Protein AF-A0A831KL15-F1 (afdb_monomer)

Nearest PDB structures (foldseek):
  8fk2-assembly1_B  TM=9.160E-01  e=2.245E-05  Streptococcus mutans UA159
  4h60-assembly1_A  TM=8.788E-01  e=3.282E-05  Vibrio cholerae O395
  3q15-assembly2_D-3  TM=8.842E-01  e=8.656E-05  Bacillus subtilis
  7cci-assembly1_A  TM=8.114E-01  e=1.163E-04  Acinetobacter baumannii
  6lgq-assembly1_D  TM=8.918E-01  e=2.591E-04  Escherichia coli

Structure (mmCIF, N/CA/C/O backbone):
data_AF-A0A831KL15-F1
#
_entry.id   AF-A0A831KL15-F1
#
loop_
_atom_site.group_PDB
_atom_site.id
_atom_site.type_symbol
_atom_site.label_atom_id
_atom_site.label_alt_id
_atom_site.label_comp_id
_atom_site.label_asym_id
_atom_site.label_entity_id
_atom_site.label_seq_id
_atom_site.pdbx_PDB_ins_code
_atom_site.Cartn_x
_atom_site.Cartn_y
_atom_site.Cartn_z
_atom_site.occupancy
_atom_site.B_iso_or_equiv
_atom_site.auth_seq_id
_atom_site.auth_comp_id
_atom_site.auth_asym_id
_atom_site.auth_atom_id
_atom_site.pdbx_PDB_model_num
ATOM 1 N N . MET A 1 1 ? 15.964 5.393 -41.935 1.00 59.03 1 MET A N 1
ATOM 2 C CA . MET A 1 1 ? 15.230 4.338 -41.193 1.00 59.03 1 MET A CA 1
ATOM 3 C C . MET A 1 1 ? 16.147 3.177 -40.817 1.00 59.03 1 MET A C 1
ATOM 5 O O . MET A 1 1 ? 16.018 2.645 -39.720 1.00 59.03 1 MET A O 1
ATOM 9 N N . ASP A 1 2 ? 17.145 2.905 -41.651 1.00 78.19 2 ASP A N 1
ATOM 10 C CA . ASP A 1 2 ? 18.015 1.722 -41.615 1.00 78.19 2 ASP A CA 1
ATOM 11 C C . ASP A 1 2 ? 18.811 1.539 -40.320 1.00 78.19 2 ASP A C 1
ATOM 13 O O . ASP A 1 2 ? 18.861 0.441 -39.783 1.00 78.19 2 ASP A O 1
ATOM 17 N N . ARG A 1 3 ? 19.342 2.618 -39.731 1.00 85.12 3 ARG A N 1
ATOM 18 C CA . ARG A 1 3 ? 20.161 2.519 -38.507 1.00 85.12 3 ARG A CA 1
ATOM 19 C C . ARG A 1 3 ? 19.389 2.074 -37.255 1.00 85.12 3 ARG A C 1
ATOM 21 O O . ARG A 1 3 ? 19.966 1.429 -36.388 1.00 85.12 3 ARG A O 1
ATOM 28 N N . ILE A 1 4 ? 18.100 2.418 -37.145 1.00 88.06 4 ILE A N 1
ATOM 29 C CA . ILE A 1 4 ? 17.259 1.948 -36.025 1.00 88.06 4 ILE A CA 1
ATOM 30 C C . ILE A 1 4 ? 16.911 0.474 -36.229 1.00 88.06 4 ILE A C 1
ATOM 32 O O . ILE A 1 4 ? 17.021 -0.303 -35.290 1.00 88.06 4 ILE A O 1
ATOM 36 N N . GLN A 1 5 ? 16.537 0.082 -37.450 1.00 90.38 5 GLN A N 1
ATOM 37 C CA . GLN A 1 5 ? 16.214 -1.313 -37.763 1.00 90.38 5 GLN A CA 1
ATOM 38 C C . GLN A 1 5 ? 17.422 -2.238 -37.577 1.00 90.38 5 GLN A C 1
ATOM 40 O O . GLN A 1 5 ? 17.282 -3.321 -37.010 1.00 90.38 5 GLN A O 1
ATOM 45 N N . ASP A 1 6 ? 18.616 -1.782 -37.960 1.00 92.12 6 ASP A N 1
ATOM 46 C CA . ASP A 1 6 ? 19.860 -2.505 -37.709 1.00 92.12 6 ASP A CA 1
ATOM 47 C C . ASP A 1 6 ? 20.121 -2.693 -36.204 1.00 92.12 6 ASP A C 1
ATOM 49 O O . ASP A 1 6 ? 20.290 -3.818 -35.734 1.00 92.12 6 ASP A O 1
ATOM 53 N N . LEU A 1 7 ? 20.044 -1.623 -35.406 1.00 90.69 7 LEU A N 1
ATOM 54 C CA . LEU A 1 7 ? 20.223 -1.730 -33.954 1.00 90.69 7 LEU A CA 1
ATOM 55 C C . LEU A 1 7 ? 19.137 -2.574 -33.273 1.00 90.69 7 LEU A C 1
ATOM 57 O O . LEU A 1 7 ? 19.447 -3.318 -32.346 1.00 90.69 7 LEU A O 1
ATOM 61 N N . LEU A 1 8 ? 17.885 -2.517 -33.733 1.00 90.81 8 LEU A N 1
ATOM 62 C CA . LEU A 1 8 ? 16.820 -3.398 -33.246 1.00 90.81 8 LEU A CA 1
ATOM 63 C C . LEU A 1 8 ? 17.128 -4.869 -33.553 1.00 90.81 8 LEU A C 1
ATOM 65 O O . LEU A 1 8 ? 16.923 -5.726 -32.695 1.00 90.81 8 LEU A O 1
ATOM 69 N N . SER A 1 9 ? 17.662 -5.168 -34.740 1.00 92.81 9 SER A N 1
ATOM 70 C CA . SER A 1 9 ? 18.131 -6.512 -35.101 1.00 92.81 9 SER A CA 1
ATOM 71 C C . SER A 1 9 ? 19.257 -6.979 -34.173 1.00 92.81 9 SER A C 1
ATOM 73 O O . SER A 1 9 ? 19.227 -8.106 -33.673 1.00 92.81 9 SER A O 1
ATOM 75 N N . GLN A 1 10 ? 20.211 -6.099 -33.859 1.00 92.38 10 GLN A N 1
ATOM 76 C CA . GLN A 1 10 ? 21.287 -6.401 -32.912 1.00 92.38 10 GLN A CA 1
ATOM 77 C C . GLN A 1 10 ? 20.766 -6.642 -31.488 1.00 92.38 10 GLN A C 1
ATOM 79 O O . GLN A 1 10 ? 21.201 -7.598 -30.847 1.00 92.38 10 GLN A O 1
ATOM 84 N N . VAL A 1 11 ? 19.807 -5.840 -31.006 1.00 90.75 11 VAL A N 1
ATOM 85 C CA . VAL A 1 11 ? 19.163 -6.045 -29.695 1.00 90.75 11 VAL A CA 1
ATOM 86 C C . VAL A 1 11 ? 18.410 -7.370 -29.645 1.00 90.75 11 VAL A C 1
ATOM 88 O O . VAL A 1 11 ? 18.510 -8.075 -28.649 1.00 90.75 11 VAL A O 1
ATOM 91 N N . ARG A 1 12 ? 17.706 -7.760 -30.715 1.00 90.75 12 ARG A N 1
ATOM 92 C CA . ARG A 1 12 ? 17.033 -9.071 -30.772 1.00 90.75 12 ARG A CA 1
ATOM 93 C C . ARG A 1 12 ? 18.020 -10.232 -30.659 1.00 90.75 12 ARG A C 1
ATOM 95 O O . ARG A 1 12 ? 17.708 -11.224 -30.012 1.00 90.75 12 ARG A O 1
ATOM 102 N N . LYS A 1 13 ? 19.202 -10.108 -31.270 1.00 91.56 13 LYS A N 1
ATOM 103 C CA . LYS A 1 13 ? 20.261 -11.128 -31.193 1.00 91.56 13 LYS A CA 1
ATOM 104 C C . LYS A 1 13 ? 20.964 -11.140 -29.834 1.00 91.56 13 LYS A C 1
ATOM 106 O O . LYS A 1 13 ? 21.334 -12.204 -29.361 1.00 91.56 13 LYS A O 1
ATOM 111 N N . ASN A 1 14 ? 21.152 -9.971 -29.222 1.00 88.62 14 ASN A N 1
ATOM 112 C CA . ASN A 1 14 ? 21.894 -9.795 -27.975 1.00 88.62 14 ASN A CA 1
ATOM 113 C C . ASN A 1 14 ? 21.136 -8.859 -27.013 1.00 88.62 14 ASN A C 1
ATOM 115 O O . ASN A 1 14 ? 21.544 -7.708 -26.826 1.00 88.62 14 ASN A O 1
ATOM 119 N N . PRO A 1 15 ? 20.044 -9.325 -26.378 1.00 87.19 15 PRO A N 1
ATOM 120 C CA . PRO A 1 15 ? 19.169 -8.462 -25.580 1.00 87.19 15 PRO A CA 1
ATOM 121 C C . PRO A 1 15 ? 19.832 -7.931 -24.304 1.00 87.19 15 PRO A C 1
ATOM 123 O O . PRO A 1 15 ? 19.456 -6.862 -23.827 1.00 87.19 15 PRO A O 1
ATOM 126 N N . ASN A 1 16 ? 20.858 -8.621 -23.797 1.00 88.38 16 ASN A N 1
ATOM 127 C CA . ASN A 1 16 ? 21.534 -8.321 -22.530 1.00 88.38 16 ASN A CA 1
ATOM 128 C C . ASN A 1 16 ? 22.649 -7.269 -22.646 1.00 88.38 16 ASN A C 1
ATOM 130 O O . ASN A 1 16 ? 23.529 -7.204 -21.789 1.00 88.38 16 ASN A O 1
ATOM 134 N N . ARG A 1 17 ? 22.648 -6.463 -23.715 1.00 92.00 17 ARG A N 1
ATOM 135 C CA . ARG A 1 17 ? 23.653 -5.426 -23.968 1.00 92.00 17 ARG A CA 1
ATOM 136 C C . ARG A 1 17 ? 23.107 -4.020 -23.688 1.00 92.00 17 ARG A C 1
ATOM 138 O O . ARG A 1 17 ? 22.386 -3.475 -24.529 1.00 92.00 17 ARG A O 1
ATOM 145 N N . PRO A 1 18 ? 23.464 -3.394 -22.548 1.00 91.69 18 PRO A N 1
ATOM 146 C CA . PRO A 1 18 ? 22.950 -2.072 -22.176 1.00 91.69 18 PRO A CA 1
ATOM 147 C C . PRO A 1 18 ? 23.281 -0.982 -23.200 1.00 91.69 18 PRO A C 1
ATOM 149 O O . PRO A 1 18 ? 22.492 -0.076 -23.457 1.00 91.69 18 PRO A O 1
ATOM 152 N N . ASP A 1 19 ? 24.451 -1.065 -23.825 1.00 94.00 19 ASP A N 1
ATOM 153 C CA . ASP A 1 19 ? 24.948 -0.053 -24.749 1.00 94.00 19 ASP A CA 1
ATOM 154 C C . ASP A 1 19 ? 24.165 -0.000 -26.075 1.00 94.00 19 ASP A C 1
ATOM 156 O O . ASP A 1 19 ? 24.002 1.084 -26.650 1.00 94.00 19 ASP A O 1
ATOM 160 N N . LEU A 1 20 ? 23.605 -1.135 -26.519 1.00 94.44 20 LEU A N 1
ATOM 161 C CA . LEU A 1 20 ? 22.679 -1.190 -27.654 1.00 94.44 20 LEU A CA 1
ATOM 162 C C . LEU A 1 20 ? 21.375 -0.453 -27.331 1.00 94.44 20 LEU A C 1
ATOM 164 O O . LEU A 1 20 ? 20.942 0.402 -28.106 1.00 94.44 20 LEU A O 1
ATOM 168 N N . HIS A 1 21 ? 20.798 -0.713 -26.154 1.00 94.69 21 HIS A N 1
ATOM 169 C CA . HIS A 1 21 ? 19.604 -0.011 -25.674 1.00 94.69 21 HIS A CA 1
ATOM 170 C C . HIS A 1 21 ? 19.863 1.488 -25.502 1.00 94.69 21 HIS A C 1
ATOM 172 O O . HIS A 1 21 ? 19.110 2.308 -26.016 1.00 94.69 21 HIS A O 1
ATOM 178 N N . SER A 1 22 ? 20.987 1.874 -24.897 1.00 94.06 22 SER A N 1
ATOM 179 C CA . SER A 1 22 ? 21.404 3.280 -24.798 1.00 94.06 22 SER A CA 1
ATOM 180 C C . SER A 1 22 ? 21.542 3.962 -26.167 1.00 94.06 22 SER A C 1
ATOM 182 O O . SER A 1 22 ? 21.219 5.142 -26.318 1.00 94.06 22 SER A O 1
ATOM 184 N N . SER A 1 23 ? 22.030 3.238 -27.179 1.00 95.75 23 SER A N 1
ATOM 185 C CA . SER A 1 23 ? 22.177 3.759 -28.543 1.00 95.75 23 SER A CA 1
ATOM 186 C C . SER A 1 23 ? 20.831 3.930 -29.243 1.00 95.75 23 SER A C 1
ATOM 188 O O . SER A 1 23 ? 20.611 4.970 -29.865 1.00 95.75 23 SER A O 1
ATOM 190 N N . LEU A 1 24 ? 19.912 2.972 -29.086 1.00 94.94 24 LEU A N 1
ATOM 191 C CA . LEU A 1 24 ? 18.530 3.109 -29.551 1.00 94.94 24 LEU A CA 1
ATOM 192 C C . LEU A 1 24 ? 17.830 4.292 -28.882 1.00 94.94 24 LEU A C 1
ATOM 194 O O . LEU A 1 24 ? 17.232 5.104 -29.583 1.00 94.94 24 LEU A O 1
ATOM 198 N N . GLY A 1 25 ? 17.977 4.443 -27.562 1.00 95.25 25 GLY A N 1
ATOM 199 C CA . GLY A 1 25 ? 17.401 5.561 -26.815 1.00 95.25 25 GLY A CA 1
ATOM 200 C C . GLY A 1 25 ? 17.812 6.919 -27.389 1.00 95.25 25 GLY A C 1
ATOM 201 O O . GLY A 1 25 ? 16.965 7.768 -27.661 1.00 95.25 25 GLY A O 1
ATOM 202 N N . ARG A 1 26 ? 19.109 7.103 -27.682 1.00 96.62 26 ARG A N 1
ATOM 203 C CA . ARG A 1 26 ? 19.618 8.328 -28.325 1.00 96.62 26 ARG A CA 1
ATOM 204 C C . ARG A 1 26 ? 19.039 8.555 -29.723 1.00 96.62 26 ARG A C 1
ATOM 206 O O . ARG A 1 26 ? 18.707 9.690 -30.050 1.00 96.62 26 ARG A O 1
ATOM 213 N N . LEU A 1 27 ? 18.923 7.510 -30.545 1.00 95.88 27 LEU A N 1
ATOM 214 C CA . LEU A 1 27 ? 18.390 7.639 -31.907 1.00 95.88 27 LEU A CA 1
ATOM 215 C C . LEU A 1 27 ? 16.896 7.975 -31.925 1.00 95.88 27 LEU A C 1
ATOM 217 O O . LEU A 1 27 ? 16.479 8.801 -32.735 1.00 95.88 27 LEU A O 1
ATOM 221 N N . TYR A 1 28 ? 16.099 7.364 -31.046 1.00 95.69 28 TYR A N 1
ATOM 222 C CA . TYR A 1 28 ? 14.684 7.714 -30.906 1.00 95.69 28 TYR A CA 1
ATOM 223 C C . TYR A 1 28 ? 14.517 9.152 -30.414 1.00 95.69 28 TYR A C 1
ATOM 225 O O . TYR A 1 28 ? 13.733 9.904 -30.992 1.00 95.69 28 TYR A O 1
ATOM 233 N N . LEU A 1 29 ? 15.341 9.580 -29.450 1.00 95.38 29 LEU A N 1
ATOM 234 C CA . LEU A 1 29 ? 15.325 10.955 -28.957 1.00 95.38 29 LEU A CA 1
ATOM 235 C C . LEU A 1 29 ? 15.664 11.969 -30.059 1.00 95.38 29 LEU A C 1
ATOM 237 O O . LEU A 1 29 ? 14.983 12.981 -30.187 1.00 95.38 29 LEU A O 1
ATOM 241 N N . GLN A 1 30 ? 16.664 11.679 -30.901 1.00 95.25 30 GLN A N 1
ATOM 242 C CA . GLN A 1 30 ? 17.015 12.517 -32.058 1.00 95.25 30 GLN A CA 1
ATOM 243 C C . GLN A 1 30 ? 15.878 12.657 -33.076 1.00 95.25 30 GLN A C 1
ATOM 245 O O . GLN A 1 30 ? 15.829 13.644 -33.803 1.00 95.25 30 GLN A O 1
ATOM 250 N N . ARG A 1 31 ? 14.967 11.682 -33.143 1.00 93.56 31 ARG A N 1
ATOM 251 C CA . ARG A 1 31 ? 13.784 11.727 -34.012 1.00 93.56 31 ARG A CA 1
ATOM 252 C C . ARG A 1 31 ? 12.553 12.339 -33.346 1.00 93.56 31 ARG A C 1
ATOM 254 O O . ARG A 1 31 ? 11.500 12.374 -33.970 1.00 93.56 31 ARG A O 1
ATOM 261 N N . GLY A 1 32 ? 12.671 12.794 -32.100 1.00 93.69 32 GLY A N 1
ATOM 262 C CA . GLY A 1 32 ? 11.556 13.339 -31.329 1.00 93.69 32 GLY A CA 1
ATOM 263 C C . GLY A 1 32 ? 10.650 12.286 -30.683 1.00 93.69 32 GLY A C 1
ATOM 264 O O . GLY A 1 32 ? 9.710 12.659 -29.986 1.00 93.69 32 GLY A O 1
ATOM 265 N N . ASP A 1 33 ? 10.934 10.987 -30.837 1.00 95.19 33 ASP A N 1
ATOM 266 C CA . ASP A 1 33 ? 10.172 9.922 -30.175 1.00 95.19 33 ASP A CA 1
ATOM 267 C C . ASP A 1 33 ? 10.662 9.739 -28.732 1.00 95.19 33 ASP A C 1
ATOM 269 O O . ASP A 1 33 ? 11.497 8.888 -28.407 1.00 95.19 33 ASP A O 1
ATOM 273 N N . ARG A 1 34 ? 10.156 10.606 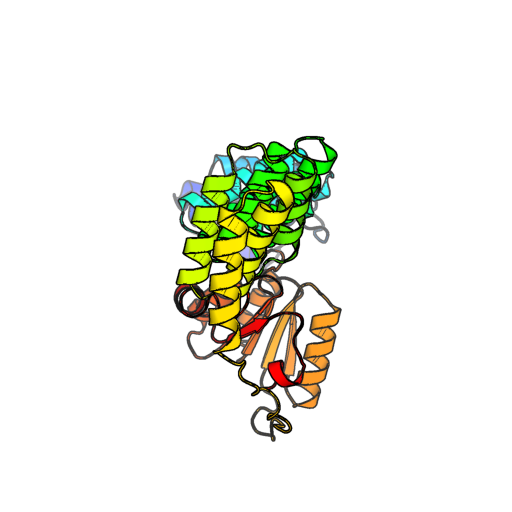-27.854 1.00 95.38 34 ARG A N 1
ATOM 274 C CA . ARG A 1 34 ? 10.522 10.633 -26.433 1.00 95.38 34 ARG A CA 1
ATOM 275 C C . ARG A 1 34 ? 10.078 9.375 -25.685 1.00 95.38 34 ARG A C 1
ATOM 277 O O . ARG A 1 34 ? 10.784 8.940 -24.777 1.00 95.38 34 ARG A O 1
ATOM 284 N N . VAL A 1 35 ? 8.958 8.768 -26.082 1.00 92.81 35 VAL A N 1
ATOM 285 C CA . VAL A 1 35 ? 8.405 7.575 -25.423 1.00 92.81 35 VAL A CA 1
ATOM 286 C C . VAL A 1 35 ? 9.273 6.353 -25.711 1.00 92.81 35 VAL A C 1
ATOM 288 O O . VAL A 1 35 ? 9.654 5.636 -24.786 1.00 92.81 35 VAL A O 1
ATOM 291 N N . ALA A 1 36 ? 9.637 6.112 -26.973 1.00 93.50 36 ALA A N 1
ATOM 292 C CA . ALA A 1 36 ? 10.545 5.016 -27.308 1.00 93.50 36 ALA A CA 1
ATOM 293 C C . ALA A 1 36 ? 11.946 5.248 -26.724 1.00 93.50 36 ALA A C 1
ATOM 295 O O . ALA A 1 36 ? 12.583 4.308 -26.237 1.00 93.50 36 ALA A O 1
ATOM 296 N N . ALA A 1 37 ? 12.413 6.502 -26.714 1.00 96.31 37 ALA A N 1
ATOM 297 C CA . ALA A 1 37 ? 13.692 6.857 -26.114 1.00 96.31 37 ALA A CA 1
ATOM 298 C C . ALA A 1 37 ? 13.752 6.497 -24.623 1.00 96.31 37 ALA A C 1
ATOM 300 O O . ALA A 1 37 ? 14.676 5.796 -24.202 1.00 96.31 37 ALA A O 1
ATOM 301 N N . SER A 1 38 ? 12.758 6.928 -23.838 1.00 95.62 38 SER A N 1
ATOM 302 C CA . SER A 1 38 ? 12.717 6.682 -22.394 1.00 95.62 38 SER A CA 1
ATOM 303 C C . SER A 1 38 ? 12.635 5.186 -22.070 1.00 95.62 38 SER A C 1
ATOM 305 O O . SER A 1 38 ? 13.364 4.714 -21.196 1.00 95.62 38 SER A O 1
ATOM 307 N N . LYS A 1 39 ? 11.854 4.409 -22.838 1.00 94.00 39 LYS A N 1
ATOM 308 C CA . LYS A 1 39 ? 11.789 2.940 -22.721 1.00 94.00 39 LYS A CA 1
ATOM 309 C C . LYS A 1 39 ? 13.158 2.287 -22.907 1.00 94.00 39 LYS A C 1
ATOM 311 O O . LYS A 1 39 ? 13.567 1.481 -22.076 1.00 94.00 39 LYS A O 1
ATOM 316 N N . HIS A 1 40 ? 13.899 2.657 -23.950 1.00 96.00 40 HIS A N 1
ATOM 317 C CA . HIS A 1 40 ? 15.221 2.080 -24.200 1.00 96.00 40 HIS A CA 1
ATOM 318 C C . HIS A 1 40 ? 16.275 2.515 -23.172 1.00 96.00 40 HIS A C 1
ATOM 320 O O . HIS A 1 40 ? 17.108 1.700 -22.767 1.00 96.00 40 HIS A O 1
ATOM 326 N N . PHE A 1 41 ? 16.236 3.760 -22.689 1.00 97.56 41 PHE A N 1
ATOM 327 C CA . PHE A 1 41 ? 17.101 4.172 -21.579 1.00 97.56 41 PHE A CA 1
ATOM 328 C C . PHE A 1 41 ? 16.800 3.381 -20.300 1.00 97.56 41 PHE A C 1
ATOM 330 O O . PHE A 1 41 ? 17.734 2.919 -19.642 1.00 97.56 41 PHE A O 1
ATOM 337 N N . LEU A 1 42 ? 15.521 3.139 -19.994 1.00 95.12 42 LEU A N 1
ATOM 338 C CA . LEU A 1 42 ? 15.117 2.299 -18.869 1.00 95.12 42 LEU A CA 1
ATOM 339 C C . LEU A 1 42 ? 15.587 0.848 -19.040 1.00 95.12 42 LEU A C 1
ATOM 341 O O . LEU A 1 42 ? 16.137 0.280 -18.100 1.00 95.12 42 LEU A O 1
ATOM 345 N N . SER A 1 43 ? 15.437 0.247 -20.226 1.00 94.50 43 SER A N 1
ATOM 346 C CA . SER A 1 43 ? 15.951 -1.104 -20.508 1.00 94.50 43 SER A CA 1
ATOM 347 C C . SER A 1 43 ? 17.462 -1.193 -20.288 1.00 94.50 43 SER A C 1
ATOM 349 O O . SER A 1 43 ? 17.941 -2.140 -19.666 1.00 94.50 43 SER A O 1
ATOM 351 N N . SER A 1 44 ? 18.217 -0.182 -20.729 1.00 96.19 44 SER A N 1
ATOM 352 C CA . SER A 1 44 ? 19.655 -0.102 -20.459 1.00 96.19 44 SER A CA 1
ATOM 353 C C . SER A 1 44 ? 19.952 -0.055 -18.959 1.00 96.19 44 SER A C 1
ATOM 355 O O . SER A 1 44 ? 20.846 -0.760 -18.498 1.00 96.19 44 SER A O 1
ATOM 357 N N . ALA A 1 45 ? 19.226 0.764 -18.194 1.00 95.88 45 ALA A N 1
ATOM 358 C CA . ALA A 1 45 ? 19.408 0.860 -16.749 1.00 95.88 45 ALA A CA 1
ATOM 359 C C . ALA A 1 45 ? 19.053 -0.452 -16.029 1.00 95.88 45 ALA A C 1
ATOM 361 O O . ALA A 1 45 ? 19.816 -0.897 -15.174 1.00 95.88 45 ALA A O 1
ATOM 362 N N . ARG A 1 46 ? 17.961 -1.121 -16.427 1.00 94.00 46 ARG A N 1
ATOM 363 C CA . ARG A 1 46 ? 17.547 -2.433 -15.898 1.00 94.00 46 ARG A CA 1
ATOM 364 C C . ARG A 1 46 ? 18.630 -3.495 -16.089 1.00 94.00 46 ARG A C 1
ATOM 366 O O . ARG A 1 46 ? 18.898 -4.250 -15.165 1.00 94.00 46 ARG A O 1
ATOM 373 N N . LEU A 1 47 ? 19.309 -3.516 -17.236 1.00 93.44 47 LEU A N 1
ATOM 374 C CA . LEU A 1 47 ? 20.411 -4.456 -17.476 1.00 93.44 47 LEU A CA 1
ATOM 375 C C . LEU A 1 47 ? 21.651 -4.183 -16.613 1.00 93.44 47 LEU A C 1
ATOM 377 O O . LEU A 1 47 ? 22.403 -5.115 -16.330 1.00 93.44 47 LEU A O 1
ATOM 381 N N . PHE A 1 48 ? 21.883 -2.932 -16.206 1.00 95.94 48 PHE A N 1
ATOM 382 C CA . PHE A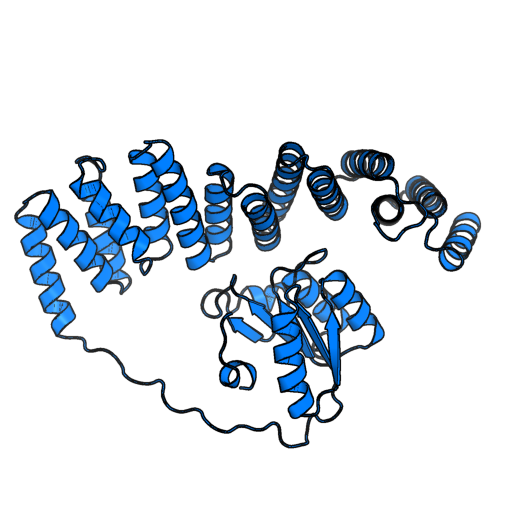 1 48 ? 22.911 -2.607 -15.215 1.00 95.94 48 PHE A CA 1
ATOM 383 C C . PHE A 1 48 ? 22.460 -2.954 -13.785 1.00 95.94 48 PHE A C 1
ATOM 385 O O . PHE A 1 48 ? 23.298 -3.308 -12.960 1.00 95.94 48 PHE A O 1
ATOM 392 N N . ALA A 1 49 ? 21.163 -2.868 -13.487 1.00 91.50 49 ALA A N 1
ATOM 393 C CA . ALA A 1 49 ? 20.594 -3.183 -12.177 1.00 91.50 49 ALA A CA 1
ATOM 394 C C . ALA A 1 49 ? 20.495 -4.697 -11.905 1.00 91.50 49 ALA A C 1
ATOM 396 O O . ALA A 1 49 ? 20.718 -5.144 -10.783 1.00 91.50 49 ALA A O 1
ATOM 397 N N . ASP A 1 50 ? 20.169 -5.490 -12.928 1.00 90.12 50 ASP A N 1
ATOM 398 C CA . ASP A 1 50 ? 19.820 -6.905 -12.787 1.00 90.12 50 ASP A CA 1
ATOM 399 C C . ASP A 1 50 ? 20.956 -7.747 -12.178 1.00 90.12 50 ASP A C 1
ATOM 401 O O . ASP A 1 50 ? 22.060 -7.839 -12.720 1.00 90.12 50 ASP A O 1
ATOM 405 N N . ARG A 1 51 ? 20.645 -8.427 -11.063 1.00 88.12 51 ARG A N 1
ATOM 406 C CA . ARG A 1 51 ? 21.552 -9.330 -10.337 1.00 88.12 51 ARG A CA 1
ATOM 407 C C . ARG A 1 51 ? 22.108 -10.459 -11.203 1.00 88.12 51 ARG A C 1
ATOM 409 O O . ARG A 1 51 ? 23.201 -10.943 -10.928 1.00 88.12 51 ARG A O 1
ATOM 416 N N . ARG A 1 52 ? 21.348 -10.890 -12.210 1.00 87.81 52 ARG A N 1
ATOM 417 C CA . ARG A 1 52 ? 21.691 -12.002 -13.109 1.00 87.81 52 ARG A CA 1
ATOM 418 C C . ARG A 1 52 ? 22.387 -11.535 -14.383 1.00 87.81 52 ARG A C 1
ATOM 420 O O . ARG A 1 52 ? 22.864 -12.364 -15.155 1.00 87.81 52 ARG A O 1
ATOM 427 N N . SER A 1 53 ? 22.434 -10.226 -14.623 1.00 84.31 53 SER A N 1
ATOM 428 C CA . SER A 1 53 ? 23.032 -9.672 -15.829 1.00 84.31 53 SER A CA 1
ATOM 429 C C . SER A 1 53 ? 24.560 -9.720 -15.745 1.00 84.31 53 SER A C 1
ATOM 431 O O . SER A 1 53 ? 25.136 -9.234 -14.770 1.00 84.31 53 SER A O 1
ATOM 433 N N . PRO A 1 54 ? 25.257 -10.201 -16.793 1.00 83.62 54 PRO A N 1
ATOM 434 C CA . PRO A 1 54 ? 26.718 -10.135 -16.850 1.00 83.62 54 PRO A CA 1
ATOM 435 C C . PRO A 1 54 ? 27.229 -8.687 -16.911 1.00 83.62 54 PRO A C 1
ATOM 437 O O . PRO A 1 54 ? 28.399 -8.428 -16.652 1.00 83.62 54 PRO A O 1
ATOM 440 N N . SER A 1 55 ? 26.352 -7.734 -17.248 1.00 88.25 55 SER A N 1
ATOM 441 C CA . SER A 1 55 ? 26.671 -6.307 -17.309 1.00 88.25 55 SER A CA 1
ATOM 442 C C . SER A 1 55 ? 26.384 -5.571 -15.998 1.00 88.25 55 SER A C 1
ATOM 444 O O . SER A 1 55 ? 26.433 -4.341 -15.994 1.00 88.25 55 SER A O 1
ATOM 446 N N . ARG A 1 56 ? 26.046 -6.275 -14.908 1.00 93.88 56 ARG A N 1
ATOM 447 C CA . ARG A 1 56 ? 25.611 -5.655 -13.653 1.00 93.88 56 ARG A CA 1
ATOM 448 C C . ARG A 1 56 ? 26.596 -4.593 -13.161 1.00 93.88 56 ARG A C 1
ATOM 450 O O . ARG A 1 56 ? 27.790 -4.838 -13.005 1.00 93.88 56 ARG A O 1
ATOM 457 N N . ASN A 1 57 ? 26.075 -3.403 -12.891 1.00 95.94 57 ASN A N 1
ATOM 458 C CA . ASN A 1 57 ? 26.806 -2.283 -12.323 1.00 95.94 57 ASN A CA 1
ATOM 459 C C . ASN A 1 57 ? 25.821 -1.290 -11.683 1.00 95.94 57 ASN A C 1
ATOM 461 O O . ASN A 1 57 ? 25.254 -0.442 -12.374 1.00 95.94 57 ASN A O 1
ATOM 465 N N . ILE A 1 58 ? 25.638 -1.383 -10.362 1.00 94.69 58 ILE A N 1
ATOM 466 C CA . ILE A 1 58 ? 24.656 -0.575 -9.617 1.00 94.69 58 ILE A CA 1
ATOM 467 C C . ILE A 1 58 ? 24.932 0.927 -9.777 1.00 94.69 58 ILE A C 1
ATOM 469 O O . ILE A 1 58 ? 24.024 1.683 -10.109 1.00 94.69 58 ILE A O 1
ATOM 473 N N . ASN A 1 59 ? 26.191 1.361 -9.669 1.00 95.69 59 ASN A N 1
ATOM 474 C CA . ASN A 1 59 ? 26.560 2.775 -9.814 1.00 95.69 59 ASN A CA 1
ATOM 475 C C . ASN A 1 59 ? 26.183 3.343 -11.193 1.00 95.69 59 ASN A C 1
ATOM 477 O O . ASN A 1 59 ? 25.650 4.450 -11.297 1.00 95.69 59 ASN A O 1
ATOM 481 N N . LYS A 1 60 ? 26.411 2.577 -12.270 1.00 96.06 60 LYS A N 1
ATOM 482 C CA . LYS A 1 60 ? 25.976 2.965 -13.623 1.00 96.06 60 LYS A CA 1
ATOM 483 C C . LYS A 1 60 ? 24.457 2.952 -13.762 1.00 96.06 60 LYS A C 1
ATOM 485 O O . LYS A 1 60 ? 23.927 3.829 -14.445 1.00 96.06 60 LYS A O 1
ATOM 490 N N . ALA A 1 61 ? 23.764 1.996 -13.139 1.00 97.12 61 ALA A N 1
ATOM 491 C CA . ALA A 1 61 ? 22.303 1.949 -13.131 1.00 97.12 61 ALA A CA 1
ATOM 492 C C . ALA A 1 61 ? 21.723 3.204 -12.462 1.00 97.12 61 ALA A C 1
ATOM 494 O O . ALA A 1 61 ? 20.967 3.932 -13.101 1.00 97.12 61 ALA A O 1
ATOM 495 N N . VAL A 1 62 ? 22.170 3.524 -11.244 1.00 97.75 62 VAL A N 1
ATOM 496 C CA . VAL A 1 62 ? 21.774 4.716 -10.476 1.00 97.75 62 VAL A CA 1
ATOM 497 C C . VAL A 1 62 ? 22.030 6.000 -11.269 1.00 97.75 62 VAL A C 1
ATOM 499 O O . VAL A 1 62 ? 21.124 6.816 -11.437 1.00 97.75 62 VAL A O 1
ATOM 502 N N . ALA A 1 63 ? 23.232 6.170 -11.833 1.00 97.62 63 ALA A N 1
ATOM 503 C CA . ALA A 1 63 ? 23.558 7.346 -12.645 1.00 97.62 63 ALA A CA 1
ATOM 504 C C . ALA A 1 63 ? 22.667 7.464 -13.897 1.00 97.62 63 ALA A C 1
ATOM 506 O O . ALA A 1 63 ? 22.227 8.561 -14.252 1.00 97.62 63 ALA A O 1
ATOM 507 N N . SER A 1 64 ? 22.373 6.335 -14.552 1.00 97.25 64 SER A N 1
ATOM 508 C CA . SER A 1 64 ? 21.496 6.289 -15.728 1.00 97.25 64 SER A CA 1
ATOM 509 C C . SER A 1 64 ? 20.050 6.630 -15.370 1.00 97.25 64 SER A C 1
ATOM 511 O O . SER A 1 64 ? 19.412 7.379 -16.104 1.00 97.25 64 SER A O 1
ATOM 513 N N . LEU A 1 65 ? 19.550 6.136 -14.235 1.00 98.25 65 LEU A N 1
ATOM 514 C CA . LEU A 1 65 ? 18.189 6.388 -13.758 1.00 98.25 65 LEU A CA 1
ATOM 515 C C . LEU A 1 65 ? 17.998 7.834 -13.312 1.00 98.25 65 LEU A C 1
ATOM 517 O O . LEU A 1 65 ? 17.029 8.458 -13.719 1.00 98.25 65 LEU A O 1
ATOM 521 N N . ARG A 1 66 ? 18.954 8.421 -12.581 1.00 98.00 66 ARG A N 1
ATOM 522 C CA . ARG A 1 66 ? 18.911 9.854 -12.232 1.00 98.00 66 ARG A CA 1
ATOM 523 C C . ARG A 1 66 ? 18.857 10.739 -13.477 1.00 98.00 66 ARG A C 1
ATOM 525 O O . ARG A 1 66 ? 18.103 11.708 -13.522 1.00 98.00 66 ARG A O 1
ATOM 532 N N . LYS A 1 67 ? 19.640 10.396 -14.507 1.00 97.56 67 LYS A N 1
ATOM 533 C CA . LYS A 1 67 ? 19.582 11.083 -15.802 1.00 97.56 67 LYS A CA 1
ATOM 534 C C . LYS A 1 67 ? 18.226 10.887 -16.486 1.00 97.56 67 LYS A C 1
ATOM 536 O O . LYS A 1 67 ? 17.666 11.862 -16.971 1.00 97.56 67 LYS A O 1
ATOM 541 N N . LEU A 1 68 ? 17.709 9.660 -16.506 1.00 97.62 68 LEU A N 1
ATOM 542 C CA . LEU A 1 68 ? 16.414 9.334 -17.100 1.00 97.62 68 LEU A CA 1
ATOM 543 C C . LEU A 1 68 ? 15.275 10.110 -16.430 1.00 97.62 68 LEU A C 1
ATOM 545 O O . LEU A 1 68 ? 14.503 10.735 -17.139 1.00 97.62 68 LEU A O 1
ATOM 549 N N . ILE A 1 69 ? 15.228 10.144 -15.099 1.00 97.31 69 ILE A N 1
ATOM 550 C CA . ILE A 1 69 ? 14.234 10.891 -14.318 1.00 97.31 69 ILE A CA 1
ATOM 551 C C . ILE A 1 69 ? 14.279 12.386 -14.641 1.00 97.31 69 ILE A C 1
ATOM 553 O O . ILE A 1 69 ? 13.248 13.004 -14.881 1.00 97.31 69 ILE A O 1
ATOM 557 N N . ARG A 1 70 ? 15.478 12.979 -14.680 1.00 96.88 70 ARG A N 1
ATOM 558 C CA . ARG A 1 70 ? 15.631 14.403 -15.005 1.00 96.88 70 ARG A CA 1
ATOM 559 C C . ARG A 1 70 ? 15.151 14.719 -16.420 1.00 96.88 70 ARG A C 1
ATOM 561 O O . ARG A 1 70 ? 14.521 15.749 -16.639 1.00 96.88 70 ARG A O 1
ATOM 568 N N . ASP A 1 71 ? 15.498 13.866 -17.378 1.00 95.94 71 ASP A N 1
ATOM 569 C CA . ASP A 1 71 ? 15.228 14.117 -18.791 1.00 95.94 71 ASP A CA 1
ATOM 570 C C . ASP A 1 71 ? 13.779 13.708 -19.175 1.00 95.94 71 ASP A C 1
ATOM 572 O O . ASP A 1 71 ? 13.243 14.248 -20.146 1.00 95.94 71 ASP A O 1
ATOM 576 N N . PHE A 1 72 ? 13.155 12.788 -18.422 1.00 95.81 72 PHE A N 1
ATOM 577 C CA . PHE A 1 72 ? 11.831 12.174 -18.638 1.00 95.81 72 PHE A CA 1
ATOM 578 C C . PHE A 1 72 ? 11.103 11.911 -17.294 1.00 95.81 72 PHE A C 1
ATOM 580 O O . PHE A 1 72 ? 10.963 10.753 -16.879 1.00 95.81 72 PHE A O 1
ATOM 587 N N . PRO A 1 73 ? 10.641 12.959 -16.589 1.00 93.38 73 PRO A N 1
ATOM 588 C CA . PRO A 1 73 ? 10.013 12.831 -15.267 1.00 93.38 73 PRO A CA 1
ATOM 589 C C . PRO A 1 73 ? 8.706 12.017 -15.269 1.00 93.38 73 PRO A C 1
ATOM 591 O O . PRO A 1 73 ? 8.275 11.535 -14.229 1.00 93.38 73 PRO A O 1
ATOM 594 N N . GLU A 1 74 ? 8.083 11.813 -16.430 1.00 89.12 74 GLU A N 1
ATOM 595 C CA . GLU A 1 74 ? 6.912 10.952 -16.617 1.00 89.12 74 GLU A CA 1
ATOM 596 C C . GLU A 1 74 ? 7.222 9.443 -16.537 1.00 89.12 74 GLU A C 1
ATOM 598 O O . GLU A 1 74 ? 6.316 8.610 -16.521 1.00 89.12 74 GLU A O 1
ATOM 603 N N . ASN A 1 75 ? 8.500 9.049 -16.513 1.00 90.81 75 ASN A N 1
ATOM 604 C CA . ASN A 1 75 ? 8.893 7.644 -16.463 1.00 90.81 75 ASN A CA 1
ATOM 605 C C . ASN A 1 75 ? 8.879 7.117 -15.017 1.00 90.81 75 ASN A C 1
ATOM 607 O O . ASN A 1 75 ? 9.912 7.041 -14.355 1.00 90.81 75 ASN A O 1
ATOM 611 N N . HIS A 1 76 ? 7.704 6.735 -14.524 1.00 90.44 76 HIS A N 1
ATOM 612 C CA . HIS A 1 76 ? 7.505 6.322 -13.127 1.00 90.44 76 HIS A CA 1
ATOM 613 C C . HIS A 1 76 ? 8.327 5.078 -12.738 1.00 90.44 76 HIS A C 1
ATOM 615 O O . HIS A 1 76 ? 8.893 5.027 -11.645 1.00 90.44 76 HIS A O 1
ATOM 621 N N . ASP A 1 77 ? 8.488 4.121 -13.658 1.00 87.81 77 ASP A N 1
ATOM 622 C CA . ASP A 1 77 ? 9.329 2.929 -13.470 1.00 87.81 77 ASP A CA 1
ATOM 623 C C . ASP A 1 77 ? 10.777 3.278 -13.100 1.00 87.81 77 ASP A C 1
ATOM 625 O O . ASP A 1 77 ? 11.441 2.526 -12.385 1.00 87.81 77 ASP A O 1
ATOM 629 N N . SER A 1 78 ? 11.290 4.403 -13.608 1.00 92.50 78 SER A N 1
ATOM 630 C CA . SER A 1 78 ? 12.660 4.826 -13.331 1.00 92.50 78 SER A CA 1
ATOM 631 C C . SER A 1 78 ? 12.854 5.297 -11.890 1.00 92.50 78 SER A C 1
ATOM 633 O O . SER A 1 78 ? 13.895 4.999 -11.307 1.00 92.50 78 SER A O 1
ATOM 635 N N . TYR A 1 79 ? 11.847 5.943 -11.290 1.00 96.19 79 TYR A N 1
ATOM 636 C CA . TYR A 1 79 ? 11.844 6.281 -9.864 1.00 96.19 79 TYR A CA 1
ATOM 637 C C . TYR A 1 79 ? 11.789 5.020 -9.012 1.00 96.19 79 TYR A C 1
ATOM 639 O O . TYR A 1 79 ? 12.595 4.867 -8.100 1.00 96.19 79 TYR A O 1
ATOM 647 N N . TYR A 1 80 ? 10.876 4.106 -9.350 1.00 90.56 80 TYR A N 1
ATOM 648 C CA . TYR A 1 80 ? 10.693 2.863 -8.609 1.00 90.56 80 TYR A CA 1
ATOM 649 C C . TYR A 1 80 ? 11.989 2.041 -8.588 1.00 90.56 80 TYR A C 1
ATOM 651 O O . TYR A 1 80 ? 12.500 1.703 -7.525 1.00 90.56 80 TYR A O 1
ATOM 659 N N . LEU A 1 81 ? 12.588 1.803 -9.761 1.00 93.31 81 LEU A N 1
ATOM 660 C CA . LEU A 1 81 ? 13.846 1.064 -9.857 1.00 93.31 81 LEU A CA 1
ATOM 661 C C . LEU A 1 81 ? 15.004 1.785 -9.155 1.00 93.31 81 LEU A C 1
ATOM 663 O O . LEU A 1 81 ? 15.881 1.132 -8.596 1.00 93.31 81 LEU A O 1
ATOM 667 N N . LEU A 1 82 ? 15.040 3.120 -9.195 1.00 97.81 82 LEU A N 1
ATOM 668 C CA . LEU A 1 82 ? 16.076 3.879 -8.502 1.00 97.81 82 LEU A CA 1
ATOM 669 C C . LEU A 1 82 ? 15.954 3.720 -6.981 1.00 97.81 82 LEU A C 1
ATOM 671 O O . LEU A 1 82 ? 16.972 3.521 -6.324 1.00 97.81 82 LEU A O 1
ATOM 675 N N . ALA A 1 83 ? 14.737 3.772 -6.438 1.00 95.12 83 ALA A N 1
ATOM 676 C CA . ALA A 1 83 ? 14.492 3.566 -5.015 1.00 95.12 83 ALA A CA 1
ATOM 677 C C . ALA A 1 83 ? 14.843 2.135 -4.570 1.00 95.12 83 ALA A C 1
ATOM 679 O O . ALA A 1 83 ? 15.571 1.973 -3.594 1.00 95.12 83 ALA A O 1
ATOM 680 N N . ASP A 1 84 ? 14.437 1.112 -5.332 1.00 92.38 84 ASP A N 1
ATOM 681 C CA . ASP A 1 84 ? 14.813 -0.292 -5.083 1.00 92.38 84 ASP A CA 1
ATOM 682 C C . ASP A 1 84 ? 16.335 -0.495 -5.052 1.00 92.38 84 ASP A C 1
ATOM 684 O O . ASP A 1 84 ? 16.858 -1.229 -4.214 1.00 92.38 84 ASP A O 1
ATOM 688 N N . LEU A 1 85 ? 17.069 0.170 -5.950 1.00 95.69 85 LEU A N 1
ATOM 689 C CA . LEU A 1 85 ? 18.530 0.111 -5.949 1.00 95.69 85 LEU A CA 1
ATOM 690 C C . LEU A 1 85 ? 19.140 0.792 -4.723 1.00 95.69 85 LEU A C 1
ATOM 692 O O . LEU A 1 85 ? 20.153 0.315 -4.225 1.00 95.69 85 LEU A O 1
ATOM 696 N N . HIS A 1 86 ? 18.552 1.886 -4.234 1.00 97.31 86 HIS A N 1
ATOM 697 C CA . HIS A 1 86 ? 18.994 2.522 -2.992 1.00 97.31 86 HIS A CA 1
ATOM 698 C C . HIS A 1 86 ? 18.741 1.623 -1.773 1.00 97.31 86 HIS A C 1
ATOM 700 O O . HIS A 1 86 ? 19.649 1.469 -0.961 1.00 97.31 86 HIS A O 1
ATOM 706 N N . LEU A 1 87 ? 17.600 0.926 -1.706 1.00 92.12 87 LEU A N 1
ATOM 707 C CA . LEU A 1 87 ? 17.372 -0.105 -0.684 1.00 92.12 87 LEU A CA 1
ATOM 708 C C . LEU A 1 87 ? 18.390 -1.249 -0.780 1.00 92.12 87 LEU A C 1
ATOM 710 O O . LEU A 1 87 ? 18.909 -1.700 0.236 1.00 92.12 87 LEU A O 1
ATOM 714 N N . GLU A 1 88 ? 18.724 -1.701 -1.993 1.00 93.44 88 GLU A N 1
ATOM 715 C CA . GLU A 1 88 ? 19.764 -2.719 -2.194 1.00 93.44 88 GLU A CA 1
ATOM 716 C C . GLU A 1 88 ? 21.157 -2.254 -1.730 1.00 93.44 88 GLU A C 1
ATOM 718 O O . GLU A 1 88 ? 21.981 -3.082 -1.344 1.00 93.44 88 GLU A O 1
ATOM 723 N N . MET A 1 89 ? 21.424 -0.949 -1.766 1.00 95.31 89 MET A N 1
ATOM 724 C CA . MET A 1 89 ? 22.659 -0.340 -1.263 1.00 95.31 89 MET A CA 1
ATOM 725 C C . MET A 1 89 ? 22.599 0.008 0.233 1.00 95.31 89 MET A C 1
ATOM 727 O O . MET A 1 89 ? 23.513 0.674 0.711 1.00 95.31 89 MET A O 1
ATOM 731 N N . GLU A 1 90 ? 21.547 -0.405 0.950 1.00 95.25 90 GLU A N 1
ATOM 732 C CA . GLU A 1 90 ? 21.309 -0.071 2.366 1.00 95.25 90 GLU A CA 1
ATOM 733 C C . GLU A 1 90 ? 21.177 1.447 2.626 1.00 95.25 90 GLU A C 1
ATOM 735 O O . GLU A 1 90 ? 21.378 1.933 3.735 1.00 95.25 90 GLU A O 1
ATOM 740 N N . ASP A 1 91 ? 20.798 2.213 1.599 1.00 96.50 91 ASP A N 1
ATOM 741 C CA . ASP A 1 91 ? 20.570 3.661 1.643 1.00 96.50 91 ASP A CA 1
ATOM 742 C C . ASP A 1 91 ? 19.062 3.953 1.703 1.00 96.50 91 ASP A C 1
ATOM 744 O O . ASP A 1 91 ? 18.433 4.428 0.747 1.00 96.50 91 ASP A O 1
ATOM 748 N N . THR A 1 92 ? 18.463 3.597 2.843 1.00 95.06 92 THR A N 1
ATOM 749 C CA . THR A 1 92 ? 17.017 3.705 3.087 1.00 95.06 92 THR A CA 1
ATOM 750 C C . THR A 1 92 ? 16.522 5.148 3.005 1.00 95.06 92 THR A C 1
ATOM 752 O O . THR A 1 92 ? 15.462 5.397 2.432 1.00 95.06 92 THR A O 1
ATOM 755 N N . GLU A 1 93 ? 17.296 6.117 3.499 1.00 95.25 93 GLU A N 1
ATOM 756 C CA . GLU A 1 93 ? 16.920 7.534 3.462 1.00 95.25 93 GLU A CA 1
ATOM 757 C C . GLU A 1 93 ? 16.711 8.024 2.024 1.00 95.25 93 GLU A C 1
ATOM 759 O O . GLU A 1 93 ? 15.658 8.582 1.694 1.00 95.25 93 GLU A O 1
ATOM 764 N N . SER A 1 94 ? 17.673 7.758 1.132 1.00 96.44 94 SER A N 1
ATOM 765 C CA . SER A 1 94 ? 17.543 8.142 -0.275 1.00 96.44 94 SER A CA 1
ATOM 766 C C . SER A 1 94 ? 16.385 7.416 -0.952 1.00 96.44 94 SER A C 1
ATOM 768 O O . SER A 1 94 ? 15.636 8.037 -1.714 1.00 96.44 94 SER A O 1
ATOM 770 N N . ALA A 1 95 ? 16.201 6.121 -0.667 1.00 96.81 95 ALA A N 1
ATOM 771 C CA . ALA A 1 95 ? 15.091 5.347 -1.212 1.00 96.81 95 ALA A CA 1
ATOM 772 C C . ALA A 1 95 ? 13.733 5.954 -0.827 1.00 96.81 95 ALA A C 1
ATOM 774 O O . ALA A 1 95 ? 12.884 6.149 -1.698 1.00 96.81 95 ALA A O 1
ATOM 775 N N . ILE A 1 96 ? 13.547 6.329 0.442 1.00 95.94 96 ILE A N 1
ATOM 776 C CA . ILE A 1 96 ? 12.314 6.957 0.932 1.00 95.94 96 ILE A CA 1
ATOM 777 C C . ILE A 1 96 ? 12.063 8.295 0.238 1.00 95.94 96 ILE A C 1
ATOM 779 O O . ILE A 1 96 ? 10.937 8.554 -0.184 1.00 95.94 96 ILE A O 1
ATOM 783 N N . VAL A 1 97 ? 13.082 9.142 0.062 1.00 96.81 97 VAL A N 1
ATOM 784 C CA . VAL A 1 97 ? 12.931 10.427 -0.649 1.00 96.81 97 VAL A CA 1
ATOM 785 C C . VAL A 1 97 ? 12.447 10.216 -2.089 1.00 96.81 97 VAL A C 1
ATOM 787 O O . VAL A 1 97 ? 11.551 10.925 -2.567 1.00 96.81 97 VAL A O 1
ATOM 790 N N . ILE A 1 98 ? 13.000 9.218 -2.782 1.00 97.75 98 ILE A N 1
ATOM 791 C CA . ILE A 1 98 ? 12.604 8.884 -4.154 1.00 97.75 98 ILE A CA 1
ATOM 792 C C . ILE A 1 98 ? 11.181 8.316 -4.182 1.00 97.75 98 ILE A C 1
ATOM 794 O O . ILE A 1 98 ? 10.375 8.741 -5.013 1.00 97.75 98 ILE A O 1
ATOM 798 N N . TYR A 1 99 ? 10.847 7.409 -3.262 1.00 97.12 99 TYR A N 1
ATOM 799 C CA . TYR A 1 99 ? 9.502 6.854 -3.147 1.00 97.12 99 TYR A CA 1
ATOM 800 C C . TYR A 1 99 ? 8.459 7.930 -2.849 1.00 97.12 99 TYR A C 1
ATOM 802 O O . TYR A 1 99 ? 7.437 7.978 -3.524 1.00 97.12 99 TYR A O 1
ATOM 810 N N . ARG A 1 100 ? 8.725 8.861 -1.931 1.00 96.88 100 ARG A N 1
ATOM 811 C CA . ARG A 1 100 ? 7.819 9.989 -1.663 1.00 96.88 100 ARG A CA 1
ATOM 812 C C . ARG A 1 100 ? 7.567 10.821 -2.917 1.00 96.88 100 ARG A C 1
ATOM 814 O O . ARG A 1 100 ? 6.416 11.075 -3.250 1.00 96.88 100 ARG A O 1
ATOM 821 N N . SER A 1 101 ? 8.625 11.142 -3.663 1.00 96.69 101 SER A N 1
ATOM 822 C CA . SER A 1 101 ? 8.505 11.874 -4.932 1.00 96.69 101 SER A CA 1
ATOM 823 C C . SER A 1 101 ? 7.627 11.127 -5.946 1.00 96.69 101 SER A C 1
ATOM 825 O O . SER A 1 101 ? 6.804 11.734 -6.628 1.00 96.69 101 SER A O 1
ATOM 827 N N . LEU A 1 102 ? 7.774 9.801 -6.036 1.00 96.12 102 LEU A N 1
ATOM 828 C CA . LEU A 1 102 ? 6.949 8.959 -6.902 1.00 96.12 102 LEU A CA 1
ATOM 829 C C . LEU A 1 102 ? 5.487 8.897 -6.432 1.00 96.12 102 LEU A C 1
ATOM 831 O O . LEU A 1 102 ? 4.574 8.986 -7.253 1.00 96.12 102 LEU A O 1
ATOM 835 N N . ALA A 1 103 ? 5.254 8.766 -5.127 1.00 94.25 103 ALA A N 1
ATOM 836 C CA . ALA A 1 103 ? 3.917 8.772 -4.548 1.00 94.25 103 ALA A CA 1
ATOM 837 C C . ALA A 1 103 ? 3.200 10.106 -4.801 1.00 94.25 103 ALA A C 1
ATOM 839 O O . ALA A 1 103 ? 2.036 10.092 -5.196 1.00 94.25 103 ALA A O 1
ATOM 840 N N . ASP A 1 104 ? 3.895 11.238 -4.666 1.00 95.12 104 ASP A N 1
ATOM 841 C CA . ASP A 1 104 ? 3.346 12.568 -4.952 1.00 95.12 104 ASP A CA 1
ATOM 842 C C . ASP A 1 104 ? 2.928 12.706 -6.426 1.00 95.12 104 ASP A C 1
ATOM 844 O O . ASP A 1 104 ? 1.856 13.240 -6.727 1.00 95.12 104 ASP A O 1
ATOM 848 N N . ILE A 1 105 ? 3.730 12.169 -7.355 1.00 93.25 105 ILE A N 1
ATOM 849 C CA . ILE A 1 105 ? 3.369 12.103 -8.780 1.00 93.25 105 ILE A CA 1
ATOM 850 C C . ILE A 1 105 ? 2.100 11.261 -8.969 1.00 93.25 105 ILE A C 1
ATOM 852 O O . ILE A 1 105 ? 1.168 11.702 -9.641 1.00 93.25 105 ILE A O 1
ATOM 856 N N . TYR A 1 106 ? 2.024 10.080 -8.347 1.00 90.12 106 TYR A N 1
ATOM 857 C CA . TYR A 1 106 ? 0.834 9.232 -8.429 1.00 90.12 106 TYR A CA 1
ATOM 858 C C . TYR A 1 106 ? -0.415 9.904 -7.854 1.00 90.12 106 TYR A C 1
ATOM 860 O O . TYR A 1 106 ? -1.472 9.815 -8.476 1.00 90.12 106 TYR A O 1
ATOM 868 N N . GLN A 1 107 ? -0.307 10.603 -6.722 1.00 90.69 107 GLN A N 1
ATOM 869 C CA . GLN A 1 107 ? -1.426 11.354 -6.151 1.00 90.69 107 GLN A CA 1
ATOM 870 C C . GLN A 1 107 ? -1.907 12.454 -7.100 1.00 90.69 107 GLN A C 1
ATOM 872 O O . GLN A 1 107 ? -3.101 12.540 -7.378 1.00 90.69 107 GLN A O 1
ATOM 877 N N . ARG A 1 108 ? -0.985 13.263 -7.639 1.00 93.25 108 ARG A N 1
ATOM 878 C CA . ARG A 1 108 ? -1.318 14.339 -8.586 1.00 93.25 108 ARG A CA 1
ATOM 879 C C . ARG A 1 108 ? -2.017 13.806 -9.838 1.00 93.25 108 ARG A C 1
ATOM 881 O O . ARG A 1 108 ? -2.926 14.448 -10.353 1.00 93.25 108 ARG A O 1
ATOM 888 N N . ASP A 1 109 ? -1.604 12.633 -10.304 1.00 87.75 109 ASP A N 1
ATOM 889 C CA . ASP A 1 109 ? -2.179 11.970 -11.473 1.00 87.75 109 ASP A CA 1
ATOM 890 C C . ASP A 1 109 ? -3.479 11.193 -11.149 1.00 87.75 109 ASP A C 1
ATOM 892 O O . ASP A 1 109 ? -4.022 10.512 -12.020 1.00 87.75 109 ASP A O 1
ATOM 896 N N . GLY A 1 110 ? -3.977 11.251 -9.905 1.00 83.88 110 GLY A N 1
ATOM 897 C CA . GLY A 1 110 ? -5.196 10.565 -9.456 1.00 83.88 110 GLY A CA 1
ATOM 898 C C . GLY A 1 110 ? -5.047 9.052 -9.246 1.00 83.88 110 GLY A C 1
ATOM 899 O O . GLY A 1 110 ? -6.033 8.357 -9.009 1.00 83.88 110 GLY A O 1
ATOM 900 N N . LYS A 1 111 ? -3.823 8.518 -9.303 1.00 82.25 111 LYS A N 1
ATOM 901 C CA . LYS A 1 111 ? -3.500 7.087 -9.178 1.00 82.25 111 LYS A CA 1
ATOM 902 C C . LYS A 1 111 ? -3.308 6.692 -7.712 1.00 82.25 111 LYS A C 1
ATOM 904 O O . LYS A 1 111 ? -2.229 6.261 -7.304 1.00 82.25 111 LYS A O 1
ATOM 909 N N . LEU A 1 112 ? -4.361 6.843 -6.910 1.00 83.75 112 LEU A N 1
ATOM 910 C CA . LEU A 1 112 ? -4.300 6.678 -5.452 1.00 83.75 112 LEU A CA 1
ATOM 911 C C . LEU A 1 112 ? -3.775 5.308 -5.004 1.00 83.75 112 LEU A C 1
ATOM 913 O O . LEU A 1 112 ? -2.937 5.256 -4.111 1.00 83.75 112 LEU A O 1
ATOM 917 N N . LEU A 1 113 ? -4.187 4.212 -5.649 1.00 76.00 113 LEU A N 1
ATOM 918 C CA . LEU A 1 113 ? -3.706 2.866 -5.297 1.00 76.00 113 LEU A CA 1
ATOM 919 C C . LEU A 1 113 ? -2.199 2.703 -5.528 1.00 76.00 113 LEU A C 1
ATOM 921 O O . LEU A 1 113 ? -1.516 2.044 -4.750 1.00 76.00 113 LEU A O 1
ATOM 925 N N . MET A 1 114 ? -1.655 3.362 -6.551 1.00 81.12 114 MET A N 1
ATOM 926 C CA . MET A 1 114 ? -0.215 3.352 -6.794 1.00 81.12 114 MET A CA 1
ATOM 927 C C . MET A 1 114 ? 0.526 4.150 -5.719 1.00 81.12 114 MET A C 1
ATOM 929 O O . MET A 1 114 ? 1.554 3.691 -5.227 1.00 81.12 114 MET A O 1
ATOM 933 N N . ALA A 1 115 ? -0.009 5.296 -5.288 1.00 88.69 115 ALA A N 1
ATOM 934 C CA . ALA A 1 115 ? 0.559 6.050 -4.170 1.00 88.69 115 ALA A CA 1
ATOM 935 C C . ALA A 1 115 ? 0.510 5.254 -2.850 1.00 88.69 115 ALA A C 1
ATOM 937 O O . ALA A 1 115 ? 1.509 5.220 -2.133 1.00 88.69 115 ALA A O 1
ATOM 938 N N . VAL A 1 116 ? -0.602 4.559 -2.571 1.00 80.38 116 VAL A N 1
ATOM 939 C CA . VAL A 1 116 ? -0.728 3.606 -1.449 1.00 80.38 116 VAL A CA 1
ATOM 940 C C . VAL A 1 116 ? 0.369 2.545 -1.539 1.00 80.38 116 VAL A C 1
ATOM 942 O O . VAL A 1 116 ? 1.098 2.354 -0.572 1.00 80.38 116 VAL A O 1
ATOM 945 N N . SER A 1 117 ? 0.567 1.924 -2.706 1.00 79.44 117 SER A N 1
ATOM 946 C CA . SER A 1 117 ? 1.582 0.874 -2.871 1.00 79.44 117 SER A CA 1
ATOM 947 C C . SER A 1 117 ? 3.015 1.350 -2.614 1.00 79.44 117 SER A C 1
ATOM 949 O O . SER A 1 117 ? 3.845 0.607 -2.097 1.00 79.44 117 SER A O 1
ATOM 951 N N . VAL A 1 118 ? 3.311 2.608 -2.944 1.00 89.12 118 VAL A N 1
ATOM 952 C CA . VAL A 1 118 ? 4.623 3.201 -2.684 1.00 89.12 118 VAL A CA 1
ATOM 953 C C . VAL A 1 118 ? 4.805 3.477 -1.193 1.00 89.12 118 VAL A C 1
ATOM 955 O O . VAL A 1 118 ? 5.880 3.225 -0.652 1.00 89.12 118 VAL A O 1
ATOM 958 N N . TYR A 1 119 ? 3.761 3.952 -0.511 1.00 92.38 119 TYR A N 1
ATOM 959 C CA . TYR A 1 119 ? 3.818 4.160 0.932 1.00 92.38 119 TYR A CA 1
ATOM 960 C C . TYR A 1 119 ? 3.886 2.856 1.727 1.00 92.38 119 TYR A C 1
ATOM 962 O O . TYR A 1 119 ? 4.594 2.836 2.725 1.00 92.38 119 TYR A O 1
ATOM 970 N N . ASP A 1 120 ? 3.286 1.767 1.243 1.00 84.19 120 ASP A N 1
ATOM 971 C CA . ASP A 1 120 ? 3.504 0.428 1.804 1.00 84.19 120 ASP A CA 1
ATOM 972 C C . ASP A 1 120 ? 4.995 0.037 1.768 1.00 84.19 120 ASP A C 1
ATOM 974 O O . ASP A 1 120 ? 5.555 -0.433 2.760 1.00 84.19 120 ASP A O 1
ATOM 978 N N . LYS A 1 121 ? 5.695 0.315 0.656 1.00 84.56 121 LYS A N 1
ATOM 979 C CA . LYS A 1 121 ? 7.151 0.101 0.575 1.00 84.56 121 LYS A CA 1
ATOM 980 C C . LYS A 1 121 ? 7.924 0.984 1.546 1.00 84.56 121 LYS A C 1
ATOM 982 O O . LYS A 1 121 ? 8.855 0.487 2.177 1.00 84.56 121 LYS A O 1
ATOM 987 N N . ILE A 1 122 ? 7.549 2.257 1.688 1.00 92.56 122 ILE A N 1
ATOM 988 C CA . ILE A 1 122 ? 8.180 3.172 2.652 1.00 92.56 122 ILE A CA 1
ATOM 989 C C . ILE A 1 122 ? 8.032 2.624 4.074 1.00 92.56 122 ILE A C 1
ATOM 991 O O . ILE A 1 122 ? 9.034 2.480 4.766 1.00 92.56 122 ILE A O 1
ATOM 995 N N . THR A 1 123 ? 6.817 2.269 4.495 1.00 89.00 123 THR A N 1
ATOM 996 C CA . THR A 1 123 ? 6.545 1.812 5.865 1.00 89.00 123 THR A CA 1
ATOM 997 C C . THR A 1 123 ? 7.150 0.445 6.174 1.00 89.00 123 THR A C 1
ATOM 999 O O . THR A 1 123 ? 7.527 0.191 7.313 1.00 89.00 123 THR A O 1
ATOM 1002 N N . ASN A 1 124 ? 7.286 -0.431 5.174 1.00 85.06 124 ASN A N 1
ATOM 1003 C CA . ASN A 1 124 ? 7.995 -1.705 5.329 1.00 85.06 124 ASN A CA 1
ATOM 1004 C C . ASN A 1 124 ? 9.522 -1.526 5.378 1.00 85.06 124 ASN A C 1
ATOM 1006 O O . ASN A 1 124 ? 10.205 -2.307 6.036 1.00 85.06 124 ASN A O 1
ATOM 1010 N N . SER A 1 125 ? 10.059 -0.514 4.689 1.00 86.50 125 SER A N 1
ATOM 1011 C CA . SER A 1 125 ? 11.503 -0.227 4.672 1.00 86.50 125 SER A CA 1
ATOM 1012 C C . SER A 1 125 ? 11.964 0.532 5.916 1.00 86.50 125 SER A C 1
ATOM 1014 O O . SER A 1 125 ? 13.093 0.344 6.359 1.00 86.50 125 SER A O 1
ATOM 1016 N N . ASP A 1 126 ? 11.097 1.373 6.478 1.00 92.44 126 ASP A N 1
ATOM 1017 C CA . ASP A 1 126 ? 11.338 2.113 7.716 1.00 92.44 126 ASP A CA 1
ATOM 1018 C C . ASP A 1 126 ? 10.087 2.074 8.616 1.00 92.44 126 ASP A C 1
ATOM 1020 O O . ASP A 1 126 ? 9.248 2.983 8.591 1.00 92.44 126 ASP A O 1
ATOM 1024 N N . PRO A 1 127 ? 9.931 0.998 9.412 1.00 90.75 127 PRO A N 1
ATOM 1025 C CA . PRO A 1 127 ? 8.770 0.811 10.279 1.00 90.75 127 PRO A CA 1
ATOM 1026 C C . PRO A 1 127 ? 8.676 1.795 11.448 1.00 90.75 127 PRO A C 1
ATOM 1028 O O . PRO A 1 127 ? 7.626 1.831 12.098 1.00 90.75 127 PRO A O 1
ATOM 1031 N N . GLU A 1 128 ? 9.742 2.547 11.739 1.00 93.00 128 GLU A N 1
ATOM 1032 C CA . GLU A 1 128 ? 9.803 3.552 12.809 1.00 93.00 128 GLU A CA 1
ATOM 1033 C C . GLU A 1 128 ? 9.437 4.959 12.307 1.00 93.00 128 GLU A C 1
ATOM 1035 O O . GLU A 1 128 ? 9.196 5.869 13.106 1.00 93.00 128 GLU A O 1
ATOM 1040 N N . ASN A 1 129 ? 9.297 5.135 10.990 1.00 92.44 129 ASN A N 1
ATOM 1041 C CA . ASN A 1 129 ? 8.873 6.384 10.373 1.00 92.44 129 ASN A CA 1
ATOM 1042 C C . ASN A 1 129 ? 7.385 6.674 10.600 1.00 92.44 129 ASN A C 1
ATOM 1044 O O . ASN A 1 129 ? 6.518 6.331 9.789 1.00 92.44 129 ASN A O 1
ATOM 1048 N N . MET A 1 130 ? 7.092 7.360 11.704 1.00 94.19 130 MET A N 1
ATOM 1049 C CA . MET A 1 130 ? 5.739 7.778 12.072 1.00 94.19 130 MET A CA 1
ATOM 1050 C C . MET A 1 130 ? 5.050 8.595 10.967 1.00 94.19 130 MET A C 1
ATOM 1052 O O . MET A 1 130 ? 3.909 8.296 10.617 1.00 94.19 130 MET A O 1
ATOM 1056 N N . ASP A 1 131 ? 5.737 9.571 10.364 1.00 94.75 131 ASP A N 1
ATOM 1057 C CA . ASP A 1 131 ? 5.170 10.406 9.292 1.00 94.75 131 ASP A CA 1
ATOM 1058 C C . ASP A 1 131 ? 4.811 9.575 8.051 1.00 94.75 131 ASP A C 1
ATOM 1060 O O . ASP A 1 131 ? 3.795 9.819 7.390 1.00 94.75 131 ASP A O 1
ATOM 1064 N N . GLY A 1 132 ? 5.623 8.555 7.754 1.00 95.88 132 GLY A N 1
ATOM 1065 C CA . GLY A 1 132 ? 5.351 7.554 6.726 1.00 95.88 132 GLY A CA 1
ATOM 1066 C C . GLY A 1 132 ? 4.033 6.824 6.978 1.00 95.88 132 GLY A C 1
ATOM 1067 O O . GLY A 1 132 ? 3.189 6.760 6.082 1.00 95.88 132 GLY A O 1
ATOM 1068 N N . TRP A 1 133 ? 3.812 6.355 8.209 1.00 96.00 133 TRP A N 1
ATOM 1069 C CA . TRP A 1 133 ? 2.569 5.690 8.613 1.00 96.00 133 TRP A CA 1
ATOM 1070 C C . TRP A 1 133 ? 1.348 6.610 8.569 1.00 96.00 133 TRP A C 1
ATOM 1072 O O . TRP A 1 133 ? 0.294 6.187 8.094 1.00 96.00 133 TRP A O 1
ATOM 1082 N N . ILE A 1 134 ? 1.473 7.868 9.002 1.00 97.62 134 ILE A N 1
ATOM 1083 C CA . ILE A 1 134 ? 0.374 8.848 8.942 1.00 97.62 134 ILE A CA 1
ATOM 1084 C C . ILE A 1 134 ? -0.042 9.084 7.492 1.00 97.62 134 ILE A C 1
ATOM 1086 O O . ILE A 1 134 ? -1.224 9.013 7.151 1.00 97.62 134 ILE A O 1
ATOM 1090 N N . LYS A 1 135 ? 0.931 9.325 6.611 1.00 97.75 135 LYS A N 1
ATOM 1091 C CA . LYS A 1 135 ? 0.649 9.574 5.199 1.00 97.75 135 LYS A CA 1
ATOM 1092 C C . LYS A 1 135 ? 0.124 8.324 4.490 1.00 97.75 135 LYS A C 1
ATOM 1094 O O . LYS A 1 135 ? -0.770 8.445 3.652 1.00 97.75 135 LYS A O 1
ATOM 1099 N N . PHE A 1 136 ? 0.608 7.135 4.855 1.00 93.81 136 PHE A N 1
ATOM 1100 C CA . PHE A 1 136 ? 0.040 5.870 4.391 1.00 93.81 136 PHE A CA 1
ATOM 1101 C C . PHE A 1 136 ? -1.419 5.720 4.841 1.00 93.81 136 PHE A C 1
ATOM 1103 O O . PHE A 1 136 ? -2.278 5.367 4.035 1.00 93.81 136 PHE A O 1
ATOM 1110 N N . ALA A 1 137 ? -1.737 6.066 6.090 1.00 92.38 137 ALA A N 1
ATOM 1111 C CA . ALA A 1 137 ? -3.101 6.041 6.604 1.00 92.38 137 ALA A CA 1
ATOM 1112 C C . ALA A 1 137 ? -4.033 7.001 5.847 1.00 92.38 137 ALA A C 1
ATOM 1114 O O . ALA A 1 137 ? -5.163 6.632 5.517 1.00 92.38 137 ALA A O 1
ATOM 1115 N N . ASP A 1 138 ? -3.560 8.209 5.532 1.00 96.75 138 ASP A N 1
ATOM 1116 C CA . ASP A 1 138 ? -4.304 9.212 4.761 1.00 96.75 138 ASP A CA 1
ATOM 1117 C C . ASP A 1 138 ? -4.580 8.767 3.328 1.00 96.75 138 ASP A C 1
ATOM 1119 O O . ASP A 1 138 ? -5.712 8.863 2.851 1.00 96.75 138 ASP A O 1
ATOM 1123 N N . LEU A 1 139 ? -3.564 8.220 2.664 1.00 88.50 139 LEU A N 1
ATOM 1124 C CA . LEU A 1 139 ? -3.694 7.640 1.333 1.00 88.50 139 LEU A CA 1
ATOM 1125 C C . LEU A 1 139 ? -4.698 6.492 1.314 1.00 88.50 139 LEU A C 1
ATOM 1127 O O . LEU A 1 139 ? -5.563 6.439 0.441 1.00 88.50 139 LEU A O 1
ATOM 1131 N N . ASN A 1 140 ? -4.622 5.603 2.305 1.00 82.44 140 ASN A N 1
ATOM 1132 C CA . ASN A 1 140 ? -5.576 4.515 2.438 1.00 82.44 140 ASN A CA 1
ATOM 1133 C C . ASN A 1 140 ? -6.996 5.053 2.658 1.00 82.44 140 ASN A C 1
ATOM 1135 O O . ASN A 1 140 ? -7.928 4.605 1.997 1.00 82.44 140 ASN A O 1
ATOM 1139 N N . LYS A 1 141 ? -7.180 6.066 3.512 1.00 88.12 141 LYS A N 1
ATOM 1140 C CA . LYS A 1 141 ? -8.484 6.708 3.729 1.00 88.12 141 LYS A CA 1
ATOM 1141 C C . LYS A 1 141 ? -9.062 7.271 2.432 1.00 88.12 141 LYS A C 1
ATOM 1143 O O . LYS A 1 141 ? -10.221 7.004 2.124 1.00 88.12 141 LYS A O 1
ATOM 1148 N N . GLU A 1 142 ? -8.262 8.029 1.684 1.00 88.50 142 GLU A N 1
ATOM 1149 C CA . GLU A 1 142 ? -8.650 8.644 0.409 1.00 88.50 142 GLU A CA 1
ATOM 1150 C C . GLU A 1 142 ? -8.979 7.590 -0.655 1.00 88.50 142 GLU A C 1
ATOM 1152 O O . GLU A 1 142 ? -9.942 7.724 -1.413 1.00 88.50 142 GLU A O 1
ATOM 1157 N N . ALA A 1 143 ? -8.220 6.495 -0.668 1.00 77.94 143 ALA A N 1
ATOM 1158 C CA . ALA A 1 143 ? -8.466 5.372 -1.553 1.00 77.94 143 ALA A CA 1
ATOM 1159 C C . ALA A 1 143 ? -9.735 4.587 -1.179 1.00 77.94 143 ALA A C 1
ATOM 1161 O O . ALA A 1 143 ? -10.296 3.922 -2.047 1.00 77.94 143 ALA A O 1
ATOM 1162 N N . GLY A 1 144 ? -10.229 4.720 0.057 1.00 77.00 144 GLY A N 1
ATOM 1163 C CA . GLY A 1 144 ? -11.432 4.058 0.558 1.00 77.00 144 GLY A CA 1
ATOM 1164 C C . GLY A 1 144 ? -11.168 2.936 1.564 1.00 77.00 144 GLY A C 1
ATOM 1165 O O . GLY A 1 144 ? -12.095 2.194 1.866 1.00 77.00 144 GLY A O 1
ATOM 1166 N N . MET A 1 145 ? -9.966 2.795 2.137 1.00 72.62 145 MET A N 1
ATOM 1167 C CA . MET A 1 145 ? -9.534 1.618 2.921 1.00 72.62 145 MET A CA 1
ATOM 1168 C C . MET A 1 145 ? -9.605 1.954 4.400 1.00 72.62 145 MET A C 1
ATOM 1170 O O . MET A 1 145 ? -8.675 2.561 4.921 1.00 72.62 145 MET A O 1
ATOM 1174 N N . PRO A 1 146 ? -10.697 1.624 5.109 1.00 74.75 146 PRO A N 1
ATOM 1175 C CA . PRO A 1 146 ? -10.842 2.067 6.479 1.00 74.75 146 PRO A CA 1
ATOM 1176 C C . PRO A 1 146 ? -9.965 1.242 7.399 1.00 74.75 146 PRO A C 1
ATOM 1178 O O . PRO A 1 146 ? -9.324 1.813 8.257 1.00 74.75 146 PRO A O 1
ATOM 1181 N N . PHE A 1 147 ? -9.906 -0.072 7.180 1.00 73.69 147 PHE A N 1
ATOM 1182 C CA . PHE A 1 147 ? -9.148 -1.002 7.991 1.00 73.69 147 PHE A CA 1
ATOM 1183 C C . PHE A 1 147 ? -7.652 -0.697 7.899 1.00 73.69 147 PHE A C 1
ATOM 1185 O O . PHE A 1 147 ? -6.991 -0.558 8.917 1.00 73.69 147 PHE A O 1
ATOM 1192 N N . HIS A 1 148 ? -7.111 -0.515 6.691 1.00 76.81 148 HIS A N 1
ATOM 1193 C CA . HIS A 1 148 ? -5.693 -0.180 6.505 1.00 76.81 148 HIS A CA 1
ATOM 1194 C C . HIS A 1 148 ? -5.387 1.214 7.006 1.00 76.81 148 HIS A C 1
ATOM 1196 O O . HIS A 1 148 ? -4.396 1.402 7.697 1.00 76.81 148 HIS A O 1
ATOM 1202 N N . SER A 1 149 ? -6.272 2.176 6.744 1.00 82.94 149 SER A N 1
ATOM 1203 C CA . SER A 1 149 ? -6.125 3.521 7.291 1.00 82.94 149 SER A CA 1
ATOM 1204 C C . SER A 1 149 ? -6.118 3.516 8.821 1.00 82.94 149 SER A C 1
ATOM 1206 O O . SER A 1 149 ? -5.194 4.048 9.429 1.00 82.94 149 SER A O 1
ATOM 1208 N N . SER A 1 150 ? -7.096 2.864 9.451 1.00 80.44 150 SER A N 1
ATOM 1209 C CA . SER A 1 150 ? -7.224 2.788 10.904 1.00 80.44 150 SER A CA 1
ATOM 1210 C C . SER A 1 150 ? -6.057 2.026 11.525 1.00 80.44 150 SER A C 1
ATOM 1212 O O . SER A 1 150 ? -5.483 2.488 12.507 1.00 80.44 150 SER A O 1
ATOM 1214 N N . HIS A 1 151 ? -5.620 0.927 10.910 1.00 81.19 151 HIS A N 1
ATOM 1215 C CA . HIS A 1 151 ? -4.439 0.181 11.328 1.00 81.19 151 HIS A CA 1
ATOM 1216 C C . HIS A 1 151 ? -3.156 1.022 11.235 1.00 81.19 151 HIS A C 1
ATOM 1218 O O . HIS A 1 151 ? -2.379 1.068 12.187 1.00 81.19 151 HIS A O 1
ATOM 1224 N N . SER A 1 152 ? -2.938 1.733 10.127 1.00 86.81 152 SER A N 1
ATOM 1225 C CA . SER A 1 152 ? -1.768 2.599 9.944 1.00 86.81 152 SER A CA 1
ATOM 1226 C C . SER A 1 152 ? -1.770 3.795 10.900 1.00 86.81 152 SER A C 1
ATOM 1228 O O . SER A 1 152 ? -0.721 4.129 11.448 1.00 86.81 152 SER A O 1
ATOM 1230 N N . TYR A 1 153 ? -2.932 4.396 11.177 1.00 96.38 153 TYR A N 1
ATOM 1231 C CA . TYR A 1 153 ? -3.056 5.407 12.231 1.00 96.38 153 TYR A CA 1
ATOM 1232 C C . TYR A 1 153 ? -2.712 4.840 13.607 1.00 96.38 153 TYR A C 1
ATOM 1234 O O . TYR A 1 153 ? -1.971 5.477 14.349 1.00 96.38 153 TYR A O 1
ATOM 1242 N N . MET A 1 154 ? -3.182 3.633 13.935 1.00 92.50 154 MET A N 1
ATOM 1243 C CA . MET A 1 154 ? -2.830 2.970 15.194 1.00 92.50 154 MET A CA 1
ATOM 1244 C C . MET A 1 154 ? -1.333 2.667 15.286 1.00 92.50 154 MET A C 1
ATOM 1246 O O . MET A 1 154 ? -0.742 2.798 16.359 1.00 92.50 154 MET A O 1
ATOM 1250 N N . ARG A 1 155 ? -0.690 2.319 14.167 1.00 91.56 155 ARG A N 1
ATOM 1251 C CA . ARG A 1 155 ? 0.762 2.135 14.125 1.00 91.56 155 ARG A CA 1
ATOM 1252 C C . ARG A 1 155 ? 1.508 3.444 14.388 1.00 91.56 155 ARG A C 1
ATOM 1254 O O . ARG A 1 155 ? 2.442 3.447 15.186 1.00 91.56 155 ARG A O 1
ATOM 1261 N N . ALA A 1 156 ? 1.072 4.547 13.782 1.00 95.88 156 ALA A N 1
ATOM 1262 C CA . ALA A 1 156 ? 1.620 5.871 14.062 1.00 95.88 156 ALA A CA 1
ATOM 1263 C C . ALA A 1 156 ? 1.388 6.295 15.526 1.00 95.88 156 ALA A C 1
ATOM 1265 O O . ALA A 1 156 ? 2.308 6.798 16.165 1.00 95.88 156 ALA A O 1
ATOM 1266 N N . ALA A 1 157 ? 0.200 6.029 16.082 1.00 93.44 157 ALA A N 1
ATOM 1267 C CA . ALA A 1 157 ? -0.124 6.325 17.478 1.00 93.44 157 ALA A CA 1
ATOM 1268 C C . ALA A 1 157 ? 0.822 5.586 18.438 1.00 93.44 157 ALA A C 1
ATOM 1270 O O . ALA A 1 157 ? 1.388 6.189 19.347 1.00 93.44 157 ALA A O 1
ATOM 1271 N N . PHE A 1 158 ? 1.075 4.299 18.182 1.00 91.50 158 PHE A N 1
ATOM 1272 C CA . PHE A 1 158 ? 2.022 3.502 18.961 1.00 91.50 158 PHE A CA 1
ATOM 1273 C C . PHE A 1 158 ? 3.444 4.090 18.948 1.00 91.50 158 PHE A C 1
ATOM 1275 O O . PHE A 1 158 ? 4.086 4.173 19.995 1.00 91.50 158 PHE A O 1
ATOM 1282 N N . LEU A 1 159 ? 3.930 4.538 17.785 1.00 92.25 159 LEU A N 1
ATOM 1283 C CA . LEU A 1 159 ? 5.242 5.190 17.669 1.00 92.25 159 LEU A CA 1
ATOM 1284 C C . LEU A 1 159 ? 5.286 6.525 18.428 1.00 92.25 159 LEU A C 1
ATOM 1286 O O . LEU A 1 159 ? 6.267 6.809 19.113 1.00 92.25 159 LEU A O 1
ATOM 1290 N N . SER A 1 160 ? 4.207 7.310 18.359 1.00 88.69 160 SER A N 1
ATOM 1291 C CA . SER A 1 160 ? 4.062 8.576 19.089 1.00 88.69 160 SER A CA 1
ATOM 1292 C C . SER A 1 160 ? 4.094 8.374 20.614 1.00 88.69 160 SER A C 1
ATOM 1294 O O . SER A 1 160 ? 4.749 9.135 21.335 1.00 88.69 160 SER A O 1
ATOM 1296 N N . SER A 1 161 ? 3.488 7.283 21.102 1.00 82.88 161 SER A N 1
ATOM 1297 C CA . SER A 1 161 ? 3.536 6.875 22.513 1.00 82.88 161 SER A CA 1
ATOM 1298 C C . SER A 1 161 ? 4.972 6.668 23.006 1.00 82.88 161 SER A C 1
ATOM 1300 O O . SER A 1 161 ? 5.365 7.199 24.046 1.00 82.88 161 SER A O 1
ATOM 1302 N N . GLY A 1 162 ? 5.804 5.985 22.208 1.00 78.00 162 GLY A N 1
ATOM 1303 C CA . GLY A 1 162 ? 7.228 5.781 22.503 1.00 78.00 162 GLY A CA 1
ATOM 1304 C C . GLY A 1 162 ? 8.039 7.080 22.615 1.00 78.00 162 GLY A C 1
ATOM 1305 O O . GLY A 1 162 ? 9.092 7.093 23.250 1.00 78.00 162 GLY A O 1
ATOM 1306 N N . MET A 1 163 ? 7.537 8.184 22.050 1.00 80.31 163 MET A N 1
ATOM 1307 C CA . MET A 1 163 ? 8.151 9.516 22.111 1.00 80.31 163 MET A CA 1
ATOM 1308 C C . MET A 1 163 ? 7.573 10.408 23.225 1.00 80.31 163 MET A C 1
ATOM 1310 O O . MET A 1 163 ? 7.982 11.564 23.345 1.00 80.31 163 MET A O 1
ATOM 1314 N N . GLY A 1 164 ? 6.617 9.914 24.023 1.00 77.06 164 GLY A N 1
ATOM 1315 C CA . GLY A 1 164 ? 5.957 10.682 25.086 1.00 77.06 164 GLY A CA 1
ATOM 1316 C C . GLY A 1 164 ? 5.014 11.778 24.573 1.00 77.06 164 GLY A C 1
ATOM 1317 O O . GLY A 1 164 ? 4.776 12.766 25.269 1.00 77.06 164 GLY A O 1
ATOM 1318 N N . ARG A 1 165 ? 4.499 11.643 23.345 1.00 81.75 165 ARG A N 1
ATOM 1319 C CA . ARG A 1 165 ? 3.647 12.643 22.682 1.00 81.75 165 ARG A CA 1
ATOM 1320 C C . ARG A 1 165 ? 2.162 12.294 22.810 1.00 81.75 165 ARG A C 1
ATOM 1322 O O . ARG A 1 165 ? 1.466 12.091 21.819 1.00 81.75 165 ARG A O 1
ATOM 1329 N N . SER A 1 166 ? 1.645 12.266 24.036 1.00 79.50 166 SER A N 1
ATOM 1330 C CA . SER A 1 166 ? 0.302 11.734 24.325 1.00 79.50 166 SER A CA 1
ATOM 1331 C C . SER A 1 166 ? -0.850 12.427 23.574 1.00 79.50 166 SER A C 1
ATOM 1333 O O . SER A 1 166 ? -1.853 11.790 23.265 1.00 79.50 166 SER A O 1
ATOM 1335 N N . SER A 1 167 ? -0.712 13.717 23.238 1.00 83.69 167 SER A N 1
ATOM 1336 C CA . SER A 1 167 ? -1.718 14.442 22.442 1.00 83.69 167 SER A CA 1
ATOM 1337 C C . SER A 1 167 ? -1.780 13.970 20.985 1.00 83.69 167 SER A C 1
ATOM 1339 O O . SER A 1 167 ? -2.856 13.964 20.395 1.00 83.69 167 SER A O 1
ATOM 1341 N N . GLU A 1 168 ? -0.645 13.591 20.401 1.00 88.56 168 GLU A N 1
ATOM 1342 C CA . GLU A 1 168 ? -0.565 13.101 19.022 1.00 88.56 168 GLU A CA 1
ATOM 1343 C C . GLU A 1 168 ? -1.012 11.634 18.951 1.00 88.56 168 GLU A C 1
ATOM 1345 O O . GLU A 1 168 ? -1.780 11.270 18.063 1.00 88.56 168 GLU A O 1
ATOM 1350 N N . GLU A 1 169 ? -0.642 10.818 19.946 1.00 90.50 169 GLU A N 1
ATOM 1351 C CA . GLU A 1 169 ? -1.176 9.460 20.133 1.00 90.50 169 GLU A CA 1
ATOM 1352 C C . GLU A 1 169 ? -2.716 9.462 20.175 1.00 90.50 169 GLU A C 1
ATOM 1354 O O . GLU A 1 169 ? -3.359 8.657 19.496 1.00 90.50 169 GLU A O 1
ATOM 1359 N N . TYR A 1 170 ? -3.309 10.408 20.913 1.00 89.44 170 TYR A N 1
ATOM 1360 C CA . TYR A 1 170 ? -4.758 10.579 21.000 1.00 89.44 170 TYR A CA 1
ATOM 1361 C C . TYR A 1 170 ? -5.398 10.977 19.660 1.00 89.44 170 TYR A C 1
ATOM 1363 O O . TYR A 1 170 ? -6.358 10.332 19.233 1.00 89.44 170 TYR A O 1
ATOM 1371 N N . ASP A 1 171 ? -4.872 12.000 18.970 1.00 91.38 171 ASP A N 1
ATOM 1372 C CA . ASP A 1 171 ? -5.406 12.438 17.668 1.00 91.38 171 ASP A CA 1
ATOM 1373 C C . ASP A 1 171 ? -5.383 11.300 16.639 1.00 91.38 171 ASP A C 1
ATOM 1375 O O . ASP A 1 171 ? -6.366 11.057 15.935 1.00 91.38 171 ASP A O 1
ATOM 1379 N N . LEU A 1 172 ? -4.289 10.539 16.594 1.00 95.00 172 LEU A N 1
ATOM 1380 C CA . LEU A 1 172 ? -4.139 9.414 15.677 1.00 95.00 172 LEU A CA 1
ATOM 1381 C C . LEU A 1 172 ? -5.128 8.284 15.992 1.00 95.00 172 LEU A C 1
ATOM 1383 O O . LEU A 1 172 ? -5.769 7.764 15.075 1.00 95.00 172 LEU A O 1
ATOM 1387 N N . ALA A 1 173 ? -5.329 7.951 17.269 1.00 93.44 173 ALA A N 1
ATOM 1388 C CA . ALA A 1 173 ? -6.352 6.991 17.684 1.00 93.44 173 ALA A CA 1
ATOM 1389 C C . ALA A 1 173 ? -7.763 7.461 17.288 1.00 93.44 173 ALA A C 1
ATOM 1391 O O . ALA A 1 173 ? -8.575 6.692 16.768 1.00 93.44 173 ALA A O 1
ATOM 1392 N N . LEU A 1 174 ? -8.047 8.753 17.460 1.00 92.69 174 LEU A N 1
ATOM 1393 C CA . LEU A 1 174 ? -9.324 9.343 17.084 1.00 92.69 174 LEU A CA 1
ATOM 1394 C C . LEU A 1 174 ? -9.538 9.333 15.564 1.00 92.69 174 LEU A C 1
ATOM 1396 O O . LEU A 1 174 ? -10.645 9.057 15.094 1.00 92.69 174 LEU A O 1
ATOM 1400 N N . ARG A 1 175 ? -8.492 9.593 14.773 1.00 95.75 175 ARG A N 1
ATOM 1401 C CA . ARG A 1 175 ? -8.521 9.460 13.308 1.00 95.75 175 ARG A CA 1
ATOM 1402 C C . ARG A 1 175 ? -8.780 8.019 12.880 1.00 95.75 175 ARG A C 1
ATOM 1404 O O . ARG A 1 175 ? -9.598 7.821 11.981 1.00 95.75 175 ARG A O 1
ATOM 1411 N N . ALA A 1 176 ? -8.164 7.039 13.544 1.00 92.88 176 ALA A N 1
ATOM 1412 C CA . ALA A 1 176 ? -8.425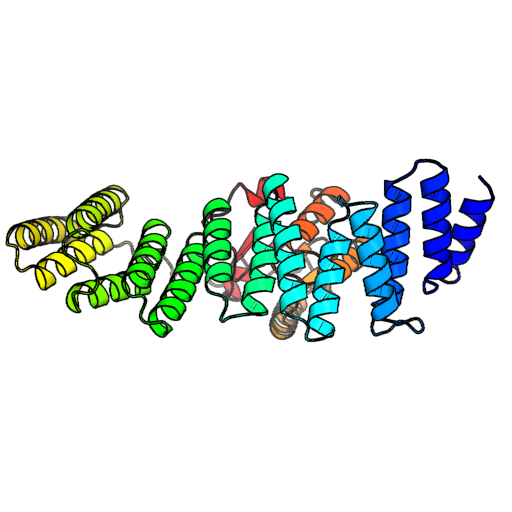 5.622 13.302 1.00 92.88 176 ALA A CA 1
ATOM 1413 C C . ALA A 1 176 ? -9.905 5.284 13.522 1.00 92.88 176 ALA A C 1
ATOM 1415 O O . ALA A 1 176 ? -10.549 4.749 12.621 1.00 92.88 176 ALA A O 1
ATOM 1416 N N . LEU A 1 177 ? -10.465 5.691 14.665 1.00 92.12 177 LEU A N 1
ATOM 1417 C CA . LEU A 1 177 ? -11.859 5.426 15.021 1.00 92.12 177 LEU A CA 1
ATOM 1418 C C . LEU A 1 177 ? -12.866 6.139 14.104 1.00 92.12 177 LEU A C 1
ATOM 1420 O O . LEU A 1 177 ? -13.901 5.584 13.747 1.00 92.12 177 LEU A O 1
ATOM 1424 N N . LYS A 1 178 ? -12.570 7.377 13.686 1.00 91.50 178 LYS A N 1
ATOM 1425 C CA . LYS A 1 178 ? -13.409 8.139 12.740 1.00 91.50 178 LYS A CA 1
ATOM 1426 C C . LYS A 1 178 ? -13.499 7.473 11.366 1.00 91.50 178 LYS A C 1
ATOM 1428 O O . LYS A 1 178 ? -14.469 7.707 10.645 1.00 91.50 178 LYS A O 1
ATOM 1433 N N . VAL A 1 179 ? -12.463 6.734 10.973 1.00 87.44 179 VAL A N 1
ATOM 1434 C CA . VAL A 1 179 ? -12.378 6.052 9.678 1.00 87.44 179 VAL A CA 1
ATOM 1435 C C . VAL A 1 179 ? -12.927 4.628 9.752 1.00 87.44 179 VAL A C 1
ATOM 1437 O O . VAL A 1 179 ? -13.552 4.170 8.794 1.00 87.44 179 VAL A O 1
ATOM 1440 N N . ASP A 1 180 ? -12.707 3.955 10.876 1.00 85.00 180 ASP A N 1
ATOM 1441 C CA . ASP A 1 180 ? -13.138 2.592 11.153 1.00 85.00 180 ASP A CA 1
ATOM 1442 C C . ASP A 1 180 ? -13.728 2.519 12.569 1.00 85.00 180 ASP A C 1
ATOM 1444 O O . ASP A 1 180 ? -12.994 2.300 13.540 1.00 85.00 180 ASP A O 1
ATOM 1448 N N . PRO A 1 181 ? -15.048 2.737 12.707 1.00 86.81 181 PRO A N 1
ATOM 1449 C CA . PRO A 1 181 ? -15.725 2.706 13.998 1.00 86.81 181 PRO A CA 1
ATOM 1450 C C . PRO A 1 181 ? -15.513 1.413 14.785 1.00 86.81 181 PRO A C 1
ATOM 1452 O O . PRO A 1 181 ? -15.506 1.438 16.010 1.00 86.81 181 PRO A O 1
ATOM 1455 N N . GLU A 1 182 ? -15.312 0.287 14.101 1.00 82.69 182 GLU A N 1
ATOM 1456 C CA . GLU A 1 182 ? -15.167 -1.033 14.719 1.00 82.69 182 GLU A CA 1
ATOM 1457 C C . GLU A 1 182 ? -13.743 -1.317 15.222 1.00 82.69 182 GLU A C 1
ATOM 1459 O O . GLU A 1 182 ? -13.482 -2.387 15.782 1.00 82.69 182 GLU A O 1
ATOM 1464 N N . ASN A 1 183 ? -12.815 -0.365 15.077 1.00 82.38 183 ASN A N 1
ATOM 1465 C CA . ASN A 1 183 ? -11.445 -0.498 15.554 1.00 82.38 183 ASN A CA 1
ATOM 1466 C C . ASN A 1 183 ? -11.388 -0.466 17.097 1.00 82.38 183 ASN A C 1
ATOM 1468 O O . ASN A 1 183 ? -11.204 0.577 17.728 1.00 82.38 183 ASN A O 1
ATOM 1472 N N . LYS A 1 184 ? -11.535 -1.646 17.714 1.00 82.56 184 LYS A N 1
ATOM 1473 C CA . LYS A 1 184 ? -11.461 -1.839 19.174 1.00 82.56 184 LYS A CA 1
ATOM 1474 C C . LYS A 1 184 ? -10.145 -1.329 19.785 1.00 82.56 184 LYS A C 1
ATOM 1476 O O . LYS A 1 184 ? -10.233 -0.618 20.784 1.00 82.56 184 LYS A O 1
ATOM 1481 N N . PRO A 1 185 ? -8.956 -1.588 19.196 1.00 84.50 185 PRO A N 1
ATOM 1482 C CA . PRO A 1 185 ? -7.706 -1.025 19.709 1.00 84.50 185 PRO A CA 1
ATOM 1483 C C . PRO A 1 185 ? -7.714 0.505 19.824 1.00 84.50 185 PRO A C 1
ATOM 1485 O O . PRO A 1 185 ? -7.207 1.043 20.805 1.00 84.50 185 PRO A O 1
ATOM 1488 N N . ALA A 1 186 ? -8.311 1.214 18.860 1.00 90.25 186 ALA A N 1
ATOM 1489 C CA . ALA A 1 186 ? -8.436 2.670 18.911 1.00 90.25 186 ALA A CA 1
ATOM 1490 C C . ALA A 1 186 ? -9.339 3.130 20.065 1.00 90.25 186 ALA A C 1
ATOM 1492 O O . ALA A 1 186 ? -8.979 4.051 20.796 1.00 90.25 186 ALA A O 1
ATOM 1493 N N . LEU A 1 187 ? -10.482 2.462 20.269 1.00 87.31 187 LEU A N 1
ATOM 1494 C CA . LEU A 1 187 ? -11.385 2.732 21.396 1.00 87.31 187 LEU A CA 1
ATOM 1495 C C . LEU A 1 187 ? -10.690 2.525 22.747 1.00 87.31 187 LEU A C 1
ATOM 1497 O O . LEU A 1 187 ? -10.765 3.389 23.619 1.00 87.31 187 LEU A O 1
ATOM 1501 N N . GLU A 1 188 ? -10.001 1.398 22.922 1.00 86.12 188 GLU A N 1
ATOM 1502 C CA . GLU A 1 188 ? -9.271 1.078 24.155 1.00 86.12 188 GLU A CA 1
ATOM 1503 C C . GLU A 1 188 ? -8.165 2.096 24.438 1.00 86.12 188 GLU A C 1
ATOM 1505 O O . GLU A 1 188 ? -8.014 2.558 25.573 1.00 86.12 188 GLU A O 1
ATOM 1510 N N . LEU A 1 189 ? -7.427 2.486 23.396 1.00 88.25 189 LEU A N 1
ATOM 1511 C CA . LEU A 1 189 ? -6.379 3.493 23.472 1.00 88.25 189 LEU A CA 1
ATOM 1512 C C . LEU A 1 189 ? -6.9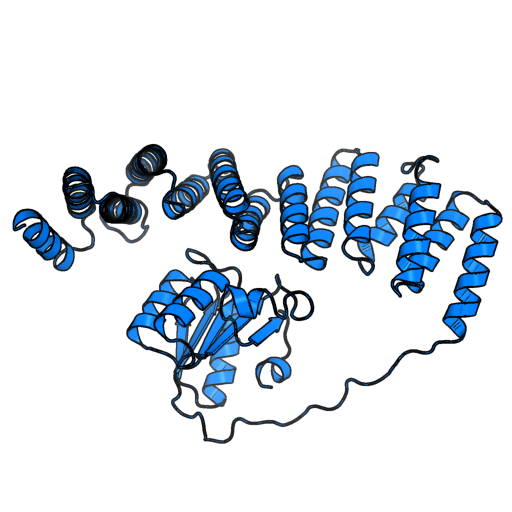28 4.854 23.922 1.00 88.25 189 LEU A C 1
ATOM 1514 O O . LEU A 1 189 ? -6.419 5.435 24.881 1.00 88.25 189 LEU A O 1
ATOM 1518 N N . ILE A 1 190 ? -8.001 5.325 23.283 1.00 89.06 190 ILE A N 1
ATOM 1519 C CA . ILE A 1 190 ? -8.700 6.561 23.657 1.00 89.06 190 ILE A CA 1
ATOM 1520 C C . ILE A 1 190 ? -9.138 6.496 25.126 1.00 89.06 190 ILE A C 1
ATOM 1522 O O . ILE A 1 190 ? -8.820 7.393 25.905 1.00 89.06 190 ILE A O 1
ATOM 1526 N N . GLY A 1 191 ? -9.804 5.412 25.537 1.00 84.50 191 GLY A N 1
ATOM 1527 C CA . GLY A 1 191 ? -10.269 5.237 26.915 1.00 84.50 191 GLY A CA 1
ATOM 1528 C C . GLY A 1 191 ? -9.136 5.280 27.945 1.00 84.50 191 GLY A C 1
ATOM 1529 O O . GLY A 1 191 ? -9.266 5.925 28.989 1.00 84.50 191 GLY A O 1
ATOM 1530 N N . ARG A 1 192 ? -8.000 4.639 27.643 1.00 85.94 192 ARG A N 1
ATOM 1531 C CA . ARG A 1 192 ? -6.802 4.669 28.492 1.00 85.94 192 ARG A CA 1
ATOM 1532 C C . ARG A 1 192 ? -6.234 6.085 28.623 1.00 85.94 192 ARG A C 1
ATOM 1534 O O . ARG A 1 192 ? -6.033 6.543 29.747 1.00 85.94 192 ARG A O 1
ATOM 1541 N N . LEU A 1 193 ? -6.024 6.787 27.509 1.00 85.94 193 LEU A N 1
ATOM 1542 C CA . LEU A 1 193 ? -5.439 8.136 27.499 1.00 85.94 193 LEU A CA 1
ATOM 1543 C C . LEU A 1 193 ? -6.313 9.162 28.229 1.00 85.94 193 LEU A C 1
ATOM 1545 O O . LEU A 1 193 ? -5.796 10.030 28.936 1.00 85.94 193 LEU A O 1
ATOM 1549 N N . ILE A 1 194 ? -7.638 9.036 28.114 1.00 80.69 194 ILE A N 1
ATOM 1550 C CA . ILE A 1 194 ? -8.586 9.855 28.877 1.00 80.69 194 ILE A CA 1
ATOM 1551 C C . ILE A 1 194 ? -8.406 9.607 30.383 1.00 80.69 194 ILE A C 1
ATOM 1553 O O . ILE A 1 194 ? -8.310 10.557 31.159 1.00 80.69 194 ILE A O 1
ATOM 1557 N N . LYS A 1 195 ? -8.329 8.339 30.812 1.00 79.12 195 LYS A N 1
ATOM 1558 C CA . LYS A 1 195 ? -8.176 7.974 32.231 1.00 79.12 195 LYS A CA 1
ATOM 1559 C C . LYS A 1 195 ? -6.852 8.456 32.829 1.00 79.12 195 LYS A C 1
ATOM 1561 O O . LYS A 1 195 ? -6.809 8.823 33.999 1.00 79.12 195 LYS A O 1
ATOM 1566 N N . GLU A 1 196 ? -5.784 8.459 32.038 1.00 79.94 196 GLU A N 1
ATOM 1567 C CA . GLU A 1 196 ? -4.465 8.965 32.437 1.00 79.94 196 GLU A CA 1
ATOM 1568 C C . GLU A 1 196 ? -4.413 10.503 32.536 1.00 79.94 196 GLU A C 1
ATOM 1570 O O . GLU A 1 196 ? -3.413 11.052 32.989 1.00 79.94 196 GLU A O 1
ATOM 1575 N N . GLY A 1 197 ? -5.476 11.213 32.136 1.00 74.25 197 GLY A N 1
ATOM 1576 C CA . GLY A 1 197 ? -5.510 12.678 32.107 1.00 74.25 197 GLY A CA 1
ATOM 1577 C C . GLY A 1 197 ? -4.726 13.288 30.941 1.00 74.25 197 GLY A C 1
ATOM 1578 O O . GLY A 1 197 ? -4.548 14.504 30.896 1.00 74.25 197 GLY A O 1
ATOM 1579 N N . ASN A 1 198 ? -4.284 12.452 29.997 1.00 66.88 198 ASN A N 1
ATOM 1580 C CA . ASN A 1 198 ? -3.529 12.837 28.808 1.00 66.88 198 ASN A CA 1
ATOM 1581 C C . ASN A 1 198 ? -4.434 13.335 27.661 1.00 66.88 198 ASN A C 1
ATOM 1583 O O . ASN A 1 198 ? -3.952 14.029 26.770 1.00 66.88 198 ASN A O 1
ATOM 1587 N N . GLY A 1 199 ? -5.737 13.023 27.703 1.00 56.41 199 GLY A N 1
ATOM 1588 C CA . GLY A 1 199 ? -6.790 13.609 26.858 1.00 56.41 199 GLY A CA 1
ATOM 1589 C C . GLY A 1 199 ? -7.572 14.663 27.641 1.00 56.41 199 GLY A C 1
ATOM 1590 O O . GLY A 1 199 ? -8.584 14.354 28.272 1.00 56.41 199 GLY A O 1
ATOM 1591 N N . ALA A 1 200 ? -7.038 15.883 27.715 1.00 49.59 200 ALA A N 1
ATOM 1592 C CA . ALA A 1 200 ? -7.563 16.957 28.554 1.00 49.59 200 ALA A CA 1
ATOM 1593 C C . ALA A 1 200 ? -9.053 17.273 28.281 1.00 49.59 200 ALA A C 1
ATOM 1595 O O . ALA A 1 200 ? -9.615 16.967 27.235 1.00 49.59 200 ALA A O 1
ATOM 1596 N N . LYS A 1 201 ? -9.689 17.990 29.219 1.00 50.47 201 LYS A N 1
ATOM 1597 C CA . LYS A 1 201 ? -11.090 18.479 29.200 1.00 50.47 201 LYS A CA 1
ATOM 1598 C C . LYS A 1 201 ? -11.594 19.122 27.886 1.00 50.47 201 LYS A C 1
ATOM 1600 O O . LYS A 1 201 ? -12.792 19.364 27.778 1.00 50.47 201 LYS A O 1
ATOM 1605 N N . HIS A 1 202 ? -10.725 19.429 26.922 1.00 51.41 202 HIS A N 1
ATOM 1606 C CA . HIS A 1 202 ? -11.097 19.940 25.599 1.00 51.41 202 HIS A CA 1
ATOM 1607 C C . HIS A 1 202 ? -11.719 18.889 24.666 1.00 51.41 202 HIS A C 1
ATOM 1609 O O . HIS A 1 202 ? -12.459 19.277 23.765 1.00 51.41 202 HIS A O 1
ATOM 1615 N N . ASP A 1 203 ? -11.562 17.593 24.947 1.00 67.06 203 ASP A N 1
ATOM 1616 C CA . ASP A 1 203 ? -11.930 16.547 23.980 1.00 67.06 203 ASP A CA 1
ATOM 1617 C C . ASP A 1 203 ? -13.277 15.861 24.273 1.00 67.06 203 ASP A C 1
ATOM 1619 O O . ASP A 1 203 ? -13.775 15.065 23.474 1.00 67.06 203 ASP A O 1
ATOM 1623 N N . MET A 1 204 ? -13.926 16.187 25.400 1.00 78.38 204 MET A N 1
ATOM 1624 C CA . MET A 1 204 ? -15.197 15.554 25.785 1.00 78.38 204 MET A CA 1
ATOM 1625 C C . MET A 1 204 ? -16.325 15.873 24.800 1.00 78.38 204 MET A C 1
ATOM 1627 O O . MET A 1 204 ? -17.072 14.979 24.412 1.00 78.38 204 MET A O 1
ATOM 1631 N N . GLU A 1 205 ? -16.447 17.130 24.366 1.00 83.94 205 GLU A N 1
ATOM 1632 C CA . GLU A 1 205 ? -17.487 17.526 23.405 1.00 83.94 205 GLU A CA 1
ATOM 1633 C C . GLU A 1 205 ? -17.247 16.904 22.021 1.00 83.94 205 GLU A C 1
ATOM 1635 O O . GLU A 1 205 ? -18.202 16.531 21.334 1.00 83.94 205 GLU A O 1
ATOM 1640 N N . GLU A 1 206 ? -15.985 16.711 21.625 1.00 86.38 206 GLU A N 1
ATOM 1641 C CA . GLU A 1 206 ? -15.655 16.005 20.387 1.00 86.38 206 GLU A CA 1
ATOM 1642 C C . GLU A 1 206 ? -16.057 14.527 20.462 1.00 86.38 206 GLU A C 1
ATOM 1644 O O . GLU A 1 206 ? -16.703 14.022 19.542 1.00 86.38 206 GLU A O 1
ATOM 1649 N N . LEU A 1 207 ? -15.760 13.846 21.572 1.00 87.81 207 LEU A N 1
ATOM 1650 C CA . LEU A 1 207 ? -16.151 12.450 21.785 1.00 87.81 207 LEU A CA 1
ATOM 1651 C C . LEU A 1 207 ? -17.668 12.272 21.894 1.00 87.81 207 LEU A C 1
ATOM 1653 O O . LEU A 1 207 ? -18.210 11.296 21.375 1.00 87.81 207 LEU A O 1
ATOM 1657 N N . VAL A 1 208 ? -18.379 13.229 22.498 1.00 88.88 208 VAL A N 1
ATOM 1658 C CA . VAL A 1 208 ? -19.850 13.257 22.501 1.00 88.88 208 VAL A CA 1
ATOM 1659 C C . VAL A 1 208 ? -20.390 13.419 21.082 1.00 88.88 208 VAL A C 1
ATOM 1661 O O . VAL A 1 208 ? -21.316 12.709 20.686 1.00 88.88 208 VAL A O 1
ATOM 1664 N N . SER A 1 209 ? -19.823 14.341 20.301 1.00 89.62 209 SER A N 1
ATOM 1665 C CA . SER A 1 209 ? -20.199 14.552 18.900 1.00 89.62 209 SER A CA 1
ATOM 1666 C C . SER A 1 209 ? -19.955 13.295 18.058 1.00 89.62 209 SER A C 1
ATOM 1668 O O . SER A 1 209 ? -20.836 12.874 17.302 1.00 89.62 209 SER A O 1
ATOM 1670 N N . LEU A 1 210 ? -18.800 12.648 18.245 1.00 90.56 210 LEU A N 1
ATOM 1671 C CA . LEU A 1 210 ? -18.455 11.394 17.585 1.00 90.56 210 LEU A CA 1
ATOM 1672 C C . LEU A 1 210 ? -19.411 10.271 17.990 1.00 90.56 210 LEU A C 1
ATOM 1674 O O . LEU A 1 210 ? -19.962 9.622 17.111 1.00 90.56 210 LEU A O 1
ATOM 1678 N N . SER A 1 211 ? -19.685 10.089 19.283 1.00 90.44 211 SER A N 1
ATOM 1679 C CA . SER A 1 211 ? -20.648 9.095 19.771 1.00 90.44 211 SER A CA 1
ATOM 1680 C C . SER A 1 211 ? -22.038 9.295 19.153 1.00 90.44 211 SER A C 1
ATOM 1682 O O . SER A 1 211 ? -22.604 8.359 18.594 1.00 90.44 211 SER A O 1
ATOM 1684 N N . ARG A 1 212 ? -22.563 10.529 19.122 1.00 88.62 212 ARG A N 1
ATOM 1685 C CA . ARG A 1 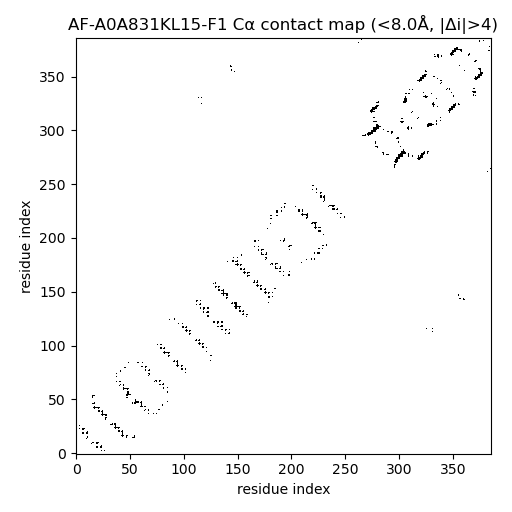212 ? -23.848 10.828 18.457 1.00 88.62 212 ARG A CA 1
ATOM 1686 C C . ARG A 1 212 ? -23.826 10.543 16.959 1.00 88.62 212 ARG A C 1
ATOM 1688 O O . ARG A 1 212 ? -24.866 10.254 16.372 1.00 88.62 212 ARG A O 1
ATOM 1695 N N . LYS A 1 213 ? -22.681 10.716 16.299 1.00 89.25 213 LYS A N 1
ATOM 1696 C CA . LYS A 1 213 ? -22.529 10.350 14.891 1.00 89.25 213 LYS A CA 1
ATOM 1697 C C . LYS A 1 213 ? -22.542 8.828 14.732 1.00 89.25 213 LYS A C 1
ATOM 1699 O O . LYS A 1 213 ? -23.348 8.337 13.958 1.00 89.25 213 LYS A O 1
ATOM 1704 N N . LEU A 1 214 ? -21.738 8.109 15.511 1.00 87.19 214 LEU A N 1
ATOM 1705 C CA . LEU A 1 214 ? -21.675 6.647 15.502 1.00 87.19 214 LEU A CA 1
ATOM 1706 C C . LEU A 1 214 ? -23.045 6.008 15.754 1.00 87.19 214 LEU A C 1
ATOM 1708 O O . LEU A 1 214 ? -23.444 5.130 15.002 1.00 87.19 214 LEU A O 1
ATOM 1712 N N . ASP A 1 215 ? -23.802 6.500 16.738 1.00 86.00 215 ASP A N 1
ATOM 1713 C CA . ASP A 1 215 ? -25.152 6.000 17.029 1.00 86.00 215 ASP A CA 1
ATOM 1714 C C . ASP A 1 215 ? -26.121 6.213 15.855 1.00 86.00 215 ASP A C 1
ATOM 1716 O O . ASP A 1 215 ? -26.932 5.345 15.550 1.00 86.00 215 ASP A O 1
ATOM 1720 N N . ARG A 1 216 ? -26.018 7.352 15.154 1.00 85.00 216 ARG A N 1
ATOM 1721 C CA . ARG A 1 216 ? -26.815 7.615 13.942 1.00 85.00 216 ARG A CA 1
ATOM 1722 C C . ARG A 1 216 ? -26.401 6.742 12.761 1.00 85.00 216 ARG A C 1
ATOM 1724 O O . ARG A 1 216 ? -27.259 6.389 11.959 1.00 85.00 216 ARG A O 1
ATOM 1731 N N . ASP A 1 217 ? -25.118 6.409 12.669 1.00 81.25 217 ASP A N 1
ATOM 1732 C CA . ASP A 1 217 ? -24.542 5.600 11.594 1.00 81.25 217 ASP A CA 1
ATOM 1733 C C . ASP A 1 217 ? -24.706 4.080 11.850 1.00 81.25 217 ASP A C 1
ATOM 1735 O O . ASP A 1 217 ? -24.250 3.273 11.047 1.00 81.25 217 ASP A O 1
ATOM 1739 N N . GLY A 1 218 ? -25.375 3.676 12.941 1.00 83.25 218 GLY A N 1
ATOM 1740 C CA . GLY A 1 218 ? -25.646 2.270 13.285 1.00 83.25 218 GLY A CA 1
ATOM 1741 C C . GLY A 1 218 ? -24.578 1.599 14.158 1.00 83.25 218 GLY A C 1
ATOM 1742 O O . GLY A 1 218 ? -24.705 0.429 14.502 1.00 83.25 218 GLY A O 1
ATOM 1743 N N . HIS A 1 219 ? -23.553 2.339 14.581 1.00 85.75 219 HIS A N 1
ATOM 1744 C CA . HIS A 1 219 ? -22.479 1.882 15.469 1.00 85.75 219 HIS A CA 1
ATOM 1745 C C . HIS A 1 219 ? -22.810 2.173 16.945 1.00 85.75 219 HIS A C 1
ATOM 1747 O O . HIS A 1 219 ? -22.038 2.800 17.681 1.00 85.75 219 HIS A O 1
ATOM 1753 N N . SER A 1 220 ? -24.008 1.768 17.378 1.00 86.00 220 SER A N 1
ATOM 1754 C CA . SER A 1 220 ? -24.562 2.101 18.698 1.00 86.00 220 SER A CA 1
ATOM 1755 C C . SER A 1 220 ? -23.763 1.505 19.866 1.00 86.00 220 SER A C 1
ATOM 1757 O O . SER A 1 220 ? -23.661 2.141 20.916 1.00 86.00 220 SER A O 1
ATOM 1759 N N . GLU A 1 221 ? -23.138 0.334 19.701 1.00 87.25 221 GLU A N 1
ATOM 1760 C CA . GLU A 1 221 ? -22.272 -0.263 20.732 1.00 87.25 221 GLU A CA 1
ATOM 1761 C C . GLU A 1 221 ? -20.996 0.560 20.962 1.00 87.25 221 GLU A C 1
ATOM 1763 O O . GLU A 1 221 ? -20.599 0.832 22.100 1.00 87.25 221 GLU A O 1
ATOM 1768 N N . GLN A 1 222 ? -20.363 1.012 19.879 1.00 88.44 222 GLN A N 1
ATOM 1769 C CA . GLN A 1 222 ? -19.160 1.840 19.915 1.00 88.44 222 GLN A CA 1
ATOM 1770 C C . GLN A 1 222 ? -19.481 3.225 20.482 1.00 88.44 222 GLN A C 1
ATOM 1772 O O . GLN A 1 222 ? -18.752 3.752 21.325 1.00 88.44 222 GLN A O 1
ATOM 1777 N N . ALA A 1 223 ? -20.624 3.786 20.088 1.00 87.56 223 ALA A N 1
ATOM 1778 C CA . ALA A 1 223 ? -21.134 5.032 20.633 1.00 87.56 223 ALA A CA 1
ATOM 1779 C C . ALA A 1 223 ? -21.390 4.945 22.148 1.00 87.56 223 ALA A C 1
ATOM 1781 O O . ALA A 1 223 ? -20.987 5.852 22.883 1.00 87.56 223 ALA A O 1
ATOM 1782 N N . LEU A 1 224 ? -21.992 3.848 22.626 1.00 89.38 224 LEU A N 1
ATOM 1783 C CA . LEU A 1 224 ? -22.196 3.582 24.053 1.00 89.38 224 LEU A CA 1
ATOM 1784 C C . LEU A 1 224 ? -20.863 3.420 24.796 1.00 89.38 224 LEU A C 1
ATOM 1786 O O . LEU A 1 224 ? -20.718 3.906 25.922 1.00 89.38 224 LEU A O 1
ATOM 1790 N N . THR A 1 225 ? -19.890 2.759 24.171 1.00 88.62 225 THR A N 1
ATOM 1791 C CA . THR A 1 225 ? -18.549 2.566 24.733 1.00 88.62 225 THR A CA 1
ATOM 1792 C C . THR A 1 225 ? -17.873 3.912 24.995 1.00 88.62 225 THR A C 1
ATOM 1794 O O . THR A 1 225 ? -17.420 4.153 26.114 1.00 88.62 225 THR A O 1
ATOM 1797 N N . LEU A 1 226 ? -17.905 4.836 24.026 1.00 88.38 226 LEU A N 1
ATOM 1798 C CA . LEU A 1 226 ? -17.360 6.189 24.190 1.00 88.38 226 LEU A CA 1
ATOM 1799 C C . LEU A 1 226 ? -18.029 6.968 25.334 1.00 88.38 226 LEU A C 1
ATOM 1801 O O . LEU A 1 226 ? -17.341 7.577 26.151 1.00 88.38 226 LEU A O 1
ATOM 1805 N N . ILE A 1 227 ? -19.362 6.933 25.432 1.00 88.69 227 ILE A N 1
ATOM 1806 C CA . ILE A 1 227 ? -20.079 7.621 26.521 1.00 88.69 227 ILE A CA 1
ATOM 1807 C C . ILE A 1 227 ? -19.746 6.999 27.880 1.00 88.69 227 ILE A C 1
ATOM 1809 O O . ILE A 1 227 ? -19.559 7.725 28.853 1.00 88.69 227 ILE A O 1
ATOM 1813 N N . SER A 1 228 ? -19.614 5.673 27.948 1.00 87.12 228 SER A N 1
ATOM 1814 C CA . SER A 1 228 ? -19.241 4.975 29.186 1.00 87.12 228 SER A CA 1
ATOM 1815 C C . SER A 1 228 ? -17.810 5.326 29.625 1.00 87.12 228 SER A C 1
ATOM 1817 O O . SER A 1 228 ? -17.545 5.476 30.818 1.00 87.12 228 SER A O 1
ATOM 1819 N N . MET A 1 229 ? -16.885 5.520 28.675 1.00 86.06 229 MET A N 1
ATOM 1820 C CA . MET A 1 229 ? -15.532 6.015 28.963 1.00 86.06 229 MET A CA 1
ATOM 1821 C C . MET A 1 229 ? -15.561 7.441 29.534 1.00 86.06 229 MET A C 1
ATOM 1823 O O . MET A 1 229 ? -14.899 7.711 30.537 1.00 86.06 229 MET A O 1
ATOM 1827 N N . LEU A 1 230 ? -16.363 8.337 28.946 1.00 84.31 230 LEU A N 1
ATOM 1828 C CA . LEU A 1 230 ? -16.540 9.711 29.434 1.00 84.31 230 LEU A CA 1
ATOM 1829 C C . LEU A 1 230 ? -17.163 9.761 30.834 1.00 84.31 230 LEU A C 1
ATOM 1831 O O . LEU A 1 230 ? -16.707 10.534 31.679 1.00 84.31 230 LEU A O 1
ATOM 1835 N N . GLU A 1 231 ? -18.170 8.926 31.096 1.00 83.88 231 GLU A N 1
ATOM 1836 C CA . GLU A 1 231 ? -18.780 8.758 32.419 1.00 83.88 231 GLU A CA 1
ATOM 1837 C C . GLU A 1 231 ? -17.717 8.374 33.456 1.00 83.88 231 GLU A C 1
ATOM 1839 O O . GLU A 1 231 ? -17.555 9.069 34.460 1.00 83.88 231 GLU A O 1
ATOM 1844 N N . SER A 1 232 ? -16.936 7.323 33.175 1.00 82.62 232 SER A N 1
ATOM 1845 C CA . SER A 1 232 ? -15.905 6.828 34.092 1.00 82.62 232 SER A CA 1
ATOM 1846 C C . SER A 1 232 ? -14.783 7.834 34.349 1.00 82.62 232 SER A C 1
ATOM 1848 O O . SER A 1 232 ? -14.183 7.792 35.423 1.00 82.62 232 SER A O 1
ATOM 1850 N N . ALA A 1 233 ? -14.447 8.678 33.374 1.00 79.56 233 ALA A N 1
ATOM 1851 C CA . ALA A 1 233 ? -13.330 9.609 33.486 1.00 79.56 233 ALA A CA 1
ATOM 1852 C C . ALA A 1 233 ? -13.706 10.949 34.130 1.00 79.56 233 ALA A C 1
ATOM 1854 O O . ALA A 1 233 ? -12.909 11.525 34.867 1.00 79.56 233 ALA A O 1
ATOM 1855 N N . SER A 1 234 ? -14.902 11.464 33.837 1.00 79.00 234 SER A N 1
ATOM 1856 C CA . SER A 1 234 ? -15.339 12.789 34.295 1.00 79.00 234 SER A CA 1
ATOM 1857 C C . SER A 1 234 ? -16.157 12.748 35.587 1.00 79.00 234 SER A C 1
ATOM 1859 O O . SER A 1 234 ? -16.174 13.731 36.326 1.00 79.00 234 SER A O 1
ATOM 1861 N N . GLY A 1 235 ? -16.861 11.640 35.851 1.00 71.12 235 GLY A N 1
ATOM 1862 C CA . GLY A 1 235 ? -17.862 11.556 36.916 1.00 71.12 235 GLY A CA 1
ATOM 1863 C C . GLY A 1 235 ? -19.098 12.436 36.680 1.00 71.12 235 GLY A C 1
ATOM 1864 O O . GLY A 1 235 ? -19.884 12.646 37.603 1.00 71.12 235 GLY A O 1
ATOM 1865 N N . GLU A 1 236 ? -19.287 12.987 35.475 1.00 78.94 236 GLU A N 1
ATOM 1866 C CA . GLU A 1 236 ? -20.425 13.856 35.179 1.00 78.94 236 GLU A CA 1
ATOM 1867 C C . GLU A 1 236 ? -21.711 13.051 34.944 1.00 78.94 236 GLU A C 1
ATOM 1869 O O . GLU A 1 236 ? -21.815 12.246 34.015 1.00 78.94 236 GLU A O 1
ATOM 1874 N N . GLN A 1 237 ? -22.749 13.361 35.726 1.00 80.75 237 GLN A N 1
ATOM 1875 C CA . GLN A 1 237 ? -24.044 12.670 35.685 1.00 80.75 237 GLN A CA 1
ATOM 1876 C C . GLN A 1 237 ? -24.697 12.660 34.290 1.00 80.75 237 GLN A C 1
ATOM 1878 O O . GLN A 1 237 ? -25.446 11.739 33.964 1.00 80.75 237 GLN A O 1
ATOM 1883 N N . ARG A 1 238 ? -24.414 13.661 33.440 1.00 84.38 238 ARG A N 1
ATOM 1884 C CA . ARG A 1 238 ? -24.973 13.727 32.079 1.00 84.38 238 ARG A CA 1
ATOM 1885 C C . ARG A 1 238 ? -24.577 12.522 31.221 1.00 84.38 238 ARG A C 1
ATOM 1887 O O . ARG A 1 238 ? -25.409 12.046 30.455 1.00 84.38 238 ARG A O 1
ATOM 1894 N N . PHE A 1 239 ? -23.360 11.995 31.372 1.00 84.88 239 PHE A N 1
ATOM 1895 C CA . PHE A 1 239 ? -22.905 10.842 30.591 1.00 84.88 239 PHE A CA 1
ATOM 1896 C C . PHE A 1 239 ? -23.540 9.540 31.078 1.00 84.88 239 PHE A C 1
ATOM 1898 O O . PHE A 1 239 ? -23.952 8.733 30.250 1.00 84.88 239 PHE A O 1
ATOM 1905 N N . ALA A 1 240 ? -23.741 9.392 32.391 1.00 79.44 240 ALA A N 1
ATOM 1906 C CA . ALA A 1 240 ? -24.477 8.264 32.964 1.00 79.44 240 ALA A CA 1
ATOM 1907 C C . ALA A 1 240 ? -25.912 8.179 32.415 1.00 79.44 240 ALA A C 1
ATOM 1909 O O . ALA A 1 240 ? -26.381 7.111 32.015 1.00 79.44 240 ALA A O 1
ATOM 1910 N N . VAL A 1 241 ? -26.600 9.326 32.325 1.00 80.12 241 VAL A N 1
ATOM 1911 C CA . VAL A 1 241 ? -27.948 9.410 31.737 1.00 80.12 241 VAL A CA 1
ATOM 1912 C C . VAL A 1 241 ? -27.930 9.020 30.256 1.00 80.12 241 VAL A C 1
ATOM 1914 O O . VAL A 1 241 ? -28.769 8.228 29.827 1.00 80.12 241 VAL A O 1
ATOM 1917 N N . MET A 1 242 ? -26.964 9.523 29.480 1.00 83.75 242 MET A N 1
ATOM 1918 C CA . MET A 1 242 ? -26.823 9.172 28.061 1.00 83.75 242 MET A CA 1
ATOM 1919 C C . MET A 1 242 ? -26.549 7.672 27.865 1.00 83.75 242 MET A C 1
ATOM 1921 O O . MET A 1 242 ? -27.217 7.032 27.055 1.00 83.75 242 MET A O 1
ATOM 1925 N N . ALA A 1 243 ? -25.626 7.084 28.634 1.00 83.81 243 ALA A N 1
ATOM 1926 C CA . ALA A 1 243 ? -25.308 5.659 28.552 1.00 83.81 243 ALA A CA 1
ATOM 1927 C C . ALA A 1 243 ? -26.518 4.777 28.897 1.00 83.81 243 ALA A C 1
ATOM 1929 O O . ALA A 1 243 ? -26.776 3.788 28.210 1.00 83.81 243 ALA A O 1
ATOM 1930 N N . ALA A 1 244 ? -27.291 5.142 29.926 1.00 79.50 244 ALA A N 1
ATOM 1931 C CA . ALA A 1 244 ? -28.503 4.419 30.309 1.00 79.50 244 ALA A CA 1
ATOM 1932 C C . ALA A 1 244 ? -29.551 4.401 29.180 1.00 79.50 244 ALA A C 1
ATOM 1934 O O . ALA A 1 244 ? -30.080 3.339 28.854 1.00 79.50 244 ALA A O 1
ATOM 1935 N N . GLN A 1 245 ? -29.789 5.547 28.532 1.00 80.38 245 GLN A N 1
ATOM 1936 C CA . GLN A 1 245 ? -30.720 5.654 27.400 1.00 80.38 245 GLN A CA 1
ATOM 1937 C C . GLN A 1 245 ? -30.288 4.798 26.199 1.00 80.38 245 GLN A C 1
ATOM 1939 O O . GLN A 1 245 ? -31.121 4.173 25.544 1.00 80.38 245 GLN A O 1
ATOM 1944 N N . MET A 1 246 ? -28.985 4.746 25.909 1.00 83.75 246 MET A N 1
ATOM 1945 C CA . MET A 1 246 ? -28.450 3.932 24.812 1.00 83.75 246 MET A CA 1
ATOM 1946 C C . MET A 1 246 ? -28.542 2.428 25.103 1.00 83.75 246 MET A C 1
ATOM 1948 O O . MET A 1 246 ? -28.941 1.666 24.224 1.00 83.75 246 MET A O 1
ATOM 1952 N N . ARG A 1 247 ? -28.241 1.998 26.338 1.00 83.12 247 ARG A N 1
ATOM 1953 C CA . ARG A 1 247 ? -28.388 0.593 26.770 1.00 83.12 247 ARG A CA 1
ATOM 1954 C C . ARG A 1 247 ? -29.834 0.111 26.650 1.00 83.12 247 ARG A C 1
ATOM 1956 O O . ARG A 1 247 ? -30.064 -0.997 26.178 1.00 83.12 247 ARG A O 1
ATOM 1963 N N . GLU A 1 248 ? -30.801 0.945 27.036 1.00 79.44 248 GLU A N 1
ATOM 1964 C CA . GLU A 1 248 ? -32.224 0.603 26.922 1.00 79.44 248 GLU A CA 1
ATOM 1965 C C . GLU A 1 248 ? -32.661 0.396 25.462 1.00 79.44 248 GLU A C 1
ATOM 1967 O O . GLU A 1 248 ? -33.454 -0.501 25.176 1.00 79.44 248 GLU A O 1
ATOM 1972 N N . ARG A 1 249 ? -32.135 1.205 24.532 1.00 80.75 249 ARG A N 1
ATOM 1973 C CA .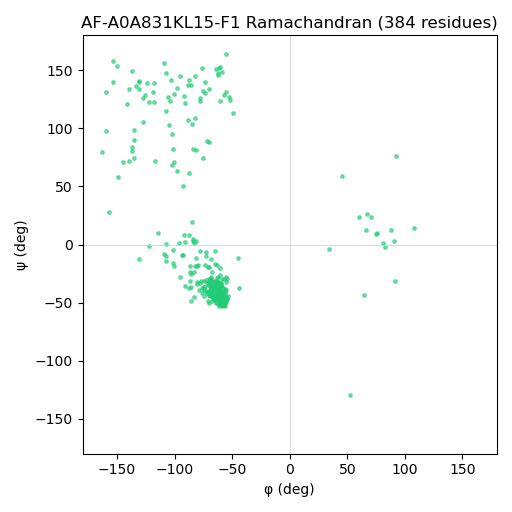 ARG A 1 249 ? -32.390 1.053 23.091 1.00 80.75 249 ARG A CA 1
ATOM 1974 C C . ARG A 1 249 ? -31.772 -0.232 22.536 1.00 80.75 249 ARG A C 1
ATOM 1976 O O . ARG A 1 249 ? -32.475 -1.000 21.893 1.00 80.75 249 ARG A O 1
ATOM 1983 N N . LEU A 1 250 ? -30.498 -0.490 22.834 1.00 76.12 250 LEU A N 1
ATOM 1984 C CA . LEU A 1 250 ? -29.764 -1.666 22.347 1.00 76.12 250 LEU A CA 1
ATOM 1985 C C . LEU A 1 250 ? -30.357 -2.995 22.835 1.00 76.12 250 LEU A C 1
ATOM 1987 O O . LEU A 1 250 ? -30.393 -3.965 22.087 1.00 76.12 250 LEU A O 1
ATOM 1991 N N . GLY A 1 251 ? -30.883 -3.041 24.062 1.00 64.81 251 GLY A N 1
ATOM 1992 C CA . GLY A 1 251 ? -31.530 -4.239 24.606 1.00 64.81 251 GLY A CA 1
ATOM 1993 C C . GLY A 1 251 ? -32.819 -4.672 23.887 1.00 64.81 251 GLY A C 1
ATOM 1994 O O . GLY A 1 251 ? -33.362 -5.718 24.235 1.00 64.81 251 GLY A O 1
ATOM 1995 N N . LYS A 1 252 ? -33.327 -3.892 22.919 1.00 56.47 252 LYS A N 1
ATOM 1996 C CA . LYS A 1 252 ? -34.557 -4.188 22.164 1.00 56.47 252 LYS A CA 1
ATOM 1997 C C . LYS A 1 252 ? -34.308 -4.763 20.753 1.00 56.47 252 LYS A C 1
ATOM 1999 O O . LYS A 1 252 ? -35.226 -5.383 20.225 1.00 56.47 252 LYS A O 1
ATOM 2004 N N . ASP A 1 253 ? -33.095 -4.660 20.193 1.00 47.75 253 ASP A N 1
ATOM 2005 C CA . ASP A 1 253 ? -32.792 -4.953 18.773 1.00 47.75 253 ASP A CA 1
ATOM 2006 C C . ASP A 1 253 ? -31.796 -6.132 18.587 1.00 47.75 253 ASP A C 1
ATOM 2008 O O . ASP A 1 253 ? -30.634 -5.942 18.238 1.00 47.75 253 ASP A O 1
ATOM 2012 N N . GLY A 1 254 ? -32.235 -7.372 18.843 1.00 39.81 254 GLY A N 1
ATOM 2013 C CA . GLY A 1 254 ? -31.401 -8.591 18.791 1.00 39.81 254 GLY A CA 1
ATOM 2014 C C . GLY A 1 254 ? -30.710 -8.913 17.443 1.00 39.81 254 GLY A C 1
ATOM 2015 O O . GLY A 1 254 ? -31.233 -8.650 16.364 1.00 39.81 254 GLY A O 1
ATOM 2016 N N . THR A 1 255 ? -29.529 -9.536 17.541 1.00 31.61 255 THR A N 1
ATOM 2017 C CA . THR A 1 255 ? -28.575 -9.951 16.485 1.00 31.61 255 THR A CA 1
ATOM 2018 C C . THR A 1 255 ? -29.101 -10.996 15.475 1.00 31.61 255 THR A C 1
ATOM 2020 O O . THR A 1 255 ? -29.808 -11.908 15.905 1.00 31.61 255 THR A O 1
ATOM 2023 N N . PRO A 1 256 ? -28.686 -10.996 14.183 1.00 34.34 256 PRO A N 1
ATOM 2024 C CA . PRO A 1 256 ? -28.999 -12.077 13.239 1.00 34.34 256 PRO A CA 1
ATOM 2025 C C . PRO A 1 256 ? -27.934 -13.191 13.205 1.00 34.34 256 PRO A C 1
ATOM 2027 O O . PRO A 1 256 ? -26.774 -12.965 12.865 1.00 34.34 256 PRO A O 1
ATOM 2030 N N . GLU A 1 257 ? -28.375 -14.415 13.492 1.00 31.86 257 GLU A N 1
ATOM 2031 C CA . GLU A 1 257 ? -27.694 -15.692 13.255 1.00 31.86 257 GLU A CA 1
ATOM 2032 C C . GLU A 1 257 ? -27.955 -16.179 11.814 1.00 31.86 257 GLU A C 1
ATOM 2034 O O . GLU A 1 257 ? -29.028 -16.712 11.560 1.00 31.86 257 GLU A O 1
ATOM 2039 N N . THR A 1 258 ? -27.015 -16.072 10.865 1.00 29.66 258 THR A N 1
ATOM 2040 C CA . THR A 1 258 ? -27.096 -16.834 9.591 1.00 29.66 258 THR A CA 1
ATOM 2041 C C . THR A 1 258 ? -25.756 -16.899 8.844 1.00 29.66 258 THR A C 1
ATOM 2043 O O . THR A 1 258 ? -25.599 -16.193 7.859 1.00 29.66 258 THR A O 1
ATOM 2046 N N . GLU A 1 259 ? -24.819 -17.775 9.227 1.00 28.75 259 GLU A N 1
ATOM 2047 C CA . GLU A 1 259 ? -23.699 -18.187 8.341 1.00 28.75 259 GLU A CA 1
ATOM 2048 C C . GLU A 1 259 ? -23.227 -19.633 8.619 1.00 28.75 259 GLU A C 1
ATOM 2050 O O . GLU A 1 259 ? -22.069 -19.892 8.934 1.00 28.75 259 GLU A O 1
ATOM 2055 N N . ILE A 1 260 ? -24.119 -20.626 8.506 1.00 29.77 260 ILE A N 1
ATOM 2056 C CA . ILE A 1 260 ? -23.721 -22.048 8.446 1.00 29.77 260 ILE A CA 1
ATOM 2057 C C . ILE A 1 260 ? -24.546 -22.740 7.360 1.00 29.77 260 ILE A C 1
ATOM 2059 O O . ILE A 1 260 ? -25.555 -23.375 7.658 1.00 29.77 260 ILE A O 1
ATOM 2063 N N . ALA A 1 261 ? -24.160 -22.599 6.086 1.00 32.19 261 ALA A N 1
ATOM 2064 C CA . ALA A 1 261 ? -24.872 -23.302 5.014 1.00 32.19 261 ALA A CA 1
ATOM 2065 C C . ALA A 1 261 ? -24.108 -23.553 3.701 1.00 32.19 261 ALA A C 1
ATOM 2067 O O . ALA A 1 261 ? -24.777 -23.700 2.690 1.00 32.19 261 ALA A O 1
ATOM 2068 N N . HIS A 1 262 ? -22.776 -23.680 3.641 1.00 30.45 262 HIS A N 1
ATOM 2069 C CA . HIS A 1 262 ? -22.125 -24.080 2.375 1.00 30.45 262 HIS A CA 1
ATOM 2070 C C . HIS A 1 262 ? -21.039 -25.152 2.571 1.00 30.45 262 HIS A C 1
ATOM 2072 O O . HIS A 1 262 ? -19.903 -24.875 2.935 1.00 30.45 262 HIS A O 1
ATOM 2078 N N . ARG A 1 263 ? -21.405 -26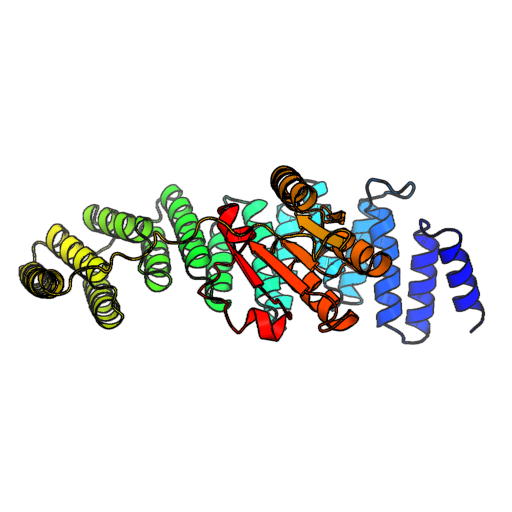.418 2.320 1.00 35.00 263 ARG A N 1
ATOM 2079 C CA . ARG A 1 263 ? -20.474 -27.528 2.063 1.00 35.00 263 ARG A CA 1
ATOM 2080 C C . ARG A 1 263 ? -20.914 -28.278 0.804 1.00 35.00 263 ARG A C 1
ATOM 2082 O O . ARG A 1 263 ? -22.078 -28.653 0.695 1.00 35.00 263 ARG A O 1
ATOM 2089 N N . ASN A 1 264 ? -19.929 -28.550 -0.055 1.00 38.16 264 ASN A N 1
ATOM 2090 C CA . ASN A 1 264 ? -19.914 -29.436 -1.229 1.00 38.16 264 ASN A CA 1
ATOM 2091 C C . ASN A 1 264 ? -20.262 -28.800 -2.589 1.00 38.16 264 ASN A C 1
ATOM 2093 O O . ASN A 1 264 ? -21.304 -29.090 -3.175 1.00 38.16 264 ASN A O 1
ATOM 2097 N N . LYS A 1 265 ? -19.309 -28.057 -3.166 1.00 48.06 265 LYS A N 1
ATOM 2098 C CA . LYS A 1 265 ? -19.130 -27.993 -4.625 1.00 48.06 265 LYS A CA 1
ATOM 2099 C C . LYS A 1 265 ? -17.742 -28.534 -4.976 1.00 48.06 265 LYS A C 1
ATOM 2101 O O . LYS A 1 265 ? -16.748 -28.054 -4.455 1.00 48.06 265 LYS A O 1
ATOM 2106 N N . SER A 1 266 ? -17.699 -29.554 -5.828 1.00 52.25 266 SER A N 1
ATOM 2107 C CA . SER A 1 266 ? -16.493 -30.005 -6.535 1.00 52.25 266 SER A CA 1
ATOM 2108 C C . SER A 1 266 ? -16.595 -29.499 -7.975 1.00 52.25 266 SER A C 1
ATOM 2110 O O . SER A 1 266 ? -17.699 -29.505 -8.539 1.00 52.25 266 SER A O 1
ATOM 2112 N N . PHE A 1 267 ? -15.488 -29.059 -8.585 1.00 57.19 267 PHE A N 1
ATOM 2113 C CA . PHE A 1 267 ? -15.458 -28.641 -9.986 1.00 57.19 267 PHE A CA 1
ATOM 2114 C C . PHE A 1 267 ? -15.506 -29.885 -10.883 1.00 57.19 267 PHE A C 1
ATOM 2116 O O . PHE A 1 267 ? -14.522 -30.301 -11.487 1.00 57.19 267 PHE A O 1
ATOM 2123 N N . SER A 1 268 ? -16.680 -30.509 -10.997 1.00 54.41 268 SER A N 1
ATOM 2124 C CA . SER A 1 268 ? -16.897 -31.681 -11.850 1.00 54.41 268 SER A CA 1
ATOM 2125 C C . SER A 1 268 ? -16.357 -31.437 -13.266 1.00 54.41 268 SER A C 1
ATOM 2127 O O . SER A 1 268 ? -16.923 -30.581 -13.939 1.00 54.41 268 SER A O 1
ATOM 2129 N N . GLY A 1 269 ? -15.306 -32.160 -13.694 1.00 56.59 269 GLY A N 1
ATOM 2130 C CA . GLY A 1 269 ? -14.753 -32.429 -15.049 1.00 56.59 269 GLY A CA 1
ATOM 2131 C C . GLY A 1 269 ? -14.791 -31.386 -16.190 1.00 56.59 269 GLY A C 1
ATOM 2132 O O . GLY A 1 269 ? -14.255 -31.641 -17.264 1.00 56.59 269 GLY A O 1
ATOM 2133 N N . LYS A 1 270 ? -15.402 -30.220 -16.001 1.00 62.00 270 LYS A N 1
ATOM 2134 C CA . LYS A 1 270 ? -15.784 -29.226 -17.011 1.00 62.00 270 LYS A CA 1
ATOM 2135 C C . LYS A 1 270 ? -14.645 -28.258 -17.315 1.00 62.00 270 LYS A C 1
ATOM 2137 O O . LYS A 1 270 ? -14.609 -27.681 -18.397 1.00 62.00 270 LYS A O 1
ATOM 2142 N N . TYR A 1 271 ? -13.722 -28.094 -16.371 1.00 68.44 271 TYR A N 1
ATOM 2143 C CA . TYR A 1 271 ? -12.599 -27.160 -16.463 1.00 68.44 271 TYR A CA 1
ATOM 2144 C C . TYR A 1 271 ? -11.235 -27.863 -16.515 1.00 68.44 271 TYR A C 1
ATOM 2146 O O . TYR A 1 271 ? -10.196 -27.204 -16.465 1.00 68.44 271 TYR A O 1
ATOM 2154 N N . SER A 1 272 ? -11.235 -29.192 -16.673 1.00 72.19 272 SER A N 1
ATOM 2155 C CA . SER A 1 272 ? -10.012 -29.985 -16.783 1.00 72.19 272 SER A CA 1
ATOM 2156 C C . SER A 1 272 ? -9.148 -29.499 -17.951 1.00 72.19 272 SER A C 1
ATOM 2158 O O . SER A 1 272 ? -9.629 -29.319 -19.071 1.00 72.19 272 SER A O 1
ATOM 2160 N N . GLY A 1 273 ? -7.869 -29.242 -17.680 1.00 79.06 273 GLY A N 1
ATOM 2161 C CA . GLY A 1 273 ? -6.912 -28.737 -18.663 1.00 79.06 273 GLY A CA 1
ATOM 2162 C C . GLY A 1 273 ? -6.942 -27.220 -18.887 1.00 79.06 273 GLY A C 1
ATOM 2163 O O . GLY A 1 273 ? -6.119 -26.712 -19.650 1.00 79.06 273 GLY A O 1
ATOM 2164 N N . MET A 1 274 ? -7.837 -26.470 -18.233 1.00 90.94 274 MET A N 1
ATOM 2165 C CA . MET A 1 274 ? -7.849 -25.009 -18.333 1.00 90.94 274 MET A CA 1
ATOM 2166 C C . MET A 1 274 ? -6.630 -24.407 -17.624 1.00 90.94 274 MET A C 1
ATOM 2168 O O . MET A 1 274 ? -6.315 -24.775 -16.493 1.00 90.94 274 MET A O 1
ATOM 2172 N N . LYS A 1 275 ? -5.950 -23.462 -18.286 1.00 96.06 275 LYS A N 1
ATOM 2173 C CA . LYS A 1 275 ? -4.794 -22.762 -17.716 1.00 96.06 275 LYS A CA 1
ATOM 2174 C C . LYS A 1 275 ? -5.223 -21.676 -16.730 1.00 96.06 275 LYS A C 1
ATOM 2176 O O . LYS A 1 275 ? -5.971 -20.768 -17.112 1.00 96.06 275 LYS A O 1
ATOM 2181 N N . VAL A 1 276 ? -4.682 -21.746 -15.517 1.00 96.56 276 VAL A N 1
ATOM 2182 C CA . VAL A 1 276 ? -4.813 -20.741 -14.454 1.00 96.56 276 VAL A CA 1
ATOM 2183 C C . VAL A 1 276 ? -3.424 -20.211 -14.115 1.00 96.56 276 VAL A C 1
ATOM 2185 O O . VAL A 1 276 ? -2.501 -20.999 -13.935 1.00 96.56 276 VAL A O 1
ATOM 2188 N N . LEU A 1 277 ? -3.259 -18.893 -14.046 1.00 98.12 277 LEU A N 1
ATOM 2189 C CA . LEU A 1 277 ? -2.018 -18.261 -13.599 1.00 98.12 277 LEU A CA 1
ATOM 2190 C C . LEU A 1 277 ? -2.185 -17.735 -12.177 1.00 98.12 277 LEU A C 1
ATOM 2192 O O . LEU A 1 277 ? -3.061 -16.914 -11.940 1.00 98.12 277 LEU A O 1
ATOM 2196 N N . ILE A 1 278 ? -1.317 -18.169 -11.270 1.00 97.44 278 ILE A N 1
ATOM 2197 C CA . ILE A 1 278 ? -1.207 -17.641 -9.910 1.00 97.44 278 ILE A CA 1
ATOM 2198 C C . ILE A 1 278 ? -0.017 -16.680 -9.864 1.00 97.44 278 ILE A C 1
ATOM 2200 O O . ILE A 1 278 ? 1.081 -17.037 -10.303 1.00 97.44 278 ILE A O 1
ATOM 2204 N N . VAL A 1 279 ? -0.225 -15.473 -9.344 1.00 97.50 279 VAL A N 1
ATOM 2205 C CA . VAL A 1 279 ? 0.816 -14.452 -9.188 1.00 97.50 279 VAL A CA 1
ATOM 2206 C C . VAL A 1 279 ? 0.830 -13.967 -7.748 1.00 97.50 279 VAL A C 1
ATOM 2208 O O . VAL A 1 279 ? -0.056 -13.226 -7.346 1.00 97.50 279 VAL A O 1
ATOM 2211 N N . ASP A 1 280 ? 1.824 -14.381 -6.974 1.00 91.56 280 ASP A N 1
ATOM 2212 C CA . ASP A 1 280 ? 1.937 -14.041 -5.552 1.00 91.56 280 ASP A CA 1
ATOM 2213 C C . ASP A 1 280 ? 3.420 -14.090 -5.147 1.00 91.56 280 ASP A C 1
ATOM 2215 O O . ASP A 1 280 ? 4.167 -14.945 -5.630 1.00 91.56 280 ASP A O 1
ATOM 2219 N N . ASP A 1 281 ? 3.909 -13.159 -4.330 1.00 86.00 281 ASP A N 1
ATOM 2220 C CA . ASP A 1 281 ? 5.305 -13.177 -3.885 1.00 86.00 281 ASP A CA 1
ATOM 2221 C C . ASP A 1 281 ? 5.544 -14.162 -2.723 1.00 86.00 281 ASP A C 1
ATOM 2223 O O . ASP A 1 281 ? 6.677 -14.646 -2.549 1.00 86.00 281 ASP A O 1
ATOM 2227 N N . GLU A 1 282 ? 4.483 -14.576 -2.025 1.00 79.81 282 GLU A N 1
ATOM 2228 C CA . GLU A 1 282 ? 4.482 -15.591 -0.975 1.00 79.81 282 GLU A CA 1
ATOM 2229 C C . GLU A 1 282 ? 4.428 -17.010 -1.566 1.00 79.81 282 GLU A C 1
ATOM 2231 O O . GLU A 1 282 ? 3.416 -17.498 -2.074 1.00 79.81 282 GLU A O 1
ATOM 2236 N N . ARG A 1 283 ? 5.544 -17.743 -1.462 1.00 74.56 283 ARG A N 1
ATOM 2237 C CA . ARG A 1 283 ? 5.654 -19.105 -2.018 1.00 74.56 283 ARG A CA 1
ATOM 2238 C C . ARG A 1 283 ? 4.632 -20.079 -1.418 1.00 74.56 283 ARG A C 1
ATOM 2240 O O . ARG A 1 283 ? 4.201 -20.994 -2.112 1.00 74.56 283 ARG A O 1
ATOM 2247 N N . GLU A 1 284 ? 4.286 -19.912 -0.148 1.00 69.12 284 GLU A N 1
ATOM 2248 C CA . GLU A 1 284 ? 3.363 -20.796 0.572 1.00 69.12 284 GLU A CA 1
ATOM 2249 C C . GLU A 1 284 ? 1.939 -20.695 0.014 1.00 69.12 284 GLU A C 1
ATOM 2251 O O . GLU A 1 284 ? 1.320 -21.726 -0.248 1.00 69.12 284 GLU A O 1
ATOM 2256 N N . ILE A 1 285 ? 1.473 -19.475 -0.284 1.00 78.94 285 ILE A N 1
ATOM 2257 C CA . ILE A 1 285 ? 0.178 -19.231 -0.933 1.00 78.94 285 ILE A CA 1
ATOM 2258 C C . ILE A 1 285 ? 0.151 -19.858 -2.329 1.00 78.94 285 ILE A C 1
ATOM 2260 O O . ILE A 1 285 ? -0.803 -20.559 -2.667 1.00 78.94 285 ILE A O 1
ATOM 2264 N N . ILE A 1 286 ? 1.211 -19.670 -3.127 1.00 84.81 286 ILE A N 1
ATOM 2265 C CA . ILE A 1 286 ? 1.292 -20.269 -4.467 1.00 84.81 286 ILE A CA 1
ATOM 2266 C C . ILE A 1 286 ? 1.154 -21.791 -4.396 1.00 84.81 286 ILE A C 1
ATOM 2268 O O . ILE A 1 286 ? 0.380 -22.362 -5.158 1.00 84.81 286 ILE A O 1
ATOM 2272 N N . LEU A 1 287 ? 1.902 -22.446 -3.502 1.00 71.75 287 LEU A N 1
ATOM 2273 C CA . LEU A 1 287 ? 1.896 -23.906 -3.385 1.00 71.75 287 LEU A CA 1
ATOM 2274 C C . LEU A 1 287 ? 0.543 -24.436 -2.895 1.00 71.75 287 LEU A C 1
ATOM 2276 O O . LEU A 1 287 ? 0.066 -25.443 -3.416 1.00 71.75 287 LEU A O 1
ATOM 2280 N N . LEU A 1 288 ? -0.088 -23.746 -1.941 1.00 78.94 288 LEU A N 1
ATOM 2281 C CA . LEU A 1 288 ? -1.430 -24.077 -1.460 1.00 78.94 288 LEU A CA 1
ATOM 2282 C C . LEU A 1 288 ? -2.454 -24.036 -2.603 1.00 78.94 288 LEU A C 1
ATOM 2284 O O . LEU A 1 288 ? -3.170 -25.007 -2.841 1.00 78.94 288 LEU A O 1
ATOM 2288 N N . LEU A 1 289 ? -2.501 -22.922 -3.333 1.00 84.12 289 LEU A N 1
ATOM 2289 C CA . LEU A 1 289 ? -3.440 -22.726 -4.437 1.00 84.12 289 LEU A CA 1
ATOM 2290 C C . LEU A 1 289 ? -3.145 -23.651 -5.621 1.00 84.12 289 LEU A C 1
ATOM 2292 O O . LEU A 1 289 ? -4.070 -24.158 -6.253 1.00 84.12 289 LEU A O 1
ATOM 2296 N N . GLU A 1 290 ? -1.868 -23.903 -5.915 1.00 89.00 290 GLU A N 1
ATOM 2297 C CA . GLU A 1 290 ? -1.454 -24.863 -6.936 1.00 89.00 290 GLU A CA 1
ATOM 2298 C C . GLU A 1 290 ? -1.976 -26.262 -6.614 1.00 89.00 290 GLU A C 1
ATOM 2300 O O . GLU A 1 290 ? -2.514 -26.918 -7.506 1.00 89.00 290 GLU A O 1
ATOM 2305 N N . GLN A 1 291 ? -1.833 -26.711 -5.364 1.00 77.25 291 GLN A N 1
ATOM 2306 C CA . GLN A 1 291 ? -2.328 -28.014 -4.937 1.00 77.25 291 GLN A CA 1
ATOM 2307 C C . GLN A 1 291 ? -3.848 -28.107 -5.124 1.00 77.25 291 GLN A C 1
ATOM 2309 O O . GLN A 1 291 ? -4.311 -29.011 -5.819 1.00 77.25 291 GLN A O 1
ATOM 2314 N N . ILE A 1 292 ? -4.599 -27.136 -4.592 1.00 80.56 292 ILE A N 1
ATOM 2315 C CA . ILE A 1 292 ? -6.069 -27.091 -4.680 1.00 80.56 292 ILE A CA 1
ATOM 2316 C C . ILE A 1 292 ? -6.529 -27.129 -6.145 1.00 80.56 292 ILE A C 1
ATOM 2318 O O . ILE A 1 292 ? -7.359 -27.946 -6.532 1.00 80.56 292 ILE A O 1
ATOM 2322 N N . LEU A 1 293 ? -5.961 -26.275 -6.999 1.00 87.19 293 LEU A N 1
ATOM 2323 C CA . LEU A 1 293 ? -6.380 -26.177 -8.398 1.00 87.19 293 LEU A CA 1
ATOM 2324 C C . LEU A 1 293 ? -5.939 -27.390 -9.234 1.00 87.19 293 LEU A C 1
ATOM 2326 O O . LEU A 1 293 ? -6.644 -27.798 -10.156 1.00 87.19 293 LEU A O 1
ATOM 2330 N N . LYS A 1 294 ? -4.790 -28.007 -8.941 1.00 86.06 294 LYS A N 1
ATOM 2331 C CA . LYS A 1 294 ? -4.380 -29.239 -9.635 1.00 86.06 294 LYS A CA 1
ATOM 2332 C C . LYS A 1 294 ? -5.267 -30.426 -9.274 1.00 86.06 294 LYS A C 1
ATOM 2334 O O . LYS A 1 294 ? -5.566 -31.217 -10.168 1.00 86.06 294 LYS A O 1
ATOM 2339 N N . GLU A 1 295 ? -5.692 -30.543 -8.015 1.00 79.12 295 GLU A N 1
ATOM 2340 C CA . GLU A 1 295 ? -6.648 -31.570 -7.571 1.00 79.12 295 GLU A CA 1
ATOM 2341 C C . GLU A 1 295 ? -7.985 -31.454 -8.328 1.00 79.12 295 GLU A C 1
ATOM 2343 O O . GLU A 1 295 ? -8.565 -32.464 -8.721 1.00 79.12 295 GLU A O 1
ATOM 2348 N N . GLU A 1 296 ? -8.395 -30.229 -8.667 1.00 76.50 296 GLU A N 1
ATOM 2349 C CA . GLU A 1 296 ? -9.581 -29.939 -9.488 1.00 76.50 296 GLU A CA 1
ATOM 2350 C C . GLU A 1 296 ? -9.318 -30.013 -11.016 1.00 76.50 296 GLU A C 1
ATOM 2352 O O . GLU A 1 296 ? -10.199 -29.751 -11.838 1.00 76.50 296 GLU A O 1
ATOM 2357 N N . GLY A 1 297 ? -8.108 -30.409 -11.435 1.00 83.50 297 GLY A N 1
ATOM 2358 C CA . GLY A 1 297 ? -7.761 -30.712 -12.828 1.00 83.50 297 GLY A CA 1
ATOM 2359 C C . GLY A 1 297 ? -7.294 -29.527 -13.684 1.00 83.50 297 GLY A C 1
ATOM 2360 O O . GLY A 1 297 ? -7.201 -29.667 -14.910 1.00 83.50 297 GLY A O 1
ATOM 2361 N N . PHE A 1 298 ? -6.987 -28.373 -13.085 1.00 90.12 298 PHE A N 1
ATOM 2362 C CA . PHE A 1 298 ? -6.463 -27.203 -13.797 1.00 90.12 298 PHE A CA 1
ATOM 2363 C C . PHE A 1 298 ? -4.974 -27.348 -14.166 1.00 90.12 298 PHE A C 1
ATOM 2365 O O . PHE A 1 298 ? -4.186 -27.998 -13.478 1.00 90.12 298 PHE A O 1
ATOM 2372 N N . GLN A 1 299 ? -4.557 -26.679 -15.247 1.00 94.25 299 GLN A N 1
ATOM 2373 C CA . GLN A 1 299 ? -3.139 -26.464 -15.554 1.00 94.25 299 GLN A CA 1
ATOM 2374 C C . GLN A 1 299 ? -2.663 -25.180 -14.876 1.00 94.25 299 GLN A C 1
ATOM 2376 O O . GLN A 1 299 ? -3.001 -24.079 -15.309 1.00 94.25 299 GLN A O 1
ATOM 2381 N N . VAL A 1 300 ? -1.866 -25.315 -13.822 1.00 95.69 300 VAL A N 1
ATOM 2382 C CA . VAL A 1 300 ? -1.415 -24.169 -13.026 1.00 95.69 300 VAL A CA 1
ATOM 2383 C C . VAL A 1 300 ? -0.083 -23.621 -13.545 1.00 95.69 300 VAL A C 1
ATOM 2385 O O . VAL A 1 300 ? 0.895 -24.352 -13.701 1.00 95.69 300 VAL A O 1
ATOM 2388 N N . LEU A 1 301 ? -0.055 -22.316 -13.803 1.00 97.88 301 LEU A N 1
ATOM 2389 C CA . LEU A 1 301 ? 1.122 -21.501 -14.089 1.00 97.88 301 LEU A CA 1
ATOM 2390 C C . LEU A 1 301 ? 1.409 -20.619 -12.870 1.00 97.88 301 LEU A C 1
ATOM 2392 O O . LEU A 1 301 ? 0.481 -20.185 -12.194 1.00 97.88 301 LEU A O 1
ATOM 2396 N N . MET A 1 302 ? 2.680 -20.317 -12.607 1.00 97.06 302 MET A N 1
ATOM 2397 C CA . MET A 1 302 ? 3.088 -19.585 -11.405 1.00 97.06 302 MET A CA 1
ATOM 2398 C C . MET A 1 302 ? 4.028 -18.428 -11.742 1.00 97.06 302 MET A C 1
ATOM 2400 O O . MET A 1 302 ? 4.952 -18.581 -12.547 1.00 97.06 302 MET A O 1
ATOM 2404 N N . ALA A 1 303 ? 3.834 -17.298 -11.072 1.00 96.62 303 ALA A N 1
ATOM 2405 C CA . ALA A 1 303 ? 4.737 -16.156 -11.070 1.00 96.62 303 ALA A CA 1
ATOM 2406 C C . ALA A 1 303 ? 4.901 -15.604 -9.651 1.00 96.62 303 ALA A C 1
ATOM 2408 O O . ALA A 1 303 ? 3.979 -15.672 -8.847 1.00 96.62 303 ALA A O 1
ATOM 2409 N N . ARG A 1 304 ? 6.081 -15.048 -9.362 1.00 92.69 304 ARG A N 1
ATOM 2410 C CA . ARG A 1 304 ? 6.433 -14.482 -8.048 1.00 92.69 304 ARG A CA 1
ATOM 2411 C C . ARG A 1 304 ? 6.507 -12.958 -8.011 1.00 92.69 304 ARG A C 1
ATOM 2413 O O . ARG A 1 304 ? 6.869 -12.377 -6.996 1.00 92.69 304 ARG A O 1
ATOM 2420 N N . ASP A 1 305 ? 6.248 -12.318 -9.142 1.00 92.75 305 ASP A N 1
ATOM 2421 C CA . ASP A 1 305 ? 6.167 -10.870 -9.270 1.00 92.75 305 ASP A CA 1
ATOM 2422 C C . ASP A 1 305 ? 5.246 -10.513 -10.440 1.00 92.75 305 ASP A C 1
ATOM 2424 O O . ASP A 1 305 ? 5.023 -11.333 -11.341 1.00 92.75 305 ASP A O 1
ATOM 2428 N N . GLY A 1 306 ? 4.698 -9.298 -10.441 1.00 91.44 306 GLY A N 1
ATOM 2429 C CA . GLY A 1 306 ? 3.673 -8.947 -11.419 1.00 91.44 306 GLY A CA 1
ATOM 2430 C C . GLY A 1 306 ? 4.201 -8.848 -12.848 1.00 91.44 306 GLY A C 1
ATOM 2431 O O . GLY A 1 306 ? 3.465 -9.148 -13.785 1.00 91.44 306 GLY A O 1
ATOM 2432 N N . GLN A 1 307 ? 5.475 -8.487 -13.050 1.00 92.62 307 GLN A N 1
ATOM 2433 C CA . GLN A 1 307 ? 6.044 -8.415 -14.399 1.00 92.62 307 GLN A CA 1
ATOM 2434 C C . GLN A 1 307 ? 6.200 -9.819 -14.987 1.00 92.62 307 GLN A C 1
ATOM 2436 O O . GLN A 1 307 ? 5.818 -10.049 -16.131 1.00 92.62 307 GLN A O 1
ATOM 2441 N N . GLN A 1 308 ? 6.692 -10.773 -14.193 1.00 96.00 308 GLN A N 1
ATOM 2442 C CA . GLN A 1 308 ? 6.721 -12.180 -14.571 1.00 96.00 308 GLN A CA 1
ATOM 2443 C C . GLN A 1 308 ? 5.306 -12.694 -14.865 1.00 96.00 308 GLN A C 1
ATOM 2445 O O . GLN A 1 308 ? 5.114 -13.396 -15.857 1.00 96.00 308 GLN A O 1
ATOM 2450 N N . GLY A 1 309 ? 4.320 -12.327 -14.039 1.00 97.56 309 GLY A N 1
ATOM 2451 C CA . GLY A 1 309 ? 2.912 -12.658 -14.266 1.00 97.56 309 GLY A CA 1
ATOM 2452 C C . GLY A 1 309 ? 2.415 -12.158 -15.623 1.00 97.56 309 GLY A C 1
ATOM 2453 O O . GLY A 1 309 ? 1.872 -12.934 -16.410 1.00 97.56 309 GLY A O 1
ATOM 2454 N N . TYR A 1 310 ? 2.689 -10.894 -15.948 1.00 97.56 310 TYR A N 1
ATOM 2455 C CA . TYR A 1 310 ? 2.333 -10.300 -17.236 1.00 97.56 310 TYR A CA 1
ATOM 2456 C C . TYR A 1 310 ? 3.017 -11.002 -18.418 1.00 97.56 310 TYR A C 1
ATOM 2458 O O . TYR A 1 310 ? 2.367 -11.348 -19.405 1.00 97.56 310 TYR A O 1
ATOM 2466 N N . ASP A 1 311 ? 4.318 -11.278 -18.308 1.00 96.62 311 ASP A N 1
ATOM 2467 C CA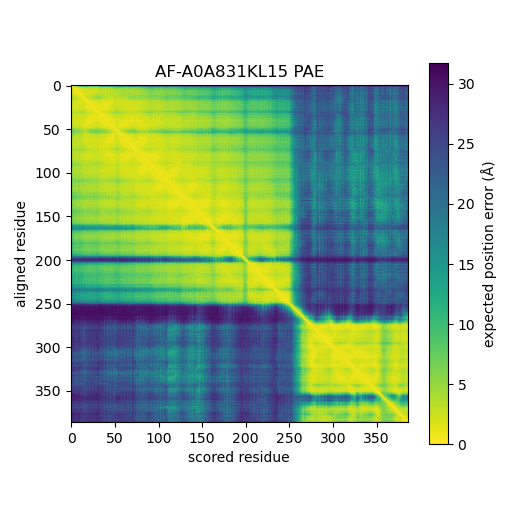 . ASP A 1 311 ? 5.090 -11.941 -19.362 1.00 96.62 311 ASP A CA 1
ATOM 2468 C C . ASP A 1 311 ? 4.584 -13.373 -19.625 1.00 96.62 311 ASP A C 1
ATOM 2470 O O . ASP A 1 311 ? 4.525 -13.825 -20.774 1.00 96.62 311 ASP A O 1
ATOM 2474 N N . ILE A 1 312 ? 4.193 -14.101 -18.570 1.00 98.00 312 ILE A N 1
ATOM 2475 C CA . ILE A 1 312 ? 3.570 -15.427 -18.689 1.00 98.00 312 ILE A CA 1
ATOM 2476 C C . ILE A 1 312 ? 2.188 -15.311 -19.325 1.00 98.00 312 ILE A C 1
ATOM 2478 O O . ILE A 1 312 ? 1.888 -16.078 -20.239 1.00 98.00 312 ILE A O 1
ATOM 2482 N N . PHE A 1 313 ? 1.365 -14.354 -18.893 1.00 98.00 313 PHE A N 1
ATOM 2483 C CA . PHE A 1 313 ? 0.047 -14.126 -19.476 1.00 98.00 313 PHE A CA 1
ATOM 2484 C C . PHE A 1 313 ? 0.129 -13.884 -20.990 1.00 98.00 313 PHE A C 1
ATOM 2486 O O . PHE A 1 313 ? -0.585 -14.535 -21.755 1.00 98.00 313 PHE A O 1
ATOM 2493 N N . MET A 1 314 ? 1.045 -13.019 -21.437 1.00 97.50 314 MET A N 1
ATOM 2494 C CA . MET A 1 314 ? 1.203 -12.698 -22.859 1.00 97.50 314 MET A CA 1
ATOM 2495 C C . MET A 1 314 ? 1.599 -13.913 -23.703 1.00 97.50 314 MET A C 1
ATOM 2497 O O . MET A 1 314 ? 1.195 -14.008 -24.864 1.00 97.50 314 MET A O 1
ATOM 2501 N N . ARG A 1 315 ? 2.363 -14.849 -23.124 1.00 96.81 315 ARG A N 1
ATOM 2502 C CA . ARG A 1 315 ? 2.814 -16.074 -23.795 1.00 96.81 315 ARG A CA 1
ATOM 2503 C C . ARG A 1 315 ? 1.772 -17.192 -23.769 1.00 96.81 315 ARG A C 1
ATOM 2505 O O . ARG A 1 315 ? 1.574 -17.859 -24.777 1.00 96.81 315 ARG A O 1
ATOM 2512 N N . GLU A 1 316 ? 1.145 -17.423 -22.620 1.00 97.06 316 GLU A N 1
ATOM 2513 C CA . GLU A 1 316 ? 0.334 -18.620 -22.365 1.00 97.06 316 GLU A CA 1
ATOM 2514 C C . GLU A 1 316 ? -1.173 -18.390 -22.496 1.00 97.06 316 GLU A C 1
ATOM 2516 O O . GLU A 1 316 ? -1.912 -19.367 -22.631 1.00 97.06 316 GLU A O 1
ATOM 2521 N N . ARG A 1 317 ? -1.613 -17.123 -22.437 1.00 95.56 317 ARG A N 1
ATOM 2522 C CA . ARG A 1 317 ? -3.016 -16.674 -22.489 1.00 95.56 317 ARG A CA 1
ATOM 2523 C C . ARG A 1 317 ? -3.949 -17.514 -21.588 1.00 95.56 317 ARG A C 1
ATOM 2525 O O . ARG A 1 317 ? -4.887 -18.140 -22.087 1.00 95.56 317 ARG A O 1
ATOM 2532 N N . PRO A 1 318 ? -3.694 -17.570 -20.263 1.00 96.81 318 PRO A N 1
ATOM 2533 C CA . PRO A 1 318 ? -4.560 -18.274 -19.317 1.00 96.81 318 PRO A CA 1
ATOM 2534 C C . PRO A 1 318 ? -5.972 -17.670 -19.289 1.00 96.81 318 PRO A C 1
ATOM 2536 O O . PRO A 1 318 ? -6.163 -16.478 -19.547 1.00 96.81 318 PRO A O 1
ATOM 2539 N N . ARG A 1 319 ? -6.974 -18.494 -18.954 1.00 94.31 319 ARG A N 1
ATOM 2540 C CA . ARG A 1 319 ? -8.381 -18.047 -18.871 1.00 94.31 319 ARG A CA 1
ATOM 2541 C C . ARG A 1 319 ? -8.740 -17.472 -17.505 1.00 94.31 319 ARG A C 1
ATOM 2543 O O . ARG A 1 319 ? -9.727 -16.751 -17.410 1.00 94.31 319 ARG A O 1
ATOM 2550 N N . LEU A 1 320 ? -7.943 -17.773 -16.483 1.00 95.06 320 LEU A N 1
ATOM 2551 C CA . LEU A 1 320 ? -8.057 -17.214 -15.141 1.00 95.06 320 LEU A CA 1
ATOM 2552 C C . LEU A 1 320 ? -6.676 -16.780 -14.649 1.00 95.06 320 LEU A C 1
ATOM 2554 O O . LEU A 1 320 ? -5.696 -17.513 -14.807 1.00 95.06 320 LEU A O 1
ATOM 2558 N N . VAL A 1 321 ? -6.618 -15.604 -14.043 1.00 97.44 321 VAL A N 1
ATOM 2559 C CA . VAL A 1 321 ? -5.451 -15.088 -13.333 1.00 97.44 321 VAL A CA 1
ATOM 2560 C C . VAL A 1 321 ? -5.873 -14.799 -11.905 1.00 97.44 321 VAL A C 1
ATOM 2562 O O . VAL A 1 321 ? -6.801 -14.032 -11.685 1.00 97.44 321 VAL A O 1
ATOM 2565 N N . VAL A 1 322 ? -5.200 -15.422 -10.949 1.00 96.25 322 VAL A N 1
ATOM 2566 C CA . VAL A 1 322 ? -5.349 -15.168 -9.520 1.00 96.25 322 VAL A CA 1
ATOM 2567 C C . VAL A 1 322 ? -4.095 -14.428 -9.086 1.00 96.25 322 VAL A C 1
ATOM 2569 O O . VAL A 1 322 ? -2.994 -14.961 -9.206 1.00 96.25 322 VAL A O 1
ATOM 2572 N N . SER A 1 323 ? -4.235 -13.182 -8.658 1.00 95.06 323 SER A N 1
ATOM 2573 C CA . SER A 1 323 ? -3.103 -12.311 -8.350 1.00 95.06 323 SER A CA 1
ATOM 2574 C C . SER A 1 323 ? -3.212 -11.789 -6.928 1.00 95.06 323 SER A C 1
ATOM 2576 O O . SER A 1 323 ? -4.285 -11.366 -6.515 1.00 95.06 323 SER A O 1
ATOM 2578 N N . ASP A 1 324 ? -2.101 -11.727 -6.203 1.00 91.00 324 ASP A N 1
ATOM 2579 C CA . ASP A 1 324 ? -2.014 -10.835 -5.055 1.00 91.00 324 ASP A CA 1
ATOM 2580 C C . ASP A 1 324 ? -2.137 -9.381 -5.535 1.00 91.00 324 ASP A C 1
ATOM 2582 O O . ASP A 1 324 ? -1.789 -9.056 -6.679 1.00 91.00 324 ASP A O 1
ATOM 2586 N N . ALA A 1 325 ? -2.661 -8.496 -4.691 1.00 85.31 325 ALA A N 1
ATOM 2587 C CA . ALA A 1 325 ? -2.722 -7.077 -5.007 1.00 85.31 325 ALA A CA 1
ATOM 2588 C C . ALA A 1 325 ? -1.337 -6.408 -4.952 1.00 85.31 325 ALA A C 1
ATOM 2590 O O . ALA A 1 325 ? -1.010 -5.596 -5.818 1.00 85.31 325 ALA A O 1
ATOM 2591 N N . MET A 1 326 ? -0.514 -6.760 -3.970 1.00 81.00 326 MET A N 1
ATOM 2592 C CA . MET A 1 326 ? 0.739 -6.109 -3.599 1.00 81.00 326 MET A CA 1
ATOM 2593 C C . MET A 1 326 ? 1.950 -6.864 -4.144 1.00 81.00 326 MET A C 1
ATOM 2595 O O . MET A 1 326 ? 2.748 -7.444 -3.419 1.00 81.00 326 MET A O 1
ATOM 2599 N N . LEU A 1 327 ? 2.135 -6.804 -5.459 1.00 84.31 327 LEU A N 1
ATOM 2600 C CA . LEU A 1 327 ? 3.217 -7.524 -6.126 1.00 84.31 327 LEU A CA 1
ATOM 2601 C C . LEU A 1 327 ? 4.479 -6.671 -6.347 1.00 84.31 327 LEU A C 1
ATOM 2603 O O . LEU A 1 327 ? 4.385 -5.489 -6.697 1.00 84.31 327 LEU A O 1
ATOM 2607 N N . PRO A 1 328 ? 5.686 -7.266 -6.256 1.00 72.50 328 PRO A N 1
ATOM 2608 C CA . PRO A 1 328 ? 6.913 -6.631 -6.723 1.00 72.50 328 PRO A CA 1
ATOM 2609 C C . PRO A 1 328 ? 6.870 -6.329 -8.229 1.00 72.50 328 PRO A C 1
ATOM 2611 O O . PRO A 1 328 ? 6.254 -7.059 -9.010 1.00 72.50 328 PRO A O 1
ATOM 2614 N N . LYS A 1 329 ? 7.618 -5.299 -8.652 1.00 80.06 329 LYS A N 1
ATOM 2615 C CA . LYS A 1 329 ? 7.833 -4.836 -10.044 1.00 80.06 329 LYS A CA 1
ATOM 2616 C C . LYS A 1 329 ? 6.602 -4.305 -10.788 1.00 80.06 329 LYS A C 1
ATOM 2618 O O . LYS A 1 329 ? 6.726 -3.306 -11.487 1.00 80.06 329 LYS A O 1
ATOM 2623 N N . LEU A 1 330 ? 5.456 -4.970 -10.688 1.00 80.50 330 LEU A N 1
ATOM 2624 C CA . LEU A 1 330 ? 4.187 -4.559 -11.279 1.00 80.50 330 LEU A CA 1
ATOM 2625 C C . LEU A 1 330 ? 3.077 -4.887 -10.284 1.00 80.50 330 LEU A C 1
ATOM 2627 O O . LEU A 1 330 ? 2.913 -6.043 -9.919 1.00 80.50 330 LEU A O 1
ATOM 2631 N N . HIS A 1 331 ? 2.325 -3.873 -9.867 1.00 83.44 331 HIS A N 1
ATOM 2632 C CA . HIS A 1 331 ? 1.236 -4.024 -8.904 1.00 83.44 331 HIS A CA 1
ATOM 2633 C C . HIS A 1 331 ? 0.126 -4.940 -9.444 1.00 83.44 331 HIS A C 1
ATOM 2635 O O . HIS A 1 331 ? -0.177 -4.892 -10.636 1.00 83.44 331 HIS A O 1
ATOM 2641 N N . GLY A 1 332 ? -0.534 -5.719 -8.584 1.00 88.12 332 GLY A N 1
ATOM 2642 C CA . GLY A 1 332 ? -1.565 -6.689 -8.973 1.00 88.12 332 GLY A CA 1
ATOM 2643 C C . GLY A 1 332 ? -2.768 -6.069 -9.680 1.00 88.12 332 GLY A C 1
ATOM 2644 O O . GLY A 1 332 ? -3.225 -6.582 -10.698 1.00 88.12 332 GLY A O 1
ATOM 2645 N N . PHE A 1 333 ? -3.235 -4.906 -9.217 1.00 85.06 333 PHE A N 1
ATOM 2646 C CA . PHE A 1 333 ? -4.287 -4.158 -9.925 1.00 85.06 333 PHE A CA 1
ATOM 2647 C C . PHE A 1 333 ? -3.863 -3.677 -11.313 1.00 85.06 333 PHE A C 1
ATOM 2649 O O . PHE A 1 333 ? -4.632 -3.788 -12.263 1.00 85.06 333 PHE A O 1
ATOM 2656 N N . GLU A 1 334 ? -2.637 -3.178 -11.456 1.00 84.12 334 GLU A N 1
ATOM 2657 C CA . GLU A 1 334 ? -2.116 -2.743 -12.753 1.00 84.12 334 GLU A CA 1
ATOM 2658 C C . GLU A 1 334 ? -1.900 -3.945 -13.687 1.00 84.12 334 GLU A C 1
ATOM 2660 O O . GLU A 1 334 ? -2.199 -3.869 -14.876 1.00 84.12 334 GLU A O 1
ATOM 2665 N N . LEU A 1 335 ? -1.444 -5.081 -13.151 1.00 92.56 335 LEU A N 1
ATOM 2666 C CA . LEU A 1 335 ? -1.382 -6.348 -13.872 1.00 92.56 335 LEU A CA 1
ATOM 2667 C C . LEU A 1 335 ? -2.767 -6.742 -14.403 1.00 92.56 335 LEU A C 1
ATOM 2669 O O . LEU A 1 335 ? -2.903 -6.984 -15.601 1.00 92.56 335 LEU A O 1
ATOM 2673 N N . CYS A 1 336 ? -3.788 -6.758 -13.543 1.00 92.56 336 CYS A N 1
ATOM 2674 C CA . CYS A 1 336 ? -5.166 -7.076 -13.925 1.00 92.56 336 CYS A CA 1
ATOM 2675 C C . CYS A 1 336 ? -5.681 -6.137 -15.017 1.00 92.56 336 CYS A C 1
ATOM 2677 O O . CYS A 1 336 ? -6.208 -6.600 -16.028 1.00 92.56 336 CYS A O 1
ATOM 2679 N N . LYS A 1 337 ? -5.440 -4.833 -14.859 1.00 89.00 337 LYS A N 1
ATOM 2680 C CA . LYS A 1 337 ? -5.823 -3.821 -15.840 1.00 89.00 337 LYS A CA 1
ATOM 2681 C C . LYS A 1 337 ? -5.192 -4.076 -17.203 1.00 89.00 337 LYS A C 1
ATOM 2683 O O . LYS A 1 337 ? -5.912 -4.152 -18.192 1.00 89.00 337 LYS A O 1
ATOM 2688 N N . ARG A 1 338 ? -3.872 -4.278 -17.265 1.00 94.06 338 ARG A N 1
ATOM 2689 C CA . ARG A 1 338 ? -3.176 -4.567 -18.531 1.00 94.06 338 ARG A CA 1
ATOM 2690 C C . ARG A 1 338 ? -3.677 -5.855 -19.174 1.00 94.06 338 ARG A C 1
ATOM 2692 O O . ARG A 1 338 ? -3.854 -5.916 -20.383 1.00 94.06 338 ARG A O 1
ATOM 2699 N N . ILE A 1 339 ? -3.938 -6.883 -18.369 1.00 95.94 339 ILE A N 1
ATOM 2700 C CA . ILE A 1 339 ? -4.512 -8.146 -18.845 1.00 95.94 339 ILE A CA 1
ATOM 2701 C C . ILE A 1 339 ? -5.893 -7.920 -19.461 1.00 95.94 339 ILE A C 1
ATOM 2703 O O . ILE A 1 339 ? -6.170 -8.431 -20.547 1.00 95.94 339 ILE A O 1
ATOM 2707 N N . LYS A 1 340 ? -6.744 -7.125 -18.810 1.00 93.00 340 LYS A N 1
ATOM 2708 C CA . LYS A 1 340 ? -8.072 -6.777 -19.322 1.00 93.00 340 LYS A CA 1
ATOM 2709 C C . LYS A 1 340 ? -8.016 -5.894 -20.563 1.00 93.00 340 LYS A C 1
ATOM 2711 O O . LYS A 1 340 ? -8.801 -6.114 -21.477 1.00 93.00 340 LYS A O 1
ATOM 2716 N N . GLU A 1 341 ? -7.072 -4.966 -20.654 1.00 92.94 341 GLU A N 1
ATOM 2717 C CA . GLU A 1 341 ? -6.834 -4.184 -21.874 1.00 92.94 341 GLU A CA 1
ATOM 2718 C C . GLU A 1 341 ? -6.401 -5.081 -23.053 1.00 92.94 341 GLU A C 1
ATOM 2720 O O . GLU A 1 341 ? -6.810 -4.850 -24.189 1.00 92.94 341 GLU A O 1
ATOM 2725 N N . GLU A 1 342 ? -5.632 -6.141 -22.785 1.00 94.81 342 GLU A N 1
ATOM 2726 C CA . GLU A 1 342 ? -5.097 -7.065 -23.798 1.00 94.81 342 GLU A CA 1
ATOM 2727 C C . GLU A 1 342 ? -6.038 -8.216 -24.196 1.00 94.81 342 GLU A C 1
ATOM 2729 O O . GLU A 1 342 ? -5.876 -8.797 -25.272 1.00 94.81 342 GLU A O 1
ATOM 2734 N N . ALA A 1 343 ? -6.962 -8.626 -23.324 1.00 92.94 343 ALA A N 1
ATOM 2735 C CA . ALA A 1 343 ? -7.805 -9.814 -23.525 1.00 92.94 343 ALA A CA 1
ATOM 2736 C C . ALA A 1 343 ? -9.307 -9.584 -23.293 1.00 92.94 343 ALA A C 1
ATOM 2738 O O . ALA A 1 343 ? -10.121 -10.437 -23.655 1.00 92.94 343 ALA A O 1
ATOM 2739 N N . GLY A 1 344 ? -9.703 -8.457 -22.704 1.00 91.25 344 GLY A N 1
ATOM 2740 C CA . GLY A 1 344 ? -11.088 -8.190 -22.329 1.00 91.25 344 GLY A CA 1
ATOM 2741 C C . GLY A 1 344 ? -11.683 -9.326 -21.492 1.00 91.25 344 GLY A C 1
ATOM 2742 O O . GLY A 1 344 ? -11.086 -9.800 -20.528 1.00 91.25 344 GLY A O 1
ATOM 2743 N N . GLU A 1 345 ? -12.854 -9.807 -21.903 1.00 90.94 345 GLU A N 1
ATOM 2744 C CA . GLU A 1 345 ? -13.597 -10.866 -21.207 1.00 90.94 345 GLU A CA 1
ATOM 2745 C C . GLU A 1 345 ? -13.063 -12.287 -21.450 1.00 90.94 345 GLU A C 1
ATOM 2747 O O . GLU A 1 345 ? -13.547 -13.238 -20.834 1.00 90.94 345 GLU A O 1
ATOM 2752 N N . SER A 1 346 ? -12.071 -12.483 -22.333 1.00 92.25 346 SER A N 1
ATOM 2753 C CA . SER A 1 346 ? -11.540 -13.834 -22.582 1.00 92.25 346 SER A CA 1
ATOM 2754 C C . SER A 1 346 ? -10.716 -14.381 -21.415 1.00 92.25 346 SER A C 1
ATOM 2756 O O . SER A 1 346 ? -10.516 -15.596 -21.326 1.00 92.25 346 SER A O 1
ATOM 2758 N N . THR A 1 347 ? -10.253 -13.490 -20.535 1.00 95.50 347 THR A N 1
ATOM 2759 C CA . THR A 1 347 ? -9.515 -13.817 -19.318 1.00 95.50 347 THR A CA 1
ATOM 2760 C C . THR A 1 347 ? -10.208 -13.186 -18.118 1.00 95.50 347 THR A C 1
ATOM 2762 O O . THR A 1 347 ? -10.488 -11.986 -18.095 1.00 95.50 347 THR A O 1
ATOM 2765 N N . ARG A 1 348 ? -10.470 -14.014 -17.108 1.00 94.56 348 ARG A N 1
ATOM 2766 C CA . ARG A 1 348 ? -10.928 -13.574 -15.795 1.00 94.56 348 ARG A CA 1
ATOM 2767 C C . ARG A 1 348 ? -9.739 -13.261 -14.899 1.00 94.56 348 ARG A C 1
ATOM 2769 O O . ARG A 1 348 ? -8.734 -13.969 -14.957 1.00 94.56 348 ARG A O 1
ATOM 2776 N N . VAL A 1 349 ? -9.849 -12.222 -14.086 1.00 94.25 349 VAL A N 1
ATOM 2777 C CA . VAL A 1 349 ? -8.824 -11.813 -13.128 1.00 94.25 349 VAL A CA 1
ATOM 2778 C C . VAL A 1 349 ? -9.443 -11.674 -11.738 1.00 94.25 349 VAL A C 1
ATOM 2780 O O . VAL A 1 349 ? -10.439 -10.980 -11.549 1.00 94.25 349 VAL A O 1
ATOM 2783 N N . MET A 1 350 ? -8.855 -12.368 -10.772 1.00 92.81 350 MET A N 1
ATOM 2784 C CA . MET A 1 350 ? -9.244 -12.375 -9.368 1.00 92.81 350 MET A CA 1
ATOM 2785 C C . MET A 1 350 ? -8.089 -11.830 -8.536 1.00 92.81 350 MET A C 1
ATOM 2787 O O . MET A 1 350 ? -6.929 -12.169 -8.790 1.00 92.81 350 MET A O 1
ATOM 2791 N N . ILE A 1 351 ? -8.407 -11.014 -7.534 1.00 90.62 351 ILE A N 1
ATOM 2792 C CA . ILE A 1 351 ? -7.426 -10.501 -6.580 1.00 90.62 351 ILE A CA 1
ATOM 2793 C C . ILE A 1 351 ? -7.576 -11.201 -5.230 1.00 90.62 351 ILE A C 1
ATOM 2795 O O . ILE A 1 351 ? -8.660 -11.207 -4.648 1.00 90.62 351 ILE A O 1
ATOM 2799 N N . LEU A 1 352 ? -6.466 -11.740 -4.726 1.00 86.44 352 LEU A N 1
ATOM 2800 C CA . LEU A 1 352 ? -6.305 -12.177 -3.341 1.00 86.44 352 LEU A CA 1
ATOM 2801 C C . LEU A 1 352 ? -5.600 -11.072 -2.562 1.00 86.44 352 LEU A C 1
ATOM 2803 O O . LEU A 1 352 ? -4.640 -10.487 -3.059 1.00 86.44 352 LEU A O 1
ATOM 2807 N N . THR A 1 353 ? -6.066 -10.735 -1.363 1.00 76.75 353 THR A N 1
ATOM 2808 C CA . THR A 1 353 ? -5.490 -9.575 -0.675 1.00 76.75 353 THR A CA 1
ATOM 2809 C C . THR A 1 353 ? -5.716 -9.558 0.830 1.00 76.75 353 THR A C 1
ATOM 2811 O O . THR A 1 353 ? -6.839 -9.662 1.305 1.00 76.75 353 THR A O 1
ATOM 2814 N N . ALA A 1 354 ? -4.654 -9.324 1.605 1.00 64.50 354 ALA A N 1
ATOM 2815 C CA . ALA A 1 354 ? -4.767 -8.922 3.015 1.00 64.50 354 ALA A CA 1
ATOM 2816 C C . ALA A 1 354 ? -5.047 -7.408 3.166 1.00 64.50 354 ALA A C 1
ATOM 2818 O O . ALA A 1 354 ? -5.356 -6.908 4.253 1.00 64.50 354 ALA A O 1
ATOM 2819 N N . VAL A 1 355 ? -4.906 -6.661 2.062 1.00 53.62 355 VAL A N 1
ATOM 2820 C CA . VAL A 1 355 ? -4.804 -5.197 2.028 1.00 53.62 355 VAL A CA 1
ATOM 2821 C C . VAL A 1 355 ? -6.067 -4.496 1.487 1.00 53.62 355 VAL A C 1
ATOM 2823 O O . VAL A 1 355 ? -6.262 -3.304 1.671 1.00 53.62 355 VAL A O 1
ATOM 2826 N N . TYR A 1 356 ? -6.989 -5.214 0.842 1.00 54.78 356 TYR A N 1
ATOM 2827 C CA . TYR A 1 356 ? -8.108 -4.591 0.117 1.00 54.78 356 TYR A CA 1
ATOM 2828 C C . TYR A 1 356 ? -9.417 -5.362 0.332 1.00 54.78 356 TYR A C 1
ATOM 2830 O O . TYR A 1 356 ? -9.893 -6.028 -0.581 1.00 54.78 356 TYR A O 1
ATOM 2838 N N . LYS A 1 357 ? -9.995 -5.269 1.542 1.00 55.31 357 LYS A N 1
ATOM 2839 C CA . LYS A 1 357 ? -11.164 -6.080 1.932 1.00 55.31 357 LYS A CA 1
ATOM 2840 C C . LYS A 1 357 ? -12.365 -5.936 0.981 1.00 55.31 357 LYS A C 1
ATOM 2842 O O . LYS A 1 357 ? -12.798 -4.809 0.695 1.00 55.31 357 LYS A O 1
ATOM 2847 N N . LYS A 1 358 ? -12.938 -7.072 0.565 1.00 48.75 358 LYS A N 1
ATOM 2848 C CA . LYS A 1 358 ? -13.993 -7.262 -0.460 1.00 48.75 358 LYS A CA 1
ATOM 2849 C C . LYS A 1 358 ? -15.159 -6.266 -0.390 1.00 48.75 358 LYS A C 1
ATOM 2851 O O . LYS A 1 358 ? -15.654 -5.799 -1.416 1.00 48.75 358 LYS A O 1
ATOM 2856 N N . TYR A 1 359 ? -15.586 -5.889 0.813 1.00 46.31 359 TYR A N 1
ATOM 2857 C CA . TYR A 1 359 ? -16.817 -5.118 1.018 1.00 46.31 359 TYR A CA 1
ATOM 2858 C C . TYR A 1 359 ? -16.707 -3.613 0.755 1.00 46.31 359 TYR A C 1
ATOM 2860 O O . TYR A 1 359 ? -17.737 -2.970 0.559 1.00 46.31 359 TYR A O 1
ATOM 2868 N N . LYS A 1 360 ? -15.498 -3.032 0.709 1.00 48.91 360 LYS A N 1
ATOM 2869 C CA . LYS A 1 360 ? -15.353 -1.567 0.602 1.00 48.91 360 LYS A CA 1
ATOM 2870 C C . LYS A 1 360 ? -14.871 -1.040 -0.750 1.00 48.91 360 LYS A C 1
ATOM 2872 O O . LYS A 1 360 ? -14.958 0.158 -1.010 1.00 48.91 360 LYS A O 1
ATOM 2877 N N . TYR A 1 361 ? -14.439 -1.940 -1.628 1.00 52.22 361 TYR A N 1
ATOM 2878 C CA . TYR A 1 361 ? -13.916 -1.630 -2.967 1.00 52.22 361 TYR A CA 1
ATOM 2879 C C . TYR A 1 361 ? -14.809 -2.031 -4.125 1.00 52.22 361 TYR A C 1
ATOM 2881 O O . TYR A 1 361 ? -14.531 -1.665 -5.276 1.00 52.22 361 TYR A O 1
ATOM 2889 N N . LYS A 1 362 ? -15.877 -2.762 -3.807 1.00 49.66 362 LYS A N 1
ATOM 2890 C CA . LYS A 1 362 ? -16.860 -3.256 -4.759 1.00 49.66 362 LYS A CA 1
ATOM 2891 C C . LYS A 1 362 ? -17.364 -2.100 -5.634 1.00 49.66 362 LYS A C 1
ATOM 2893 O O . LYS A 1 362 ? -17.778 -1.058 -5.128 1.00 49.66 362 LYS A O 1
ATOM 2898 N N . GLY A 1 363 ? -17.256 -2.246 -6.952 1.00 57.44 363 GLY A N 1
ATOM 2899 C CA . GLY A 1 363 ? -17.665 -1.251 -7.948 1.00 57.44 363 GLY A CA 1
ATOM 2900 C C . GLY A 1 363 ? -16.610 -0.238 -8.418 1.00 57.44 363 GLY A C 1
ATOM 2901 O O . GLY A 1 363 ? -16.676 0.174 -9.578 1.00 57.44 363 GLY A O 1
ATOM 2902 N N . LYS A 1 364 ? -15.635 0.183 -7.592 1.00 61.34 364 LYS A N 1
ATOM 2903 C CA . LYS A 1 364 ? -14.597 1.148 -8.032 1.00 61.34 364 LYS A CA 1
ATOM 2904 C C . LYS A 1 364 ? -13.433 0.434 -8.710 1.00 61.34 364 LYS A C 1
ATOM 2906 O O . LYS A 1 364 ? -13.041 0.806 -9.812 1.00 61.34 364 LYS A O 1
ATOM 2911 N N . VAL A 1 365 ? -12.926 -0.623 -8.082 1.00 63.66 365 VAL A N 1
ATOM 2912 C CA . VAL A 1 365 ? -11.742 -1.333 -8.585 1.00 63.66 365 VAL A CA 1
ATOM 2913 C C . VAL A 1 365 ? -12.100 -2.254 -9.760 1.00 63.66 365 VAL A C 1
ATOM 2915 O O . VAL A 1 365 ? -11.352 -2.322 -10.733 1.00 63.66 365 VAL A O 1
ATOM 2918 N N . GLU A 1 366 ? -13.305 -2.832 -9.745 1.00 70.62 366 GLU A N 1
ATOM 2919 C CA . GLU A 1 366 ? -13.913 -3.540 -10.886 1.00 70.62 366 GLU A CA 1
ATOM 2920 C C . GLU A 1 366 ? -13.963 -2.649 -12.138 1.00 70.62 366 GLU A C 1
ATOM 2922 O O . GLU A 1 366 ? -13.554 -3.060 -13.219 1.00 70.62 366 GLU A O 1
ATOM 2927 N N . LYS A 1 367 ? -14.408 -1.391 -11.997 1.00 68.06 367 LYS A N 1
ATOM 2928 C CA . LYS A 1 367 ? -14.508 -0.452 -13.125 1.00 68.06 367 LYS A CA 1
ATOM 2929 C C . LYS A 1 367 ? -13.162 0.088 -13.595 1.00 68.06 367 LYS A C 1
ATOM 2931 O O . LYS A 1 367 ? -12.984 0.304 -14.788 1.00 68.06 367 LYS A O 1
ATOM 2936 N N . GLU A 1 368 ? -12.249 0.372 -12.673 1.00 73.62 368 GLU A N 1
ATOM 2937 C CA . GLU A 1 368 ? -11.001 1.076 -12.989 1.00 73.62 368 GLU A CA 1
ATOM 2938 C C . GLU A 1 368 ? -9.881 0.130 -13.452 1.00 73.62 368 GLU A C 1
ATOM 2940 O O . GLU A 1 368 ? -9.061 0.509 -14.293 1.00 73.62 368 GLU A O 1
ATOM 2945 N N . TYR A 1 369 ? -9.868 -1.106 -12.942 1.00 77.25 369 TYR A N 1
ATOM 2946 C CA . TYR A 1 369 ? -8.818 -2.099 -13.199 1.00 77.25 369 TYR A CA 1
ATOM 2947 C C . TYR A 1 369 ? -9.351 -3.394 -13.821 1.00 77.25 369 TYR A C 1
ATOM 2949 O O . TYR A 1 369 ? -8.568 -4.296 -14.111 1.00 77.25 369 TYR A O 1
ATOM 2957 N N . GLY A 1 370 ? -10.666 -3.496 -14.040 1.00 81.94 370 GLY A N 1
ATOM 2958 C CA . GLY A 1 370 ? -11.286 -4.657 -14.672 1.00 81.94 370 GLY A CA 1
ATOM 2959 C C . GLY A 1 370 ? -11.209 -5.925 -13.824 1.00 81.94 370 GLY A C 1
ATOM 2960 O O . GLY A 1 370 ? -11.182 -7.018 -14.375 1.00 81.94 370 GLY A O 1
ATOM 2961 N N . VAL A 1 371 ? -11.120 -5.816 -12.498 1.00 87.62 371 VAL A N 1
ATOM 2962 C CA . VAL A 1 371 ? -11.075 -7.009 -11.643 1.00 87.62 371 VAL A CA 1
ATOM 2963 C C . VAL A 1 371 ? -12.449 -7.667 -11.574 1.00 87.62 371 VAL A C 1
ATOM 2965 O O . VAL A 1 371 ? -13.439 -6.978 -11.348 1.00 87.62 371 VAL A O 1
ATOM 2968 N N . ASP A 1 372 ? -12.504 -8.983 -11.800 1.00 87.94 372 ASP A N 1
ATOM 2969 C CA . ASP A 1 372 ? -13.756 -9.745 -11.836 1.00 87.94 372 ASP A CA 1
ATOM 2970 C C . ASP A 1 372 ? -14.202 -10.209 -10.447 1.00 87.94 372 ASP A C 1
ATOM 2972 O O . ASP A 1 372 ? -15.400 -10.254 -10.191 1.00 87.94 372 ASP A O 1
ATOM 2976 N N . GLU A 1 373 ? -13.260 -10.575 -9.572 1.00 86.75 373 GLU A N 1
ATOM 2977 C CA . GLU A 1 373 ? -13.564 -11.121 -8.244 1.00 86.75 373 GLU A CA 1
ATOM 2978 C C . GLU A 1 373 ? -12.479 -10.775 -7.214 1.00 86.75 373 GLU A C 1
ATOM 2980 O O . GLU A 1 373 ? -11.308 -10.576 -7.557 1.00 86.75 373 GLU A O 1
ATOM 2985 N N . TYR A 1 374 ? -12.875 -10.723 -5.941 1.00 84.00 374 TYR A N 1
ATOM 2986 C CA . TYR A 1 374 ? -12.008 -10.406 -4.807 1.00 84.00 374 TYR A CA 1
ATOM 2987 C C . TYR A 1 374 ? -12.170 -11.414 -3.678 1.00 84.00 374 TYR A C 1
ATOM 2989 O O . TYR A 1 374 ? -13.293 -11.797 -3.332 1.00 84.00 374 TYR A O 1
ATOM 2997 N N . LEU A 1 375 ? -11.049 -11.760 -3.052 1.00 81.50 375 LEU A N 1
ATOM 2998 C CA . LEU A 1 375 ? -11.014 -12.613 -1.876 1.00 81.50 375 LEU A CA 1
ATOM 2999 C C . LEU A 1 375 ? -9.987 -12.104 -0.857 1.00 81.50 375 LEU A C 1
ATOM 3001 O O . LEU A 1 375 ? -8.850 -11.768 -1.202 1.00 81.50 375 LEU A O 1
ATOM 3005 N N . ASP A 1 376 ? -10.396 -12.058 0.407 1.00 76.19 376 ASP A N 1
ATOM 3006 C CA . ASP A 1 376 ? -9.584 -11.502 1.486 1.00 76.19 376 ASP A CA 1
ATOM 3007 C C . ASP A 1 376 ? -8.637 -12.568 2.051 1.00 76.19 376 ASP A C 1
ATOM 3009 O O . ASP A 1 376 ? -9.032 -13.702 2.290 1.00 76.19 376 ASP A O 1
ATOM 3013 N N . LYS A 1 377 ? -7.376 -12.216 2.313 1.00 69.88 377 LYS A N 1
ATOM 3014 C CA . LYS A 1 377 ? -6.454 -13.054 3.093 1.00 69.88 377 LYS A CA 1
ATOM 3015 C C . LYS A 1 377 ? -6.597 -12.715 4.593 1.00 69.88 377 LYS A C 1
ATOM 3017 O O . LYS A 1 377 ? -6.593 -11.528 4.933 1.00 69.88 377 LYS A O 1
ATOM 3022 N N . PRO A 1 378 ? -6.632 -13.710 5.502 1.00 65.06 378 PRO A N 1
ATOM 3023 C CA . PRO A 1 378 ? -6.691 -15.148 5.228 1.00 65.06 378 PRO A CA 1
ATOM 3024 C C . PRO A 1 378 ? -8.084 -15.576 4.735 1.00 65.06 378 PRO A C 1
ATOM 3026 O O . PRO A 1 378 ? -9.086 -15.136 5.291 1.00 65.06 378 PRO A O 1
ATOM 3029 N N . PHE A 1 379 ? -8.131 -16.473 3.746 1.00 67.31 379 PHE A N 1
ATOM 3030 C CA . PHE A 1 379 ? -9.371 -17.049 3.212 1.00 67.31 379 PHE A CA 1
ATOM 3031 C C . PHE A 1 379 ? -9.517 -18.515 3.606 1.00 67.31 379 PHE A C 1
ATOM 3033 O O . PHE A 1 379 ? -8.534 -19.225 3.844 1.00 67.31 379 PHE A O 1
ATOM 3040 N N . GLN A 1 380 ? -10.758 -18.995 3.623 1.00 67.69 380 GLN A N 1
ATOM 3041 C CA . GLN A 1 380 ? -11.017 -20.430 3.693 1.00 67.69 380 GLN A CA 1
ATOM 3042 C C . GLN A 1 380 ? -10.916 -21.048 2.295 1.00 67.69 380 GLN A C 1
ATOM 3044 O O . GLN A 1 380 ? -11.330 -20.445 1.309 1.00 67.69 380 GLN A O 1
ATOM 3049 N N . ILE A 1 381 ? -10.422 -22.287 2.193 1.00 69.38 381 ILE A N 1
ATOM 3050 C CA . ILE A 1 381 ? -10.339 -23.007 0.906 1.00 69.38 381 ILE A CA 1
ATOM 3051 C C . ILE A 1 381 ? -11.715 -23.089 0.231 1.00 69.38 381 ILE A C 1
ATOM 3053 O O . ILE A 1 381 ? -11.822 -22.935 -0.980 1.00 69.38 381 ILE A O 1
ATOM 3057 N N . THR A 1 382 ? -12.773 -23.287 1.017 1.00 66.31 382 THR A N 1
ATOM 3058 C CA . THR A 1 382 ? -14.155 -23.307 0.524 1.00 66.3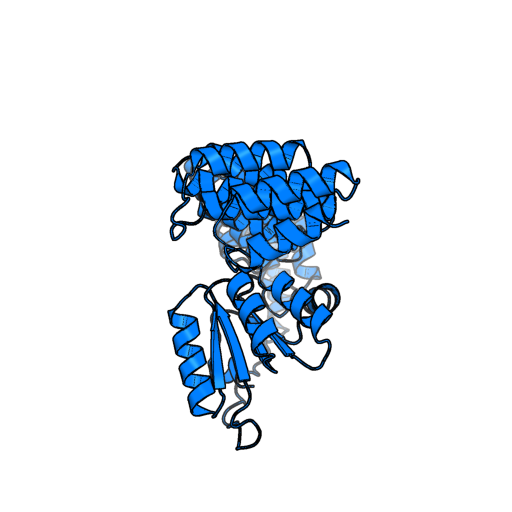1 382 THR A CA 1
ATOM 3059 C C . THR A 1 382 ? -14.571 -21.977 -0.096 1.00 66.31 382 THR A C 1
ATOM 3061 O O . THR A 1 382 ? -15.219 -21.984 -1.131 1.00 66.31 382 THR A O 1
ATOM 3064 N N . GLU A 1 383 ? -14.145 -20.856 0.487 1.00 72.06 383 GLU A N 1
ATOM 3065 C CA . GLU A 1 383 ? -14.438 -19.507 -0.013 1.00 72.06 383 GLU A CA 1
ATOM 3066 C C . GLU A 1 383 ? -13.701 -19.201 -1.324 1.00 72.06 383 GLU A C 1
ATOM 3068 O O . GLU A 1 383 ? -14.219 -18.487 -2.169 1.00 72.06 383 GLU A O 1
ATOM 3073 N N . PHE A 1 384 ? -12.503 -19.762 -1.513 1.00 81.56 384 PHE A N 1
ATOM 3074 C CA . PHE A 1 384 ? -11.757 -19.651 -2.771 1.00 81.56 384 PHE A CA 1
ATOM 3075 C C . PHE A 1 384 ? -12.363 -20.491 -3.907 1.00 81.56 384 PHE A C 1
ATOM 3077 O O . PHE A 1 384 ? -12.215 -20.152 -5.080 1.00 81.56 384 PHE A O 1
ATOM 3084 N N . ILE A 1 385 ? -12.990 -21.617 -3.561 1.00 75.88 385 ILE A N 1
ATOM 3085 C CA . ILE A 1 385 ? -13.592 -22.558 -4.514 1.00 75.88 385 ILE A CA 1
ATOM 3086 C C . ILE A 1 385 ? -14.975 -22.090 -4.995 1.00 75.88 385 ILE A C 1
ATOM 3088 O O . ILE A 1 385 ? -15.344 -22.385 -6.133 1.00 75.88 385 ILE A O 1
ATOM 3092 N N . ASP A 1 386 ? -15.753 -21.425 -4.140 1.00 71.31 386 ASP A N 1
ATOM 3093 C CA . ASP A 1 386 ? -17.092 -20.915 -4.473 1.00 71.31 386 ASP A CA 1
ATOM 3094 C C . ASP A 1 386 ? -17.067 -19.733 -5.454 1.00 71.31 386 ASP A C 1
ATOM 3096 O O . ASP A 1 386 ? -17.971 -19.720 -6.333 1.00 71.31 386 ASP A O 1
#

Solvent-accessible surface area (backbone atoms only — not comparable to full-atom values): 20268 Å² total; per-residue (Å²): 117,62,72,60,56,51,51,52,52,49,34,73,76,45,71,82,42,38,68,58,29,43,49,50,12,53,54,30,44,76,70,69,38,55,68,62,11,53,52,24,40,49,54,17,24,47,37,15,54,33,90,85,36,95,58,48,34,60,71,60,14,49,54,44,28,56,50,43,37,74,79,39,72,85,45,59,67,41,42,52,54,44,19,53,51,26,47,74,68,73,35,53,68,62,15,43,56,38,37,51,55,49,22,52,53,25,48,76,72,68,37,42,69,58,21,33,55,38,31,52,52,41,32,72,74,38,77,81,42,39,69,47,24,44,52,34,13,50,40,25,46,74,68,50,33,30,67,57,11,20,49,26,17,44,53,22,16,54,53,30,48,79,70,72,36,51,63,56,22,45,52,26,20,51,52,14,30,76,56,22,69,83,42,58,70,28,52,54,50,46,47,50,39,39,64,74,60,52,51,49,90,83,49,58,67,55,50,50,52,49,22,58,48,30,41,74,74,70,38,46,69,54,19,37,49,50,34,48,42,49,22,75,59,68,69,46,67,70,31,51,55,52,32,52,57,49,52,63,55,59,78,70,65,83,83,89,90,84,90,86,86,88,87,89,85,75,71,72,82,80,54,53,69,41,39,33,34,41,26,38,70,51,67,67,61,50,53,53,53,45,52,58,41,44,77,50,35,34,38,75,44,83,25,59,26,24,52,55,33,49,57,48,40,77,73,67,63,39,46,33,35,43,25,31,44,87,29,54,98,26,41,24,53,58,41,34,26,54,49,30,77,75,48,44,86,70,34,45,30,33,38,39,25,78,80,63,56,55,87,67,46,70,71,57,49,35,70,76,23,53,44,71,46,69,44,41,51,88,65,54,73,68,69,75,71,107

pLDDT: mean 84.48, std 14.3, range [28.75, 98.25]

Sequence (386 aa):
MDRIQDLLSQVRKNPNRPDLHSSLGRLYLQRGDRVAASKHFLSSARLFADRRSPSRNINKAVASLRKLIRDFPENHDSYYLLADLHLEMEDTESAIVIYRSLADIYQRDGKLLMAVSVYDKITNSDPENMDGWIKFADLNKEAGMPFHSSHSYMRAAFLSSGMGRSSEEYDLALRALKVDPENKPALELIGRLIKEGNGAKHDMEELVSLSRKLDRDGHSEQALTLISMLESASGEQRFAVMAAQMRERLGKDGTPETEIAHRNKSFSGKYSGMKVLIVDDEREIILLLEQILKEEGFQVLMARDGQQGYDIFMRERPRLVVSDAMLPKLHGFELCKRIKEEAGESTRVMILTAVYKKYKYKGKVEKEYGVDEYLDKPFQITEFID

Foldseek 3Di:
DPVLVVLVVVCVVPVLALVSLQVNLVVCVVVVNNVSNLVSLLSSLCSCCDPPRPNHDLVVSLVSLVVSCVVPVVPLLSLQSNLVSCVVVVNLVVSLVSLCVSLVVCVVVVNLLSSLLSLVVNCVSPVLPLVSLQVNLVSCLVVFNLPSNLVSLCSSLVSCVVVVNLVSNLVSLVRSCLSPVPPPVSLVSNLVCLQVCVPPPVCLVVLLVVLVVCVVVVNLVSSLSSLVSVCVRPVDVVSVVVSVVSVVVVVVDDDDDDDDDDDDDQLPPPCAAAEEEEEALDPVVLVVVVVLVVVSRYHYHYHNFLVRSLVCCVVPVGQEYEYEQNGPPAGLLRSLQVSCVVQPNSHAYEYEYCRDDQPRCPPPSCVPRVHDYYDYPPDDPSRVVD

Radius of gyration: 25.88 Å; Cα contacts (8 Å, |Δi|>4): 552; chains: 1; bounding box: 61×52×78 Å

Mean predicted aligned error: 13.3 Å

Secondary structure (DSSP, 8-state):
-HHHHHHHHHHHH-TT-HHHHHHHHHHHHHTT-HHHHHHHHHHHHHHHH-TT-TT--HHHHHHHHHHHHHH-TT-HHHHHHHHHHHHHTT-HHHHHHHHHHHHHHHHHTT-HHHHHHHHHHHHHH-TT-HHHHHHHHHHHHHHT-HHHHHHHHHHHHHHHHHTT-HHHHHHHHHHHHHH-TT-HHHHHHHHHHHHTT-S-TTSHHHHHHHHHHHHHTT-HHHHHHHHHHHHHHH--HHHHHHHHHHHHHHTTSPPP------------SSSTT-EEEEE-S-HHHHHHHHHHHHHTT-EEEEESSHHHHHHHHHHH--SEEEEESS-SSS-HHHHHHHHHHHHGGGSEEEEEESSS-HHHHTTHHHHHH---EEEESS--HHHHH-